Protein AF-M5C4S6-F1 (afdb_monomer_lite)

Secondary structure (DSSP, 8-state):
----TT-TTHHHHHHHH--SS---HHHHHHHHHHHHHHHHHHHHHHHHHHHHHHHHHHHHHHHHHHHHHHHHHSPPEEEEEE-TTTTT-TT-SEEEEEE---B--HHHHTTSHHHHHHHHS---HHHHHHHHHHTHHHHHHHHHHHHHHHHHHHHHHHHHHHHTTT----------S-SS-TTTTS-HHHHHHHBTT--EE---TT-SS---B-HHHHHHHTTTB----SS--SSPPPPP--TT-EE-HHHHHHHHHHHHHTT-TT-BHHHHHHT-S-EEESSSS----B-HHHHHHHHHHHHHHHHHHTSTT-HHHHTT-----TT-TTT--SS-SEEEHHHHHHHHHTTTTTHHHHHHHHTT-SS--BTTTB------------------------------GGGGSSPPPP--------------------------------------------

pLDDT: mean 72.85, std 23.97, range [23.45, 97.25]

Foldseek 3Di:
DDCDPQAPCPVVVCVLPVDPDDDDPVSCVVSVVVVVVSVVRSVVSVVVVVQVVQLQLLLLLVQVVQVVCCVPPFNWQKAKAQQLQCVFPVPDRIFIFTHGQFFDALLQCCVPPQSVCLNNPRDGNVVSVVSCVVCVVVVVVVRVVLSVVLLVVLLCLVVVVCVVVVHDDWLFADGDPDPPDSCPPPDSSVSCLFFLLFWKFFPDPPPPATFTDRSVNVCVVQVRRYDPDSRTDPHRDDRDDCPRIHTDVLLSVLSCLQCVLSVHNRHTLRSQPRVPQFKDFFQDLDLGGGGSRVLSSVLSVLVVVVVVCPDPPHPCVVVVHDDDSSQDCVVCVPTRRIHGNVVSVVVVVVCVVCPVVVLCVVVVPPDDDEPVRDDDPDDDDPDDDDDDDDDDDDDDDPDPDPPDPPPPPDDDDDDDDDDDDDDDDDDDDDDDDDDDDDDDDDDDDDDDDDDDDDDDDD

Structure (mmCIF, N/CA/C/O backbone):
data_AF-M5C4S6-F1
#
_entry.id   AF-M5C4S6-F1
#
loop_
_atom_site.group_PDB
_atom_site.id
_atom_site.type_symbol
_atom_site.label_atom_id
_atom_site.label_alt_id
_atom_site.label_comp_id
_atom_site.label_asym_id
_atom_site.label_entity_id
_atom_site.label_seq_id
_atom_site.pdbx_PDB_ins_code
_atom_site.Cartn_x
_atom_site.Cartn_y
_atom_site.Cartn_z
_atom_site.occupancy
_atom_site.B_iso_or_equiv
_atom_site.auth_seq_id
_atom_site.auth_comp_id
_atom_site.auth_asym_id
_atom_site.auth_atom_id
_atom_site.pdbx_PDB_model_num
ATOM 1 N N . MET A 1 1 ? -28.258 12.686 41.296 1.00 59.50 1 MET A N 1
ATOM 2 C CA . MET A 1 1 ? -28.684 12.376 39.918 1.00 59.50 1 MET A CA 1
ATOM 3 C C . MET A 1 1 ? -28.425 13.622 39.120 1.00 59.50 1 MET A C 1
ATOM 5 O O . MET A 1 1 ? -28.983 14.649 39.480 1.00 59.50 1 MET A O 1
ATOM 9 N N . ASP A 1 2 ? -27.500 13.551 38.171 1.00 67.06 2 ASP A N 1
ATOM 10 C CA . ASP A 1 2 ? -27.035 14.732 37.456 1.00 67.06 2 ASP A CA 1
ATOM 11 C C . ASP A 1 2 ? -27.668 14.782 36.062 1.00 67.06 2 ASP A C 1
ATOM 13 O O . ASP A 1 2 ? -27.609 13.810 35.302 1.00 67.06 2 ASP A O 1
ATOM 17 N N . PHE A 1 3 ? -28.321 15.899 35.756 1.00 80.50 3 PHE A N 1
ATOM 18 C CA . PHE A 1 3 ? -28.842 16.198 34.427 1.00 80.50 3 PHE A CA 1
ATOM 19 C C . PHE A 1 3 ? -27.769 17.022 33.720 1.00 80.50 3 PHE A C 1
ATOM 21 O O . PHE A 1 3 ? -27.817 18.249 33.734 1.00 80.50 3 PHE A O 1
ATOM 28 N N . GLY A 1 4 ? -26.762 16.327 33.184 1.00 74.88 4 GLY A N 1
ATOM 29 C CA . GLY A 1 4 ? -25.638 16.951 32.490 1.00 74.88 4 GLY A CA 1
ATOM 30 C C . GLY A 1 4 ? -26.013 17.522 31.121 1.00 74.88 4 GLY A C 1
ATOM 31 O O . GLY A 1 4 ? -27.170 17.469 30.702 1.00 74.88 4 GLY A O 1
ATOM 32 N N . TRP A 1 5 ? -25.004 18.016 30.395 1.00 75.06 5 TRP A N 1
ATOM 33 C CA . TRP A 1 5 ? -25.152 18.635 29.065 1.00 75.06 5 TRP A CA 1
ATOM 34 C C . TRP A 1 5 ? -25.839 17.735 28.022 1.00 75.06 5 TRP A C 1
ATOM 36 O O . TRP A 1 5 ? -26.349 18.227 27.024 1.00 75.06 5 TRP A O 1
ATOM 46 N N . TRP A 1 6 ? -25.867 16.425 28.265 1.00 73.81 6 TRP A N 1
ATOM 47 C CA . TRP A 1 6 ? -26.493 15.408 27.422 1.00 73.81 6 TRP A CA 1
ATOM 48 C C . TRP A 1 6 ? -27.994 15.194 27.677 1.00 73.81 6 TRP A C 1
ATOM 50 O O . TRP A 1 6 ? -28.582 14.292 27.082 1.00 73.81 6 TRP A O 1
ATOM 60 N N . SER A 1 7 ? -28.620 15.926 28.608 1.00 82.69 7 SER A N 1
ATOM 61 C CA . SER A 1 7 ? -30.021 15.696 28.973 1.00 82.69 7 SER A CA 1
ATOM 62 C C . SER A 1 7 ? -30.957 16.817 28.533 1.00 82.69 7 SER A C 1
ATOM 64 O O . SER A 1 7 ? -30.980 17.894 29.124 1.00 82.69 7 SER A O 1
ATOM 66 N N . ASP A 1 8 ? -31.852 16.504 27.594 1.00 81.50 8 ASP A N 1
ATOM 67 C CA . ASP A 1 8 ? -32.896 17.425 27.102 1.00 81.50 8 ASP A CA 1
ATOM 68 C C . ASP A 1 8 ? -33.871 17.895 28.198 1.00 81.50 8 ASP A C 1
ATOM 70 O O . ASP A 1 8 ? -34.562 18.906 28.071 1.00 81.50 8 ASP A O 1
ATOM 74 N N . ASN A 1 9 ? -33.924 17.157 29.307 1.00 85.25 9 ASN A N 1
ATOM 75 C CA . ASN A 1 9 ? -34.866 17.363 30.400 1.00 85.25 9 ASN A CA 1
ATOM 76 C C . ASN A 1 9 ? -34.305 18.195 31.559 1.00 85.25 9 ASN A C 1
ATOM 78 O O . ASN A 1 9 ? -34.994 18.359 32.566 1.00 85.25 9 ASN A O 1
ATOM 82 N N . GLN A 1 10 ? -33.089 18.739 31.441 1.00 83.88 10 GLN A N 1
ATOM 83 C CA . GLN A 1 10 ? -32.438 19.499 32.514 1.00 83.88 10 GLN A CA 1
ATOM 84 C C . GLN A 1 10 ? -33.299 20.673 33.013 1.00 83.88 10 GLN A C 1
ATOM 86 O O . GLN A 1 10 ? -33.434 20.882 34.219 1.00 83.88 10 GLN A O 1
ATOM 91 N N . ARG A 1 11 ? -33.944 21.403 32.093 1.00 84.25 11 ARG A N 1
ATOM 92 C CA . ARG A 1 11 ? -34.830 22.528 32.432 1.00 84.25 11 ARG A CA 1
ATOM 93 C C . ARG A 1 11 ? -36.106 22.063 33.136 1.00 84.25 11 ARG A C 1
ATOM 95 O O . ARG A 1 11 ? -36.427 22.565 34.206 1.00 84.25 11 ARG A O 1
ATOM 102 N N . ALA A 1 12 ? -36.785 21.060 32.577 1.00 85.19 12 ALA A N 1
ATOM 103 C CA . ALA A 1 12 ? -38.009 20.501 33.152 1.00 85.19 12 ALA A CA 1
ATOM 104 C C . ALA A 1 12 ? -37.770 19.865 34.532 1.00 85.19 12 ALA A C 1
ATOM 106 O O . ALA A 1 12 ? -38.632 19.936 35.407 1.00 85.19 12 ALA A O 1
ATOM 107 N N . TRP A 1 13 ? -36.591 19.274 34.740 1.00 85.44 13 TRP A N 1
ATOM 108 C CA . TRP A 1 13 ? -36.128 18.821 36.045 1.00 85.44 13 TRP A CA 1
ATOM 109 C C . TRP A 1 13 ? -36.003 19.992 37.022 1.00 85.44 13 TRP A C 1
ATOM 111 O O . TRP A 1 13 ? -36.669 19.978 38.057 1.00 85.44 13 TRP A O 1
ATOM 121 N N . HIS A 1 14 ? -35.220 21.023 36.683 1.00 84.81 14 HIS A N 1
ATOM 122 C CA . HIS A 1 14 ? -35.030 22.197 37.540 1.00 84.81 14 HIS A CA 1
ATOM 123 C C . HIS A 1 14 ? -36.353 22.877 37.913 1.00 84.81 14 HIS A C 1
ATOM 125 O O . HIS A 1 14 ? -36.590 23.133 39.092 1.00 84.81 14 HIS A O 1
ATOM 131 N N . ASP A 1 15 ? -37.256 23.078 36.953 1.00 85.62 15 ASP A N 1
ATOM 132 C CA . ASP A 1 15 ? -38.576 23.674 37.198 1.00 85.62 15 ASP A CA 1
ATOM 133 C C . ASP A 1 15 ? -39.425 22.84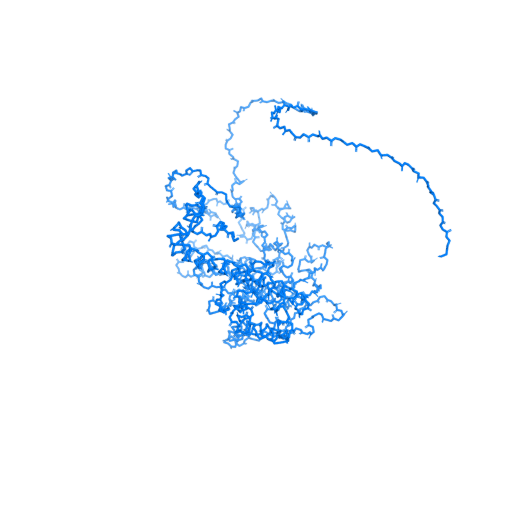7 38.182 1.00 85.62 15 ASP A C 1
ATOM 135 O O . ASP A 1 15 ? -40.242 23.379 38.944 1.00 85.62 15 ASP A O 1
ATOM 139 N N . LEU A 1 16 ? -39.242 21.524 38.174 1.00 85.06 16 LEU A N 1
ATOM 140 C CA . LEU A 1 16 ? -40.006 20.600 38.999 1.00 85.06 16 LEU A CA 1
ATOM 141 C C . LEU A 1 16 ? -39.437 20.469 40.420 1.00 85.06 16 LEU A C 1
ATOM 143 O O . LEU A 1 16 ? -40.223 20.415 41.367 1.00 85.06 16 LEU A O 1
ATOM 147 N N . VAL A 1 17 ? -38.108 20.423 40.582 1.00 82.19 17 VAL A N 1
ATOM 148 C CA . VAL A 1 17 ? -37.460 20.193 41.889 1.00 82.19 17 VAL A CA 1
ATOM 149 C C . VAL A 1 17 ? -37.002 21.461 42.611 1.00 82.19 17 VAL A C 1
ATOM 151 O O . VAL A 1 17 ? -36.898 21.441 43.835 1.00 82.19 17 VAL A O 1
ATOM 154 N N . SER A 1 18 ? -36.780 22.581 41.918 1.00 83.00 18 SER A N 1
ATOM 155 C CA . SER A 1 18 ? -36.306 23.840 42.522 1.00 83.00 18 SER A CA 1
ATOM 156 C C . SER A 1 18 ? -37.443 24.740 43.040 1.00 83.00 18 SER A C 1
ATOM 158 O O . SER A 1 18 ? -37.342 25.966 43.015 1.00 83.00 18 SER A O 1
ATOM 160 N N . GLN A 1 19 ? -38.547 24.158 43.523 1.00 79.38 19 GLN A N 1
ATOM 161 C CA . GLN A 1 19 ? -39.675 24.938 44.042 1.00 79.38 19 GLN A CA 1
ATOM 162 C C . GLN A 1 19 ? -39.378 25.532 45.425 1.00 79.38 19 GLN A C 1
ATOM 164 O O . GLN A 1 19 ? -38.944 24.842 46.338 1.00 79.38 19 GLN A O 1
ATOM 169 N N . VAL A 1 20 ? -39.717 26.812 45.611 1.00 78.81 20 VAL A N 1
ATOM 170 C CA . VAL A 1 20 ? -39.519 27.562 46.872 1.00 78.81 20 VAL A CA 1
ATOM 171 C C . VAL A 1 20 ? -40.416 27.050 48.016 1.00 78.81 20 VAL A C 1
ATOM 173 O O . VAL A 1 20 ? -40.196 27.355 49.186 1.00 78.81 20 VAL A O 1
ATOM 176 N N . LYS A 1 21 ? -41.467 26.286 47.696 1.00 79.69 21 LYS A N 1
ATOM 177 C CA . LYS A 1 21 ? -42.455 25.817 48.674 1.00 79.69 21 LYS A CA 1
ATOM 178 C C . LYS A 1 21 ? -41.981 24.532 49.363 1.00 79.69 21 LYS A C 1
ATOM 180 O O . LYS A 1 21 ? -41.480 23.643 48.679 1.00 79.69 21 LYS A O 1
ATOM 185 N N . PRO A 1 22 ? -42.208 24.384 50.681 1.00 80.94 22 PRO A N 1
ATOM 186 C CA . PRO A 1 22 ? -41.855 23.164 51.396 1.00 80.94 22 PRO A CA 1
ATOM 187 C C . PRO A 1 22 ? -42.602 21.950 50.830 1.00 80.94 22 PRO A C 1
ATOM 189 O O . PRO A 1 22 ? -43.789 22.026 50.498 1.00 80.94 22 PRO A O 1
ATOM 192 N N . LEU A 1 23 ? -41.893 20.824 50.730 1.00 82.38 23 LEU A N 1
ATOM 193 C CA . LEU A 1 23 ? -42.423 19.565 50.216 1.00 82.38 23 LEU A CA 1
ATOM 194 C C . LEU A 1 23 ? -43.472 19.013 51.200 1.00 82.38 23 LEU A C 1
ATOM 196 O O . LEU A 1 23 ? -43.152 18.682 52.337 1.00 82.38 23 LEU A O 1
ATOM 200 N N . THR A 1 24 ? -44.730 18.928 50.769 1.00 88.69 24 THR A N 1
ATOM 201 C CA . THR A 1 24 ? -45.827 18.295 51.529 1.00 88.69 24 THR A CA 1
ATOM 202 C C . THR A 1 24 ? -46.301 17.041 50.802 1.00 88.69 24 THR A C 1
ATOM 204 O O . THR A 1 24 ? -46.132 16.956 49.586 1.00 88.69 24 THR A O 1
ATOM 207 N N . ASP A 1 25 ? -46.969 16.110 51.487 1.00 87.75 25 ASP A N 1
ATOM 208 C CA . ASP A 1 25 ? -47.482 14.867 50.875 1.00 87.75 25 ASP A CA 1
ATOM 209 C C . ASP A 1 25 ? -48.353 15.129 49.637 1.00 87.75 25 ASP A C 1
ATOM 211 O O . ASP A 1 25 ? -48.274 14.429 48.624 1.00 87.75 25 ASP A O 1
ATOM 215 N N . ARG A 1 26 ? -49.143 16.208 49.672 1.00 84.94 26 ARG A N 1
ATOM 216 C CA . ARG A 1 26 ? -49.966 16.644 48.538 1.00 84.94 26 ARG A CA 1
ATOM 217 C C . ARG A 1 26 ? -49.123 17.139 47.359 1.00 84.94 26 ARG A C 1
ATOM 219 O O . ARG A 1 26 ? -49.465 16.872 46.211 1.00 84.94 26 ARG A O 1
ATOM 226 N N . ILE A 1 27 ? -48.049 17.882 47.625 1.00 84.50 27 ILE A N 1
ATOM 227 C CA . ILE A 1 27 ? -47.123 18.363 46.590 1.00 84.50 27 ILE A CA 1
ATOM 228 C C . ILE A 1 27 ? -46.348 17.181 46.001 1.00 84.50 27 ILE A C 1
ATOM 230 O O . ILE A 1 27 ? -46.253 17.069 44.782 1.00 84.50 27 ILE A O 1
ATOM 234 N N . TRP A 1 28 ? -45.886 16.259 46.846 1.00 84.50 28 TRP A N 1
ATOM 235 C CA . TRP A 1 28 ? -45.209 15.041 46.419 1.00 84.50 28 TRP A CA 1
ATOM 236 C C . TRP A 1 28 ? -46.082 14.189 45.493 1.00 84.50 28 TRP A C 1
ATOM 238 O O . TRP A 1 28 ? -45.647 13.840 44.399 1.00 84.50 28 TRP A O 1
ATOM 248 N N . THR A 1 29 ? -47.349 13.972 45.859 1.00 88.62 29 THR A N 1
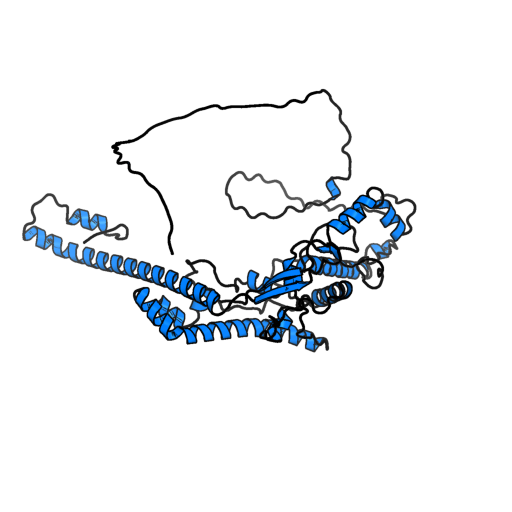ATOM 249 C CA . THR A 1 29 ? -48.327 13.229 45.040 1.00 88.62 29 THR A CA 1
ATOM 250 C C . THR A 1 29 ? -48.513 13.841 43.641 1.00 88.62 29 THR A C 1
ATOM 252 O O . THR A 1 29 ? -48.752 13.122 42.675 1.00 88.62 29 THR A O 1
ATOM 255 N N . ASN A 1 30 ? -48.358 15.163 43.502 1.00 86.38 30 ASN A N 1
ATOM 256 C CA . ASN A 1 30 ? -48.463 15.862 42.215 1.00 86.38 30 ASN A CA 1
ATOM 257 C C . ASN A 1 30 ? -47.150 15.882 41.414 1.00 86.38 30 ASN A C 1
ATOM 259 O O . ASN A 1 30 ? -47.182 15.942 40.183 1.00 86.38 30 ASN A O 1
ATOM 263 N N . ILE A 1 31 ? -46.005 15.889 42.098 1.00 87.06 31 ILE A N 1
ATOM 264 C CA . ILE A 1 31 ? -44.675 15.948 41.479 1.00 87.06 31 ILE A CA 1
ATOM 265 C C . ILE A 1 31 ? -44.231 14.563 41.008 1.00 87.06 31 ILE A C 1
ATOM 267 O O . ILE A 1 31 ? -43.727 14.435 39.895 1.00 87.06 31 ILE A O 1
ATOM 271 N N . GLN A 1 32 ? -44.462 13.525 41.811 1.00 88.06 32 GLN A N 1
ATOM 272 C CA . GLN A 1 32 ? -44.031 12.154 41.542 1.00 88.06 32 GLN A CA 1
ATOM 273 C C . GLN A 1 32 ? -44.362 11.645 40.121 1.00 88.06 32 GLN A C 1
ATOM 275 O O . GLN A 1 32 ? -43.436 11.184 39.451 1.00 88.06 32 GLN A O 1
ATOM 280 N N . PRO A 1 33 ? -45.601 11.755 39.594 1.00 92.19 33 PRO A N 1
ATOM 281 C CA . PRO A 1 33 ? -45.913 11.262 38.248 1.00 92.19 33 PRO A CA 1
ATOM 282 C C . PRO A 1 33 ? -45.214 12.045 37.126 1.00 92.19 33 PRO A C 1
ATOM 284 O O . PRO A 1 33 ? -45.076 11.525 36.025 1.00 92.19 33 PRO A O 1
ATOM 287 N N . LYS A 1 34 ? -44.761 13.279 37.387 1.00 89.50 34 LYS A N 1
ATOM 288 C CA . LYS A 1 34 ? -43.965 14.082 36.442 1.00 89.50 34 LYS A CA 1
ATOM 289 C C . LYS A 1 34 ? -42.471 13.797 36.568 1.00 89.50 34 LYS A C 1
ATOM 291 O O . LYS A 1 34 ? -41.743 13.894 35.589 1.00 89.50 34 LYS A O 1
ATOM 296 N N . LEU A 1 35 ? -42.024 13.436 37.768 1.00 88.25 35 LEU A N 1
ATOM 297 C CA . LEU A 1 35 ? -40.629 13.147 38.075 1.00 88.25 35 LEU A CA 1
ATOM 298 C C . LEU A 1 35 ? -40.172 11.826 37.450 1.00 88.25 35 LEU A C 1
ATOM 300 O O . LEU A 1 35 ? -39.074 11.758 36.906 1.00 88.25 35 LEU A O 1
ATOM 304 N N . ILE A 1 36 ? -41.016 10.789 37.512 1.00 90.06 36 ILE A N 1
ATOM 305 C CA . ILE A 1 36 ? -40.677 9.440 37.033 1.00 90.06 36 ILE A CA 1
ATOM 306 C C . ILE A 1 36 ? -40.265 9.448 35.546 1.00 90.06 36 ILE A C 1
ATOM 308 O O . ILE A 1 36 ? -39.143 9.023 35.269 1.00 90.06 36 ILE A O 1
ATOM 312 N N . PRO A 1 37 ? -41.052 10.010 34.602 1.00 91.62 37 PRO A N 1
ATOM 313 C CA . PRO A 1 37 ? -40.665 10.039 33.189 1.00 91.62 37 PRO A CA 1
ATOM 314 C C . PRO A 1 37 ? -39.371 10.819 32.918 1.00 91.62 37 PRO A C 1
ATOM 316 O O . PRO A 1 37 ? -38.579 10.430 32.057 1.00 91.62 37 PRO A O 1
ATOM 319 N N . LEU A 1 38 ? -39.125 11.909 33.660 1.00 90.50 38 LEU A N 1
ATOM 320 C CA . LEU A 1 38 ? -37.899 12.705 33.521 1.00 90.50 38 LEU A CA 1
ATOM 321 C C . LEU A 1 38 ? -36.667 11.899 33.944 1.00 90.50 38 LEU A C 1
ATOM 323 O O . LEU A 1 38 ? -35.654 11.914 33.247 1.00 90.50 38 LEU A O 1
ATOM 327 N N . LEU A 1 39 ? -36.762 11.176 35.063 1.00 89.88 39 LEU A N 1
ATOM 328 C CA . LEU A 1 39 ? -35.686 10.322 35.566 1.00 89.88 39 LEU A CA 1
ATOM 329 C C . LEU A 1 39 ? -35.437 9.112 34.660 1.00 89.88 39 LEU A C 1
ATOM 331 O O . LEU A 1 39 ? -34.284 8.756 34.425 1.00 89.88 39 LEU A O 1
ATOM 335 N N . GLU A 1 40 ? -36.491 8.492 34.127 1.00 92.31 40 GLU A N 1
ATOM 336 C CA . GLU A 1 40 ? -36.373 7.386 33.170 1.00 92.31 40 GLU A CA 1
ATOM 337 C C . GLU A 1 40 ? -35.687 7.837 31.878 1.00 92.31 40 GLU A C 1
ATOM 339 O O . GLU A 1 40 ? -34.738 7.189 31.431 1.00 92.31 40 GLU A O 1
ATOM 344 N N . THR A 1 41 ? -36.093 8.988 31.335 1.00 91.81 41 THR A N 1
ATOM 345 C CA . THR A 1 41 ? -35.478 9.562 30.129 1.00 91.81 41 THR A CA 1
ATOM 346 C C . THR A 1 41 ? -34.018 9.937 30.379 1.00 91.81 41 THR A C 1
ATOM 348 O O . THR A 1 41 ? -33.143 9.576 29.595 1.00 91.81 41 THR A O 1
ATOM 351 N N . ASN A 1 42 ? -33.718 10.600 31.501 1.00 90.81 42 ASN A N 1
ATOM 352 C CA . ASN A 1 42 ? -32.343 10.955 31.858 1.00 90.81 42 ASN A CA 1
ATOM 353 C C . ASN A 1 42 ? -31.463 9.713 32.049 1.00 90.81 42 ASN A C 1
ATOM 355 O O . ASN A 1 42 ? -30.322 9.687 31.589 1.00 90.81 42 ASN A O 1
ATOM 359 N N . ARG A 1 43 ? -31.997 8.654 32.672 1.00 90.94 43 ARG A N 1
ATOM 360 C CA . ARG A 1 43 ? -31.289 7.378 32.807 1.00 90.94 43 ARG A CA 1
ATOM 361 C C . ARG A 1 43 ? -30.957 6.783 31.440 1.00 90.94 43 ARG A C 1
ATOM 363 O O . ARG A 1 43 ? -29.836 6.314 31.277 1.00 90.94 43 ARG A O 1
ATOM 370 N N . GLN A 1 44 ? -31.891 6.797 30.488 1.00 92.50 44 GLN A N 1
ATOM 371 C CA . GLN A 1 44 ? -31.661 6.296 29.129 1.00 92.50 44 GLN A CA 1
ATOM 372 C C . GLN A 1 44 ? -30.606 7.125 28.386 1.00 92.50 44 GLN A C 1
ATOM 374 O O . GLN A 1 44 ? -29.640 6.552 27.893 1.00 92.50 44 GLN A O 1
ATOM 379 N N . GLN A 1 45 ? -30.730 8.456 28.393 1.00 91.19 45 GLN A N 1
ATOM 380 C CA . GLN A 1 45 ? -29.760 9.367 27.767 1.00 91.19 45 GLN A CA 1
ATOM 381 C C . GLN A 1 45 ? -28.352 9.181 28.341 1.00 91.19 45 GLN A C 1
ATOM 383 O O . GLN A 1 45 ? -27.383 9.045 27.601 1.00 91.19 45 GLN A O 1
ATOM 388 N N . ARG A 1 46 ? -28.234 9.103 29.673 1.00 91.94 46 ARG A N 1
ATOM 389 C CA . ARG A 1 46 ? -26.954 8.851 30.345 1.00 91.94 46 ARG A CA 1
ATOM 390 C C . ARG A 1 46 ? -26.353 7.505 29.935 1.00 91.94 46 ARG A C 1
ATOM 392 O O . ARG A 1 46 ? -25.156 7.438 29.687 1.00 91.94 46 ARG A O 1
ATOM 399 N N . LEU A 1 47 ? -27.162 6.442 29.875 1.00 91.94 47 LEU A N 1
ATOM 400 C CA . LEU A 1 47 ? -26.689 5.115 29.467 1.00 91.94 47 LEU A CA 1
ATOM 401 C C . LEU A 1 47 ? -26.212 5.092 28.010 1.00 91.94 47 LEU A C 1
ATOM 403 O O . LEU A 1 47 ? -25.235 4.402 27.725 1.00 91.94 47 LEU A O 1
ATOM 407 N N . GLU A 1 48 ? -26.861 5.844 27.119 1.00 91.94 48 GLU A N 1
ATOM 408 C CA . GLU A 1 48 ? -26.438 5.956 25.720 1.00 91.94 48 GLU A CA 1
ATOM 409 C C . GLU A 1 48 ? -25.104 6.698 25.598 1.00 91.94 48 GLU A C 1
ATOM 411 O O . GLU A 1 48 ? -24.167 6.169 25.011 1.00 91.94 48 GLU A O 1
ATOM 416 N N . VAL A 1 49 ? -24.943 7.844 26.267 1.00 91.19 49 VAL A N 1
ATOM 417 C CA . VAL A 1 49 ? -23.659 8.572 26.283 1.00 91.19 49 VAL A CA 1
ATOM 418 C C . VAL A 1 49 ? -22.538 7.732 26.894 1.00 91.19 49 VAL A C 1
ATOM 420 O O . VAL A 1 49 ? -21.412 7.713 26.395 1.00 91.19 49 VAL A O 1
ATOM 423 N N . GLU A 1 50 ? -22.822 7.006 27.977 1.00 92.62 50 GLU A N 1
ATOM 424 C CA . GLU A 1 50 ? -21.855 6.083 28.570 1.00 92.62 50 GLU A CA 1
ATOM 425 C C . GLU A 1 50 ? -21.481 4.950 27.595 1.00 92.62 50 GLU A C 1
ATOM 427 O O . GLU A 1 50 ? -20.313 4.560 27.544 1.00 92.62 50 GLU A O 1
ATOM 432 N N . ARG A 1 51 ? -22.435 4.440 26.803 1.00 92.88 51 ARG A N 1
ATOM 433 C CA . ARG A 1 51 ? -22.186 3.439 25.754 1.00 92.88 51 ARG A CA 1
ATOM 434 C C . ARG A 1 51 ? -21.334 4.006 24.620 1.00 92.88 51 ARG A C 1
ATOM 436 O O . ARG A 1 51 ? -20.347 3.372 24.256 1.00 92.88 51 ARG A O 1
ATOM 443 N N . GLU A 1 52 ? -21.666 5.181 24.092 1.00 92.19 52 GLU A N 1
ATOM 444 C CA . GLU A 1 52 ? -20.894 5.856 23.038 1.00 92.19 52 GLU A CA 1
ATOM 445 C C . GLU A 1 52 ? -19.458 6.133 23.495 1.00 92.19 52 GLU A C 1
ATOM 447 O O . GLU A 1 52 ? -18.493 5.883 22.765 1.00 92.19 52 GLU A O 1
ATOM 452 N N . LYS A 1 53 ? -19.295 6.580 24.747 1.00 93.06 53 LYS A N 1
ATOM 453 C CA . LYS A 1 53 ? -17.978 6.770 25.357 1.00 93.06 53 LYS A CA 1
ATOM 454 C C . LYS A 1 53 ? -17.195 5.457 25.399 1.00 93.06 53 LYS A C 1
ATOM 456 O O . LYS A 1 53 ? -16.059 5.428 24.922 1.00 93.06 53 LYS A O 1
ATOM 461 N N . ARG A 1 54 ? -17.801 4.369 25.894 1.00 94.81 54 ARG A N 1
ATOM 462 C CA . ARG A 1 54 ? -17.166 3.037 25.905 1.00 94.81 54 ARG A CA 1
ATOM 463 C C . ARG A 1 54 ? -16.814 2.565 24.493 1.00 94.81 54 ARG A C 1
ATOM 465 O O . ARG A 1 54 ? -15.730 2.029 24.284 1.00 94.81 54 ARG A O 1
ATOM 472 N N . GLN A 1 55 ? -17.675 2.802 23.505 1.00 94.06 55 GLN A N 1
ATOM 473 C CA . GLN A 1 55 ? -17.409 2.454 22.108 1.00 94.06 55 GLN A CA 1
ATOM 474 C C . GLN A 1 55 ? -16.223 3.242 21.528 1.00 94.06 55 GLN A C 1
ATOM 476 O O . GLN A 1 55 ? -15.375 2.672 20.840 1.00 94.06 55 GLN A O 1
ATOM 481 N N . SER A 1 56 ? -16.118 4.537 21.835 1.00 92.38 56 SER A N 1
ATOM 482 C CA . SER A 1 56 ? -14.985 5.378 21.430 1.00 92.38 56 SER A CA 1
ATOM 483 C C . SER A 1 56 ? -13.671 4.928 22.082 1.00 92.38 56 SER A C 1
ATOM 485 O O . SER A 1 56 ? -12.631 4.868 21.421 1.00 92.38 56 SER A O 1
ATOM 487 N N . GLU A 1 57 ? -13.715 4.543 23.360 1.00 94.12 57 GLU A N 1
ATOM 488 C CA . GLU A 1 57 ? -12.573 3.961 24.074 1.00 94.12 57 GLU A CA 1
ATOM 489 C C . GLU A 1 57 ? -12.139 2.626 23.450 1.00 94.12 57 GLU A C 1
ATOM 491 O O . GLU A 1 57 ? -10.953 2.461 23.155 1.00 94.12 57 GLU A O 1
ATOM 496 N N . ARG A 1 58 ? -13.084 1.722 23.146 1.00 94.38 58 ARG A N 1
ATOM 497 C CA . ARG A 1 58 ? -12.802 0.461 22.433 1.00 94.38 58 ARG A CA 1
ATOM 498 C C . ARG A 1 58 ? -12.175 0.702 21.061 1.00 94.38 58 ARG A C 1
ATOM 500 O O . ARG A 1 58 ? -11.199 0.042 20.721 1.00 94.38 58 ARG A O 1
ATOM 507 N N . ARG A 1 59 ? -12.674 1.675 20.290 1.00 92.44 59 ARG A N 1
ATOM 508 C CA . ARG A 1 59 ? -12.098 2.051 18.984 1.00 92.44 59 ARG A CA 1
ATOM 509 C C . ARG A 1 59 ? -10.633 2.465 19.099 1.00 92.44 59 ARG A C 1
ATOM 511 O O . ARG A 1 59 ? -9.805 2.030 18.299 1.00 92.44 59 ARG A O 1
ATOM 518 N N . ARG A 1 60 ? -10.317 3.308 20.088 1.00 92.06 60 ARG A N 1
ATOM 519 C CA . ARG A 1 60 ? -8.946 3.773 20.335 1.00 92.06 60 ARG A CA 1
ATOM 520 C C . ARG A 1 60 ? -8.036 2.609 20.725 1.00 92.06 60 ARG A C 1
ATOM 522 O O . ARG A 1 60 ? -6.938 2.495 20.186 1.00 92.06 60 ARG A O 1
ATOM 529 N N . ALA A 1 61 ? -8.509 1.742 21.618 1.00 93.75 61 ALA A N 1
ATOM 530 C CA . ALA A 1 61 ? -7.782 0.554 22.054 1.00 93.75 61 ALA A CA 1
ATOM 531 C C . ALA A 1 61 ? -7.515 -0.419 20.891 1.00 93.75 61 ALA A C 1
ATOM 533 O O . ALA A 1 61 ? -6.370 -0.804 20.674 1.00 93.75 61 ALA A O 1
ATOM 534 N N . LEU A 1 62 ? -8.524 -0.733 20.068 1.00 92.88 62 LEU A N 1
ATOM 535 C CA . LEU A 1 62 ? -8.352 -1.568 18.872 1.00 92.88 62 LEU A CA 1
ATOM 536 C C . LEU A 1 62 ? -7.365 -0.948 17.878 1.00 92.88 62 LEU A C 1
ATOM 538 O O . LEU A 1 62 ? -6.459 -1.631 17.414 1.00 92.88 62 LEU A O 1
ATOM 542 N N . SER A 1 63 ? -7.485 0.352 17.592 1.00 91.31 63 SER A N 1
ATOM 543 C CA . SER A 1 63 ? -6.552 1.045 16.688 1.00 91.31 63 SER A CA 1
ATOM 544 C C . SER A 1 63 ? -5.105 0.948 17.191 1.00 91.31 63 SER A C 1
ATOM 546 O O . SER A 1 63 ? -4.189 0.700 16.408 1.00 91.31 63 SER A O 1
ATOM 548 N N . LYS A 1 64 ? -4.903 1.080 18.509 1.00 91.88 64 LYS A N 1
ATOM 549 C CA . LYS A 1 64 ? -3.596 0.910 19.151 1.00 91.88 64 LYS A CA 1
ATOM 550 C C . LYS A 1 64 ? -3.072 -0.523 19.011 1.00 91.88 64 LYS A C 1
ATOM 552 O O . LYS A 1 64 ? -1.927 -0.706 18.614 1.00 91.88 64 LYS A O 1
ATOM 557 N N . LEU A 1 65 ? -3.909 -1.526 19.276 1.00 92.88 65 LEU A N 1
ATOM 558 C CA . LEU A 1 65 ? -3.544 -2.940 19.155 1.00 92.88 65 LEU A CA 1
ATOM 559 C C . LEU A 1 65 ? -3.137 -3.318 17.723 1.00 92.88 65 LEU A C 1
ATOM 561 O O . LEU A 1 65 ? -2.171 -4.054 17.537 1.00 92.88 65 LEU A O 1
ATOM 565 N N . PHE A 1 66 ? -3.829 -2.791 16.707 1.00 91.19 66 PHE A N 1
ATOM 566 C CA . PHE A 1 66 ? -3.455 -2.986 15.301 1.00 91.19 66 PHE A CA 1
ATOM 567 C C . PHE A 1 66 ? -2.106 -2.339 14.966 1.00 91.19 66 PHE A C 1
ATOM 569 O O . PHE A 1 66 ? -1.302 -2.944 14.258 1.00 91.19 66 PHE A O 1
ATOM 576 N N . LEU A 1 67 ? -1.829 -1.141 15.490 1.00 89.19 67 LEU A N 1
ATOM 577 C CA . LEU A 1 67 ? -0.534 -0.483 15.307 1.00 89.19 67 LEU A CA 1
ATOM 578 C C . LEU A 1 67 ? 0.603 -1.291 15.953 1.00 89.19 67 LEU A C 1
ATOM 580 O O . LEU A 1 67 ? 1.604 -1.571 15.298 1.00 89.19 67 LEU A O 1
ATOM 584 N N . GLU A 1 68 ? 0.417 -1.729 17.200 1.00 91.44 68 GLU A N 1
ATOM 585 C CA . GLU A 1 68 ? 1.379 -2.579 17.912 1.00 91.44 68 GLU A CA 1
ATOM 586 C C . GLU A 1 68 ? 1.602 -3.912 17.176 1.00 91.44 68 GLU A C 1
ATOM 588 O O . GLU A 1 68 ? 2.736 -4.368 17.026 1.00 91.44 68 GLU A O 1
ATOM 593 N N . MET A 1 69 ? 0.532 -4.525 16.661 1.00 91.56 69 MET A N 1
ATOM 594 C CA . MET A 1 69 ? 0.605 -5.748 15.859 1.00 91.56 69 MET A CA 1
ATOM 595 C C . MET A 1 69 ? 1.387 -5.537 14.561 1.00 91.56 69 MET A C 1
ATOM 597 O O . MET A 1 69 ? 2.226 -6.369 14.217 1.00 91.56 69 MET A O 1
ATOM 601 N N . LYS A 1 70 ? 1.148 -4.430 13.852 1.00 91.12 70 LYS A N 1
ATOM 602 C CA . LYS A 1 70 ? 1.890 -4.083 12.638 1.00 91.12 70 LYS A CA 1
ATOM 603 C C . LYS A 1 70 ? 3.388 -4.000 12.917 1.00 91.12 70 LYS A C 1
ATOM 605 O O . LYS A 1 70 ? 4.179 -4.595 12.197 1.00 91.12 70 LYS A O 1
ATOM 610 N N . GLU A 1 71 ? 3.777 -3.298 13.976 1.00 88.50 71 GLU A N 1
ATOM 611 C CA . GLU A 1 71 ? 5.186 -3.104 14.325 1.00 88.50 71 GLU A CA 1
ATOM 612 C C . GLU A 1 71 ? 5.881 -4.402 14.758 1.00 88.50 71 GLU A C 1
ATOM 614 O O . GLU A 1 71 ? 7.041 -4.619 14.407 1.00 88.50 71 GLU A O 1
ATOM 619 N N . GLN A 1 72 ? 5.181 -5.269 15.495 1.00 90.44 72 GLN A N 1
ATOM 620 C CA . GLN A 1 72 ? 5.750 -6.501 16.050 1.00 90.44 72 GLN A CA 1
ATOM 621 C C . GLN A 1 72 ? 5.762 -7.667 15.056 1.00 90.44 72 GLN A C 1
ATOM 623 O O . GLN A 1 72 ? 6.715 -8.442 15.031 1.00 90.44 72 GLN A O 1
ATOM 628 N N . SER A 1 73 ? 4.697 -7.820 14.268 1.00 89.44 73 SER A N 1
ATOM 629 C CA . SER A 1 73 ? 4.468 -9.007 13.434 1.00 89.44 73 SER A CA 1
ATOM 630 C C . SER A 1 73 ? 4.681 -8.756 11.942 1.00 89.44 73 SER A C 1
ATOM 632 O O . SER A 1 73 ? 4.918 -9.709 11.205 1.00 89.44 73 SER A O 1
ATOM 634 N N . PHE A 1 74 ? 4.651 -7.495 11.496 1.00 88.25 74 PHE A N 1
ATOM 635 C CA . PHE A 1 74 ? 4.824 -7.109 10.091 1.00 88.25 74 PHE A CA 1
ATOM 636 C C . PHE A 1 74 ? 5.876 -5.995 9.947 1.00 88.25 74 PHE A C 1
ATOM 638 O O . PHE A 1 74 ? 5.570 -4.894 9.475 1.00 88.25 74 PHE A O 1
ATOM 645 N N . PRO A 1 75 ? 7.128 -6.240 10.382 1.00 87.00 75 PRO A N 1
ATOM 646 C CA . PRO A 1 75 ? 8.170 -5.231 10.324 1.00 87.00 75 PRO A CA 1
ATOM 647 C C . PRO A 1 75 ? 8.481 -4.840 8.878 1.00 87.00 75 PRO A C 1
ATOM 649 O O . PRO A 1 75 ? 8.448 -5.657 7.959 1.00 87.00 75 PRO A O 1
ATOM 652 N N . ALA A 1 76 ? 8.857 -3.576 8.693 1.00 89.38 76 ALA A N 1
ATOM 653 C CA . ALA A 1 76 ? 9.292 -3.078 7.397 1.00 89.38 76 ALA A CA 1
ATOM 654 C C . ALA A 1 76 ? 10.485 -3.889 6.872 1.00 89.38 76 ALA A C 1
ATOM 656 O O . ALA A 1 76 ? 11.494 -4.031 7.571 1.00 89.38 76 ALA A O 1
ATOM 657 N N . LEU A 1 77 ? 10.414 -4.311 5.614 1.00 87.88 77 LEU A N 1
ATOM 658 C CA . LEU A 1 77 ? 11.555 -4.842 4.887 1.00 87.88 77 LEU A CA 1
ATOM 659 C C . LEU A 1 77 ? 12.585 -3.721 4.701 1.00 87.88 77 LEU A C 1
ATOM 661 O O . LEU A 1 77 ? 12.268 -2.642 4.195 1.00 87.88 77 LEU A O 1
ATOM 665 N N . ARG A 1 78 ? 13.821 -3.965 5.137 1.00 88.81 78 ARG A N 1
ATOM 666 C CA . ARG A 1 78 ? 14.921 -2.997 5.102 1.00 88.81 78 ARG A CA 1
ATOM 667 C C . ARG A 1 78 ? 16.159 -3.663 4.528 1.00 88.81 78 ARG A C 1
ATOM 669 O O . ARG A 1 78 ? 16.520 -4.741 4.987 1.00 88.81 78 ARG A O 1
ATOM 676 N N . PHE A 1 79 ? 16.795 -3.012 3.566 1.00 85.81 79 PHE A N 1
ATOM 677 C CA . PHE A 1 79 ? 18.029 -3.492 2.943 1.00 85.81 79 PHE A CA 1
ATOM 678 C C . PHE A 1 79 ? 18.801 -2.337 2.317 1.00 85.81 79 PHE A C 1
ATOM 680 O O . PHE A 1 79 ? 18.223 -1.273 2.075 1.00 85.81 79 PHE A O 1
ATOM 687 N N . ASN A 1 80 ? 20.087 -2.531 2.041 1.00 85.00 80 ASN A N 1
ATOM 688 C CA . ASN A 1 80 ? 20.845 -1.586 1.232 1.00 85.00 80 ASN A CA 1
ATOM 689 C C . ASN A 1 80 ? 20.859 -2.017 -0.238 1.00 85.00 80 ASN A C 1
ATOM 691 O O . ASN A 1 80 ? 21.076 -3.179 -0.583 1.00 85.00 80 ASN A O 1
ATOM 695 N N . ALA A 1 81 ? 20.653 -1.047 -1.119 1.00 83.06 81 ALA A N 1
ATOM 696 C CA . ALA A 1 81 ? 20.771 -1.220 -2.559 1.00 83.06 81 ALA A CA 1
ATOM 697 C C . ALA A 1 81 ? 21.889 -0.333 -3.104 1.00 83.06 81 ALA A C 1
ATOM 699 O O . ALA A 1 81 ? 22.259 0.678 -2.500 1.00 83.06 81 ALA A O 1
ATOM 700 N N . HIS A 1 82 ? 22.436 -0.707 -4.256 1.00 80.38 82 HIS A N 1
ATOM 701 C CA . HIS A 1 82 ? 23.372 0.148 -4.974 1.00 80.38 82 HIS A CA 1
ATOM 702 C C . HIS A 1 82 ? 22.623 1.380 -5.457 1.00 80.38 82 HIS A C 1
ATOM 704 O O . HIS A 1 82 ? 21.585 1.239 -6.107 1.00 80.38 82 HIS A O 1
ATOM 710 N N . ASN A 1 83 ? 23.164 2.564 -5.176 1.00 81.94 83 ASN A N 1
ATOM 711 C CA . ASN A 1 83 ? 22.542 3.800 -5.618 1.00 81.94 83 ASN A CA 1
ATOM 712 C C . ASN A 1 83 ? 22.449 3.798 -7.164 1.00 81.94 83 ASN A C 1
ATOM 714 O O . ASN A 1 83 ? 23.479 3.676 -7.837 1.00 81.94 83 ASN A O 1
ATOM 718 N N . PRO A 1 84 ? 21.236 3.887 -7.747 1.00 76.88 84 PRO A N 1
ATOM 719 C CA . PRO A 1 84 ? 21.038 3.790 -9.193 1.00 76.88 84 PRO A CA 1
ATOM 720 C C . PRO A 1 84 ? 21.723 4.916 -9.973 1.00 76.88 84 PRO A C 1
ATOM 722 O O . PRO A 1 84 ? 22.058 4.722 -11.138 1.00 76.88 84 PRO A O 1
ATOM 725 N N . VAL A 1 85 ? 22.014 6.045 -9.321 1.00 73.81 85 VAL A N 1
ATOM 726 C CA . VAL A 1 85 ? 22.754 7.176 -9.896 1.00 73.81 85 VAL A CA 1
ATOM 727 C C . VAL A 1 85 ? 24.201 7.267 -9.379 1.00 73.81 85 VAL A C 1
ATOM 729 O O . VAL A 1 85 ? 24.898 8.234 -9.670 1.00 73.81 85 VAL A O 1
ATOM 732 N N . ALA A 1 86 ? 24.711 6.252 -8.660 1.00 62.84 86 ALA A N 1
ATOM 733 C CA . ALA A 1 86 ? 26.076 6.237 -8.097 1.00 62.84 86 ALA A CA 1
ATOM 734 C C . ALA A 1 86 ? 27.186 6.378 -9.143 1.00 62.84 86 ALA A C 1
ATOM 736 O O . ALA A 1 86 ? 28.261 6.891 -8.842 1.00 62.84 86 ALA A O 1
ATOM 737 N N . ARG A 1 87 ? 26.941 5.923 -10.381 1.00 55.66 87 ARG A N 1
ATOM 738 C CA . ARG A 1 87 ? 27.875 6.123 -11.501 1.00 55.66 87 ARG A CA 1
ATOM 739 C C . ARG A 1 87 ? 28.109 7.605 -11.817 1.00 55.66 87 ARG A C 1
ATOM 741 O O . ARG A 1 87 ? 29.074 7.916 -12.504 1.00 55.66 87 ARG A O 1
ATOM 748 N N . LEU A 1 88 ? 27.243 8.482 -11.313 1.00 52.53 88 LEU A N 1
ATOM 749 C CA . LEU A 1 88 ? 27.172 9.898 -11.641 1.00 52.53 88 LEU A CA 1
ATOM 750 C C . LEU A 1 88 ? 27.416 10.807 -10.415 1.00 52.53 88 LEU A C 1
ATOM 752 O O . LEU A 1 88 ? 27.784 11.964 -10.572 1.00 52.53 88 LEU A O 1
ATOM 756 N N . SER A 1 89 ? 27.293 10.280 -9.186 1.00 50.19 89 SER A N 1
ATOM 757 C CA . SER A 1 89 ? 27.613 10.994 -7.939 1.00 50.19 89 SER A CA 1
ATOM 758 C C . SER A 1 89 ? 28.314 10.075 -6.930 1.00 50.19 89 SER A C 1
ATOM 760 O O . SER A 1 89 ? 27.732 9.123 -6.409 1.00 50.19 89 SER A O 1
ATOM 762 N N . SER A 1 90 ? 29.589 10.357 -6.649 1.00 54.16 90 SER A N 1
ATOM 763 C CA . SER A 1 90 ? 30.492 9.525 -5.836 1.00 54.16 90 SER A CA 1
ATOM 764 C C . SER A 1 90 ? 30.262 9.606 -4.321 1.00 54.16 90 SER A C 1
ATOM 766 O O . SER A 1 90 ? 30.920 8.894 -3.564 1.00 54.16 90 SER A O 1
ATOM 768 N N . SER A 1 91 ? 29.343 10.457 -3.857 1.00 59.28 91 SER A N 1
ATOM 769 C CA . SER A 1 91 ? 29.157 10.745 -2.429 1.00 59.28 91 SER A CA 1
ATOM 770 C C . SER A 1 91 ? 28.329 9.694 -1.679 1.00 59.28 91 SER A C 1
ATOM 772 O O . SER A 1 91 ? 28.470 9.582 -0.463 1.00 59.28 91 SER A O 1
ATOM 774 N N . MET A 1 92 ? 27.504 8.893 -2.372 1.00 68.12 92 MET A N 1
ATOM 775 C CA . MET A 1 92 ? 26.694 7.829 -1.755 1.00 68.12 92 MET A CA 1
ATOM 776 C C . MET A 1 92 ? 26.594 6.582 -2.653 1.00 68.12 92 MET A C 1
ATOM 778 O O . MET A 1 92 ? 25.706 6.513 -3.503 1.00 68.12 92 MET A O 1
ATOM 782 N N . PRO A 1 93 ? 27.461 5.566 -2.475 1.00 76.38 93 PRO A N 1
ATOM 783 C CA . PRO A 1 93 ? 27.461 4.366 -3.321 1.00 76.38 93 PRO A CA 1
ATOM 784 C C . PRO A 1 93 ? 26.276 3.430 -3.043 1.00 76.38 93 PRO A C 1
ATOM 786 O O . PRO A 1 93 ? 25.884 2.637 -3.901 1.00 76.38 93 PRO A O 1
ATOM 789 N N . THR A 1 94 ? 25.690 3.518 -1.849 1.00 80.56 94 THR A N 1
ATOM 790 C CA . THR A 1 94 ? 24.557 2.698 -1.421 1.00 80.56 94 THR A CA 1
ATOM 791 C C . THR A 1 94 ? 23.450 3.569 -0.848 1.00 80.56 94 THR A C 1
ATOM 793 O O . THR A 1 94 ? 23.697 4.663 -0.345 1.00 80.56 94 THR A O 1
ATOM 796 N N . ILE A 1 95 ? 22.223 3.075 -0.951 1.00 85.81 95 ILE A N 1
ATOM 797 C CA . ILE A 1 95 ? 21.017 3.697 -0.413 1.00 85.81 95 ILE A CA 1
ATOM 798 C C . ILE A 1 95 ? 20.292 2.713 0.484 1.00 85.81 95 ILE A C 1
ATOM 800 O O . ILE A 1 95 ? 20.220 1.517 0.197 1.00 85.81 95 ILE A O 1
ATOM 804 N N . ARG A 1 96 ? 19.699 3.244 1.550 1.00 87.38 96 ARG A N 1
ATOM 805 C CA . ARG A 1 96 ? 18.840 2.465 2.430 1.00 87.38 96 ARG A CA 1
ATOM 806 C C . ARG A 1 96 ? 17.435 2.397 1.847 1.00 87.38 96 ARG A C 1
ATOM 808 O O . ARG A 1 96 ? 16.778 3.417 1.638 1.00 87.38 96 ARG A O 1
ATOM 815 N N . VAL A 1 97 ? 16.968 1.181 1.621 1.00 88.81 97 VAL A N 1
ATOM 816 C CA . VAL A 1 97 ? 15.629 0.888 1.128 1.00 88.81 97 VAL A CA 1
ATOM 817 C C . VAL A 1 97 ? 14.737 0.475 2.291 1.00 88.81 97 VAL A C 1
ATOM 819 O O . VAL A 1 97 ? 15.152 -0.266 3.183 1.00 88.81 97 VAL A O 1
ATOM 822 N N . ILE A 1 98 ? 13.503 0.982 2.288 1.00 88.88 98 ILE A N 1
ATOM 823 C CA . ILE A 1 98 ? 12.464 0.614 3.248 1.00 88.88 98 ILE A CA 1
ATOM 824 C C . ILE A 1 98 ? 11.189 0.304 2.469 1.00 88.88 98 ILE A C 1
ATOM 826 O O . ILE A 1 98 ? 10.659 1.164 1.767 1.00 88.88 98 ILE A O 1
ATOM 830 N N . HIS A 1 99 ? 10.674 -0.908 2.635 1.00 89.31 99 HIS A N 1
ATOM 831 C CA . HIS A 1 99 ? 9.373 -1.315 2.132 1.00 89.31 99 HIS A CA 1
ATOM 832 C C . HIS A 1 99 ? 8.473 -1.710 3.293 1.00 89.31 99 HIS A C 1
ATOM 834 O O . HIS A 1 99 ? 8.847 -2.481 4.171 1.00 89.31 99 HIS A O 1
ATOM 840 N N . GLN A 1 100 ? 7.281 -1.138 3.295 1.00 89.25 100 GLN A N 1
ATOM 841 C CA . GLN A 1 100 ? 6.217 -1.493 4.213 1.00 89.25 100 GLN A CA 1
ATOM 842 C C . GLN A 1 100 ? 5.214 -2.310 3.409 1.00 89.25 100 GLN A C 1
ATOM 844 O O . GLN A 1 100 ? 4.734 -1.851 2.371 1.00 89.25 100 GLN A O 1
ATOM 849 N N . GLU A 1 101 ? 4.961 -3.526 3.866 1.00 89.56 101 GLU A N 1
ATOM 850 C CA . GLU A 1 101 ? 3.956 -4.394 3.268 1.00 89.56 101 GLU A CA 1
ATOM 851 C C . GLU A 1 101 ? 2.551 -3.833 3.535 1.00 89.56 101 GLU A C 1
ATOM 853 O O . GLU A 1 101 ? 2.373 -3.050 4.479 1.00 89.56 101 GLU A O 1
ATOM 858 N N . PRO A 1 102 ? 1.547 -4.194 2.715 1.00 92.25 102 PRO A N 1
ATOM 859 C CA . PRO A 1 102 ? 0.202 -3.710 2.948 1.00 92.25 102 PRO A CA 1
ATOM 860 C C . PRO A 1 102 ? -0.305 -4.217 4.295 1.00 92.25 102 PRO A C 1
ATOM 862 O O . PRO A 1 102 ? -0.095 -5.372 4.670 1.00 92.25 102 PRO A O 1
ATOM 865 N N . PHE A 1 103 ? -0.989 -3.333 5.010 1.00 93.25 103 PHE A N 1
ATOM 866 C CA . PHE A 1 103 ? -1.560 -3.609 6.315 1.00 93.25 103 PHE A CA 1
ATOM 867 C C . PHE A 1 103 ? -2.948 -2.961 6.406 1.00 93.25 103 PHE A C 1
ATOM 869 O O . PHE A 1 103 ? -3.088 -1.795 6.024 1.00 93.25 103 PHE A O 1
ATOM 876 N N . PRO A 1 104 ? -3.973 -3.675 6.897 1.00 91.88 104 PRO A N 1
ATOM 877 C CA . PRO A 1 104 ? -5.317 -3.130 6.972 1.00 91.88 104 PRO A CA 1
ATOM 878 C C . PRO A 1 104 ? -5.378 -2.060 8.058 1.00 91.88 104 PRO A C 1
ATOM 880 O O . PRO A 1 104 ? -4.841 -2.223 9.155 1.00 91.88 104 PRO A O 1
ATOM 883 N N . ASP A 1 105 ? -6.043 -0.947 7.767 1.00 87.12 105 ASP A N 1
ATOM 884 C CA . ASP A 1 105 ? -6.439 -0.030 8.827 1.00 87.12 105 ASP A CA 1
ATOM 885 C C . ASP A 1 105 ? -7.638 -0.601 9.612 1.00 87.12 105 ASP A C 1
ATOM 887 O O . ASP A 1 105 ? -8.228 -1.628 9.259 1.00 87.12 105 ASP A O 1
ATOM 891 N N . PHE A 1 106 ? -8.014 0.084 10.692 1.00 86.94 106 PHE A N 1
ATOM 892 C CA . PHE A 1 106 ? -9.166 -0.313 11.500 1.00 86.94 106 PHE A CA 1
ATOM 893 C C . PHE A 1 106 ? -10.460 -0.388 10.669 1.00 86.94 106 PHE A C 1
ATOM 895 O O . PHE A 1 106 ? -11.248 -1.318 10.827 1.00 86.94 106 PHE A O 1
ATOM 902 N N . SER A 1 107 ? -10.650 0.547 9.738 1.00 87.50 107 SER A N 1
ATOM 903 C CA . SER A 1 107 ? -11.828 0.632 8.874 1.00 87.50 107 SER A CA 1
ATOM 904 C C . SER A 1 107 ? -11.981 -0.591 7.959 1.00 87.50 107 SER A C 1
ATOM 906 O O . SER A 1 107 ? -13.094 -1.071 7.751 1.00 87.50 107 SER A O 1
ATOM 908 N N . HIS A 1 108 ? -10.880 -1.116 7.420 1.00 90.00 108 HIS A N 1
ATOM 909 C CA . HIS A 1 108 ? -10.866 -2.355 6.642 1.00 90.00 108 HIS A CA 1
ATOM 910 C C . HIS A 1 108 ? -11.126 -3.570 7.535 1.00 90.00 108 HIS A C 1
ATOM 912 O O . HIS A 1 108 ? -11.903 -4.454 7.163 1.00 90.00 108 HIS A O 1
ATOM 918 N N . ALA A 1 109 ? -10.517 -3.597 8.723 1.00 91.81 109 ALA A N 1
ATOM 919 C CA . ALA A 1 109 ? -10.670 -4.689 9.676 1.00 91.81 109 ALA A CA 1
ATOM 920 C C . ALA A 1 109 ? -12.103 -4.810 10.225 1.00 91.81 109 ALA A C 1
ATOM 922 O O . ALA A 1 109 ? -12.529 -5.911 10.559 1.00 91.81 109 ALA A O 1
ATOM 923 N N . LEU A 1 110 ? -12.889 -3.725 10.251 1.00 92.06 110 LEU A N 1
ATOM 924 C CA . LEU A 1 110 ? -14.310 -3.749 10.634 1.00 92.06 110 LEU A CA 1
ATOM 925 C C . LEU A 1 110 ? -15.193 -4.640 9.741 1.00 92.06 110 LEU A C 1
ATOM 927 O O . LEU A 1 110 ? -16.305 -4.986 10.141 1.00 92.06 110 LEU A O 1
ATOM 931 N N . ASN A 1 111 ? -14.723 -5.043 8.557 1.00 92.00 111 ASN A N 1
ATOM 932 C CA . ASN A 1 111 ? -15.427 -6.037 7.740 1.00 92.00 111 ASN A CA 1
ATOM 933 C C . ASN A 1 111 ? -15.287 -7.462 8.278 1.00 92.00 111 ASN A C 1
ATOM 935 O O . ASN A 1 111 ? -16.034 -8.350 7.867 1.00 92.00 111 ASN A O 1
ATOM 939 N N . TRP A 1 112 ? -14.331 -7.706 9.172 1.00 94.88 112 TRP A N 1
ATOM 940 C CA . TRP A 1 112 ? -14.128 -9.017 9.765 1.00 94.88 112 TRP A CA 1
ATOM 941 C C . TRP A 1 112 ? -15.089 -9.199 10.941 1.00 94.88 112 TRP A C 1
ATOM 943 O O . TRP A 1 112 ? -15.050 -8.391 11.875 1.00 94.88 112 TRP A O 1
ATOM 953 N N . PRO A 1 113 ? -15.919 -10.262 10.951 1.00 95.25 113 PRO A N 1
ATOM 954 C CA . PRO A 1 113 ? -16.906 -10.481 12.008 1.00 95.25 113 PRO A CA 1
ATOM 955 C C . PRO A 1 113 ? -16.314 -10.434 13.419 1.00 95.25 113 PRO A C 1
ATOM 957 O O . PRO A 1 113 ? -16.916 -9.847 14.311 1.00 95.25 113 PRO A O 1
ATOM 960 N N . LEU A 1 114 ? -15.107 -10.978 13.597 1.00 95.56 114 LEU A N 1
ATOM 961 C CA . LEU A 1 114 ? -14.379 -10.962 14.864 1.00 95.56 114 LEU A CA 1
ATOM 962 C C . LEU A 1 114 ? -14.088 -9.534 15.359 1.00 95.56 114 LEU A C 1
ATOM 964 O O . LEU A 1 114 ? -14.377 -9.198 16.502 1.00 95.56 114 LEU A O 1
ATOM 968 N N . ILE A 1 115 ? -13.529 -8.674 14.504 1.00 95.19 115 ILE A N 1
ATOM 969 C CA . ILE A 1 115 ? -13.174 -7.297 14.885 1.00 95.19 115 ILE A CA 1
ATOM 970 C C . ILE A 1 115 ? -14.424 -6.444 15.067 1.00 95.19 115 ILE A C 1
ATOM 972 O O . ILE A 1 115 ? -14.488 -5.620 15.981 1.00 95.19 115 ILE A O 1
ATOM 976 N N . LYS A 1 116 ? -15.435 -6.673 14.227 1.00 95.06 116 LYS A N 1
ATOM 977 C CA . LYS A 1 116 ? -16.737 -6.030 14.356 1.00 95.06 116 LYS A CA 1
ATOM 978 C C . LYS A 1 116 ? -17.385 -6.348 15.705 1.00 95.06 116 LYS A C 1
ATOM 980 O O . LYS A 1 116 ? -17.816 -5.424 16.387 1.00 95.06 116 LYS A O 1
ATOM 985 N N . ASP A 1 117 ? -17.378 -7.613 16.128 1.00 95.94 117 ASP A N 1
ATOM 986 C CA . ASP A 1 117 ? -17.899 -8.032 17.436 1.00 95.94 117 ASP A CA 1
ATOM 987 C C . ASP A 1 117 ? -17.155 -7.359 18.599 1.00 95.94 117 ASP A C 1
ATOM 989 O O . ASP A 1 117 ? -17.789 -6.814 19.506 1.00 95.94 117 ASP A O 1
ATOM 993 N N . LEU A 1 118 ? -15.817 -7.311 18.541 1.00 95.38 118 LEU A N 1
ATOM 994 C CA . LEU A 1 118 ? -14.991 -6.630 19.547 1.00 95.38 118 LEU A CA 1
ATOM 995 C C . LEU A 1 118 ? -15.306 -5.130 19.650 1.00 95.38 118 LEU A C 1
ATOM 997 O O . LEU A 1 118 ? -15.238 -4.550 20.735 1.00 95.38 118 LEU A O 1
ATOM 1001 N N . TYR A 1 119 ? -15.652 -4.495 18.531 1.00 94.44 119 TYR A N 1
ATOM 1002 C CA . TYR A 1 119 ? -16.001 -3.080 18.484 1.00 94.44 119 TYR A CA 1
ATOM 1003 C C . TYR A 1 119 ? -17.435 -2.802 18.975 1.00 94.44 119 TYR A C 1
ATOM 1005 O O . TYR A 1 119 ? -17.650 -1.908 19.808 1.00 94.44 119 TYR A O 1
ATOM 1013 N N . GLU A 1 120 ? -18.413 -3.564 18.480 1.00 93.62 120 GLU A N 1
ATOM 1014 C CA . GLU A 1 120 ? -19.847 -3.333 18.701 1.00 93.62 120 GLU A CA 1
ATOM 1015 C C . GLU A 1 120 ? -20.343 -3.848 20.057 1.00 93.62 120 GLU A C 1
ATOM 1017 O O . GLU A 1 120 ? -21.259 -3.256 20.633 1.00 93.62 120 GLU A O 1
ATOM 1022 N N . THR A 1 121 ? -19.725 -4.893 20.615 1.00 94.75 121 THR A N 1
ATOM 1023 C CA . THR A 1 121 ? -20.122 -5.439 21.919 1.00 94.75 121 THR A CA 1
ATOM 1024 C C . THR A 1 121 ? -19.905 -4.411 23.030 1.00 94.75 121 THR A C 1
ATOM 1026 O O . THR A 1 121 ? -18.787 -3.941 23.250 1.00 94.75 121 THR A O 1
ATOM 1029 N N . ASP A 1 122 ? -20.967 -4.071 23.772 1.00 93.69 122 ASP A N 1
ATOM 1030 C CA . ASP A 1 122 ? -20.910 -3.089 24.863 1.00 93.69 122 ASP A CA 1
ATOM 1031 C C . ASP A 1 122 ? -20.244 -3.660 26.128 1.00 93.69 122 ASP A C 1
ATOM 1033 O O . ASP A 1 122 ? -20.898 -3.994 27.113 1.00 93.69 122 ASP A O 1
ATOM 1037 N N . VAL A 1 123 ? -18.920 -3.778 26.071 1.00 94.56 123 VAL A N 1
ATOM 1038 C CA . VAL A 1 123 ? -18.024 -4.124 27.184 1.00 94.56 123 VAL A CA 1
ATOM 1039 C C . VAL A 1 123 ? -17.021 -2.999 27.428 1.00 94.56 123 VAL A C 1
ATOM 1041 O O . VAL A 1 123 ? -16.890 -2.066 26.626 1.00 94.56 123 VAL A O 1
ATOM 1044 N N . SER A 1 124 ? -16.298 -3.059 28.542 1.00 95.44 124 SER A N 1
ATOM 1045 C CA . SER A 1 124 ? -15.185 -2.136 28.778 1.00 95.44 124 SER A CA 1
ATOM 1046 C C . SER A 1 124 ? -14.048 -2.344 27.764 1.00 95.44 124 SER A C 1
ATOM 1048 O O . SER A 1 124 ? -13.906 -3.415 27.168 1.00 95.44 124 SER A O 1
ATOM 1050 N N . ALA A 1 125 ? -13.213 -1.320 27.564 1.00 95.38 125 ALA A N 1
ATOM 1051 C CA . ALA A 1 125 ? -12.049 -1.429 26.682 1.00 95.38 125 ALA A CA 1
ATOM 1052 C C . ALA A 1 125 ? -11.065 -2.515 27.149 1.00 95.38 125 ALA A C 1
ATOM 1054 O O . ALA A 1 125 ? -10.559 -3.268 26.328 1.00 95.38 125 ALA A O 1
ATOM 1055 N N . THR A 1 126 ? -10.874 -2.664 28.460 1.00 96.44 126 THR A N 1
ATOM 1056 C CA . THR A 1 126 ? -9.991 -3.680 29.050 1.00 96.44 126 THR A CA 1
ATOM 1057 C C . THR A 1 126 ? -10.492 -5.106 28.812 1.00 96.44 126 THR A C 1
ATOM 1059 O O . THR A 1 126 ? -9.707 -5.994 28.484 1.00 96.44 126 THR A O 1
ATOM 1062 N N . GLU A 1 127 ? -11.801 -5.347 28.928 1.00 96.62 127 GLU A N 1
ATOM 1063 C CA . GLU A 1 127 ? -12.398 -6.648 28.593 1.00 96.62 127 GLU A CA 1
ATOM 1064 C C . GLU A 1 127 ? -12.275 -6.960 27.097 1.00 96.62 127 GLU A C 1
ATOM 1066 O O . GLU A 1 127 ? -11.999 -8.100 26.721 1.00 96.62 127 GLU A O 1
ATOM 1071 N N . MET A 1 128 ? -12.452 -5.952 26.238 1.00 97.25 128 MET A N 1
ATOM 1072 C CA . MET A 1 128 ? -12.251 -6.085 24.795 1.00 97.25 128 MET A CA 1
ATOM 1073 C C . MET A 1 128 ? -10.787 -6.418 24.462 1.00 97.25 128 MET A C 1
ATOM 1075 O O . MET A 1 128 ? -10.547 -7.350 23.698 1.00 97.25 128 MET A O 1
ATOM 1079 N N . GLU A 1 129 ? -9.810 -5.739 25.071 1.00 97.25 129 GLU A N 1
ATOM 1080 C CA . GLU A 1 129 ? -8.375 -6.012 24.879 1.00 97.25 129 GLU A CA 1
ATOM 1081 C C . GLU A 1 129 ? -7.999 -7.443 25.295 1.00 97.25 129 GLU A C 1
ATOM 1083 O O . GLU A 1 129 ? -7.228 -8.123 24.607 1.00 97.25 129 GLU A O 1
ATOM 1088 N N . ALA A 1 130 ? -8.582 -7.937 26.392 1.00 97.00 130 ALA A N 1
ATOM 1089 C CA . ALA A 1 130 ? -8.396 -9.316 26.831 1.00 97.00 130 ALA A CA 1
ATOM 1090 C C . ALA A 1 130 ? -8.940 -10.318 25.799 1.00 97.00 130 ALA A C 1
ATOM 1092 O O . ALA A 1 130 ? -8.265 -11.301 25.488 1.00 97.00 130 ALA A O 1
ATOM 1093 N N . LYS A 1 131 ? -10.120 -10.056 25.220 1.00 96.50 131 LYS A N 1
ATOM 1094 C CA . LYS A 1 131 ? -10.673 -10.877 24.130 1.00 96.50 131 LYS A CA 1
ATOM 1095 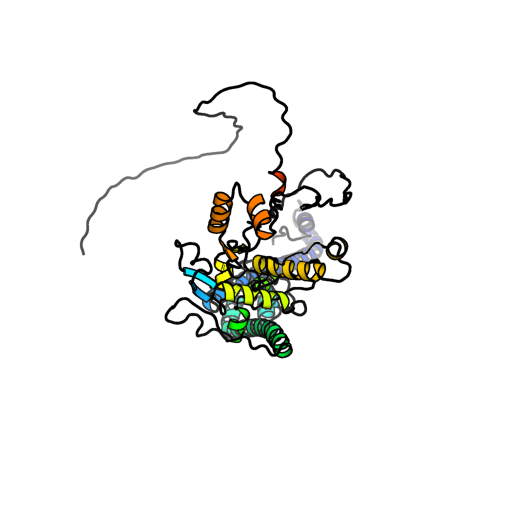C C . LYS A 1 131 ? -9.824 -10.795 22.861 1.00 96.50 131 LYS A C 1
ATOM 1097 O O . LYS A 1 131 ? -9.520 -11.828 22.277 1.00 96.50 131 LYS A O 1
ATOM 1102 N N . PHE A 1 132 ? -9.382 -9.604 22.460 1.00 96.31 132 PHE A N 1
ATOM 1103 C CA . PHE A 1 132 ? -8.481 -9.446 21.316 1.00 96.31 132 PHE A CA 1
ATOM 1104 C C . PHE A 1 132 ? -7.211 -10.283 21.496 1.00 96.31 132 PHE A C 1
ATOM 1106 O O . PHE A 1 132 ? -6.783 -10.971 20.575 1.00 96.31 132 PHE A O 1
ATOM 1113 N N . SER A 1 133 ? -6.642 -10.279 22.703 1.00 95.56 133 SER A N 1
ATOM 1114 C CA . SER A 1 133 ? -5.451 -11.067 23.026 1.00 95.56 133 SER A CA 1
ATOM 1115 C C . SER A 1 133 ? -5.693 -12.576 22.904 1.00 95.56 133 SER A C 1
ATOM 1117 O O . SER A 1 133 ? -4.812 -13.288 22.432 1.00 95.56 133 SER A O 1
ATOM 1119 N N . GLN A 1 134 ? -6.886 -13.063 23.267 1.00 96.81 134 GLN A N 1
ATOM 1120 C CA . GLN A 1 134 ? -7.274 -14.472 23.085 1.00 96.81 134 GLN A CA 1
ATOM 1121 C C . GLN A 1 134 ? -7.394 -14.862 21.606 1.00 96.81 134 GLN A C 1
ATOM 1123 O O . GLN A 1 134 ? -7.075 -15.991 21.248 1.00 96.81 134 GLN A O 1
ATOM 1128 N N . HIS A 1 135 ? -7.811 -13.926 20.752 1.00 96.31 135 HIS A N 1
ATOM 1129 C CA . HIS A 1 135 ? -7.971 -14.135 19.311 1.00 96.31 135 HIS A CA 1
ATOM 1130 C C . HIS A 1 135 ? -6.799 -13.592 18.479 1.00 96.31 135 HIS A C 1
ATOM 1132 O O . HIS A 1 135 ? -6.913 -13.459 17.261 1.00 96.31 135 HIS A O 1
ATOM 1138 N N . ARG A 1 136 ? -5.656 -13.269 19.099 1.00 94.94 136 ARG A N 1
ATOM 1139 C CA . ARG A 1 136 ? -4.549 -12.581 18.416 1.00 94.94 136 ARG A CA 1
ATOM 1140 C C . ARG A 1 136 ? -4.049 -13.346 17.189 1.00 94.94 136 ARG A C 1
ATOM 1142 O O . ARG A 1 136 ? -3.839 -12.731 16.148 1.00 94.94 136 ARG A O 1
ATOM 1149 N N . ASP A 1 137 ? -3.897 -14.663 17.298 1.00 96.00 137 ASP A N 1
ATOM 1150 C CA . ASP A 1 137 ? -3.426 -15.509 16.193 1.00 96.00 137 ASP A CA 1
ATOM 1151 C C . ASP A 1 137 ? -4.436 -15.573 15.039 1.00 96.00 137 ASP A C 1
ATOM 1153 O O . ASP A 1 137 ? -4.053 -15.588 13.871 1.00 96.00 137 ASP A O 1
ATOM 1157 N N . GLU A 1 138 ? -5.732 -15.539 15.353 1.00 97.06 138 GLU A N 1
ATOM 1158 C CA . GLU A 1 138 ? -6.806 -15.480 14.359 1.00 97.06 138 GLU A CA 1
ATOM 1159 C C . GLU A 1 138 ? -6.790 -14.138 13.613 1.00 97.06 138 GLU A C 1
ATOM 1161 O O . GLU A 1 138 ? -6.868 -14.106 12.386 1.00 97.06 138 GLU A O 1
ATOM 1166 N N . VAL A 1 139 ? -6.587 -13.026 14.330 1.00 95.75 139 VAL A N 1
ATOM 1167 C CA . VAL A 1 139 ? -6.424 -11.699 13.713 1.00 95.75 139 VAL A CA 1
ATOM 1168 C C . VAL A 1 139 ? -5.170 -11.648 12.837 1.00 95.75 139 VAL A C 1
ATOM 1170 O O . VAL A 1 139 ? -5.224 -11.110 11.732 1.00 95.75 139 VAL A O 1
ATOM 1173 N N . LEU A 1 140 ? -4.055 -12.237 13.280 1.00 95.38 140 LEU A N 1
ATOM 1174 C CA . LEU A 1 140 ? -2.838 -12.335 12.469 1.00 95.38 140 LEU A CA 1
ATOM 1175 C C . LEU A 1 140 ? -3.089 -13.106 11.169 1.00 95.38 140 LEU A C 1
ATOM 1177 O O . LEU A 1 140 ? -2.678 -12.643 10.105 1.00 95.38 140 LEU A O 1
ATOM 1181 N N . ALA A 1 141 ? -3.803 -14.232 11.238 1.00 96.06 141 ALA A N 1
ATOM 1182 C CA . ALA A 1 141 ? -4.169 -15.011 10.060 1.00 96.06 141 ALA A CA 1
ATOM 1183 C C . ALA A 1 141 ? -5.041 -14.202 9.085 1.00 96.06 141 ALA A C 1
ATOM 1185 O O . ALA A 1 141 ? -4.759 -14.200 7.887 1.00 96.06 141 ALA A O 1
ATOM 1186 N N . LEU A 1 142 ? -6.027 -13.450 9.590 1.00 95.81 142 LEU A N 1
ATOM 1187 C CA . LEU A 1 142 ? -6.866 -12.561 8.775 1.00 95.81 142 LEU A CA 1
ATOM 1188 C C . LEU A 1 142 ? -6.045 -11.470 8.074 1.00 95.81 142 LEU A C 1
ATOM 1190 O O . LEU A 1 142 ? -6.246 -11.212 6.887 1.00 95.81 142 LEU A O 1
ATOM 1194 N N . VAL A 1 143 ? -5.083 -10.855 8.772 1.00 95.06 143 VAL A N 1
ATOM 1195 C CA . VAL A 1 143 ? -4.169 -9.866 8.175 1.00 95.06 143 VAL A CA 1
ATOM 1196 C C . VAL A 1 143 ? -3.308 -10.508 7.083 1.00 95.06 143 VAL A C 1
ATOM 1198 O O . VAL A 1 143 ? -3.161 -9.937 6.001 1.00 95.06 143 VAL A O 1
ATOM 1201 N N . THR A 1 144 ? -2.748 -11.695 7.338 1.00 94.00 144 THR A N 1
ATOM 1202 C CA . THR A 1 144 ? -1.934 -12.425 6.355 1.00 94.00 144 THR A CA 1
ATOM 1203 C C . THR A 1 144 ? -2.743 -12.809 5.117 1.00 94.00 144 THR A C 1
ATOM 1205 O O . THR A 1 144 ? -2.259 -12.624 4.000 1.00 94.00 144 THR A O 1
ATOM 1208 N N . GLU A 1 145 ? -3.971 -13.296 5.290 1.00 94.56 145 GLU A N 1
ATOM 1209 C CA . GLU A 1 145 ? -4.865 -13.628 4.180 1.00 94.56 145 GLU A CA 1
ATOM 1210 C C . GLU A 1 145 ? -5.212 -12.382 3.360 1.00 94.56 145 GLU A C 1
ATOM 1212 O O . GLU A 1 145 ? -5.043 -12.377 2.141 1.00 94.56 145 GLU A O 1
ATOM 1217 N N . TRP A 1 146 ? -5.620 -11.299 4.025 1.00 94.19 146 TRP A N 1
ATOM 1218 C CA . TRP A 1 146 ? -5.955 -10.028 3.382 1.00 94.19 146 TRP A CA 1
ATOM 1219 C C . TRP A 1 146 ? -4.784 -9.468 2.560 1.00 94.19 146 TRP A C 1
ATOM 1221 O O . TRP A 1 146 ? -4.955 -9.081 1.401 1.00 94.19 146 TRP A O 1
ATOM 1231 N N . LYS A 1 147 ? -3.565 -9.506 3.113 1.00 92.75 147 LYS A N 1
ATOM 1232 C CA . LYS A 1 147 ? -2.332 -9.156 2.392 1.00 92.75 147 LYS A CA 1
ATOM 1233 C C . LYS A 1 147 ? -2.138 -10.049 1.162 1.00 92.75 147 LYS A C 1
ATOM 1235 O O . LYS A 1 147 ? -1.849 -9.547 0.074 1.00 92.75 147 LYS A O 1
ATOM 1240 N N . GLY A 1 148 ? -2.279 -11.363 1.336 1.00 92.31 148 GLY A N 1
ATOM 1241 C CA . GLY A 1 148 ? -2.110 -12.344 0.267 1.00 92.31 148 GLY A CA 1
ATOM 1242 C C . GLY A 1 148 ? -3.091 -12.128 -0.884 1.00 92.31 148 GLY A C 1
ATOM 1243 O O . GLY A 1 148 ? -2.695 -12.229 -2.045 1.00 92.31 148 GLY A O 1
ATOM 1244 N N . GLN A 1 149 ? -4.339 -11.758 -0.585 1.00 92.56 149 GLN A N 1
ATOM 1245 C CA . GLN A 1 149 ? -5.356 -11.434 -1.589 1.00 92.56 149 GLN A CA 1
ATOM 1246 C C . GLN A 1 149 ? -4.954 -10.215 -2.435 1.00 92.56 149 GLN A C 1
ATOM 1248 O O . GLN A 1 149 ? -4.991 -10.297 -3.662 1.00 92.56 149 GLN A O 1
ATOM 1253 N N . ILE A 1 150 ? -4.490 -9.127 -1.806 1.00 93.00 150 ILE A N 1
ATOM 1254 C CA . ILE A 1 150 ? -4.007 -7.923 -2.512 1.00 93.00 150 ILE A CA 1
ATOM 1255 C C . ILE A 1 150 ? -2.850 -8.265 -3.454 1.00 93.00 150 ILE A C 1
ATOM 1257 O O . ILE A 1 150 ? -2.863 -7.902 -4.632 1.00 93.00 150 ILE A O 1
ATOM 1261 N N . GLN A 1 151 ? -1.845 -8.976 -2.937 1.00 93.75 151 GLN A N 1
ATOM 1262 C CA . GLN A 1 151 ? -0.670 -9.349 -3.723 1.00 93.75 151 GLN A CA 1
ATOM 1263 C C . GLN A 1 151 ? -1.053 -10.260 -4.893 1.00 93.75 151 GLN A C 1
ATOM 1265 O O . GLN A 1 151 ? -0.629 -10.019 -6.021 1.00 93.75 151 GLN A O 1
ATOM 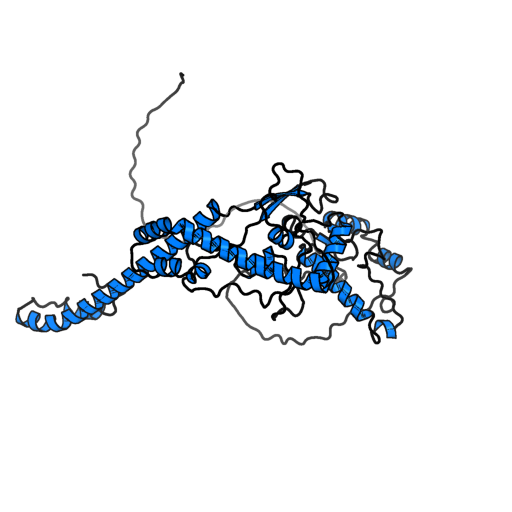1270 N N . SER A 1 152 ? -1.906 -11.256 -4.646 1.00 92.81 152 SER A N 1
ATOM 1271 C CA . SER A 1 152 ? -2.346 -12.210 -5.669 1.00 92.81 152 SER A CA 1
ATOM 1272 C C . SER A 1 152 ? -3.117 -11.534 -6.800 1.00 92.81 152 SER A C 1
ATOM 1274 O O . SER A 1 152 ? -2.902 -11.872 -7.961 1.00 92.81 152 SER A O 1
ATOM 1276 N N . GLN A 1 153 ? -3.981 -10.561 -6.489 1.00 93.06 153 GLN A N 1
ATOM 1277 C CA . GLN A 1 153 ? -4.737 -9.817 -7.501 1.00 93.06 153 GLN A CA 1
ATOM 1278 C C . GLN A 1 153 ? -3.830 -8.961 -8.391 1.00 93.06 153 GLN A C 1
ATOM 1280 O O . GLN A 1 153 ? -3.994 -8.940 -9.606 1.00 93.06 153 GLN A O 1
ATOM 1285 N N . LEU A 1 154 ? -2.834 -8.277 -7.826 1.00 93.38 154 LEU A N 1
ATOM 1286 C CA . LEU A 1 154 ? -1.914 -7.474 -8.638 1.00 93.38 154 LEU A CA 1
ATOM 1287 C C . LEU A 1 154 ? -0.946 -8.341 -9.453 1.00 93.38 154 LEU A C 1
ATOM 1289 O O . LEU A 1 154 ? -0.610 -7.999 -10.586 1.00 93.38 154 LEU A O 1
ATOM 1293 N N . VAL A 1 155 ? -0.515 -9.481 -8.908 1.00 93.69 155 VAL A N 1
ATOM 1294 C CA . VAL A 1 155 ? 0.331 -10.433 -9.640 1.00 93.69 155 VAL A CA 1
ATOM 1295 C C . VAL A 1 155 ? -0.443 -11.129 -10.752 1.00 93.69 155 VAL A C 1
ATOM 1297 O O . VAL A 1 155 ? 0.128 -11.357 -11.816 1.00 93.69 155 VAL A O 1
ATOM 1300 N N . SER A 1 156 ? -1.726 -11.447 -10.560 1.00 92.44 156 SER A N 1
ATOM 1301 C CA . SER A 1 156 ? -2.535 -12.043 -11.626 1.00 92.44 156 SER A CA 1
ATOM 1302 C C . SER A 1 156 ? -2.698 -11.089 -12.811 1.00 92.44 156 SER A C 1
ATOM 1304 O O . SER A 1 156 ? -2.604 -11.545 -13.950 1.00 92.44 156 SER A O 1
ATOM 1306 N N . LEU A 1 157 ? -2.835 -9.778 -12.568 1.00 91.25 157 LEU A N 1
ATOM 1307 C CA . LEU A 1 157 ? -2.829 -8.762 -13.628 1.00 91.25 157 LEU A CA 1
ATOM 1308 C C . LEU A 1 157 ? -1.514 -8.766 -14.421 1.00 91.25 157 LEU A C 1
ATOM 1310 O O . LEU A 1 157 ? -1.548 -8.697 -15.647 1.00 91.25 157 LEU A O 1
ATOM 1314 N N . LEU A 1 158 ? -0.367 -8.883 -13.739 1.00 89.56 158 LEU A N 1
ATOM 1315 C CA . LEU A 1 158 ? 0.939 -8.985 -14.402 1.00 89.56 158 LEU A CA 1
ATOM 1316 C C . LEU A 1 158 ? 1.060 -10.277 -15.213 1.00 89.56 158 LEU A C 1
ATOM 1318 O O . LEU A 1 158 ? 1.383 -10.224 -16.392 1.00 89.56 158 LEU A O 1
ATOM 1322 N N . ARG A 1 159 ? 0.789 -11.434 -14.597 1.00 89.31 159 ARG A N 1
ATOM 1323 C CA . ARG A 1 159 ? 0.941 -12.748 -15.241 1.00 89.31 159 ARG A CA 1
ATOM 1324 C C . ARG A 1 159 ? 0.046 -12.894 -16.464 1.00 89.31 159 ARG A C 1
ATOM 1326 O O . ARG A 1 159 ? 0.546 -13.252 -17.518 1.00 89.31 159 ARG A O 1
ATOM 1333 N N . THR A 1 160 ? -1.231 -12.533 -16.343 1.00 86.69 160 THR A N 1
ATOM 1334 C CA . THR A 1 160 ? -2.185 -12.612 -17.463 1.00 86.69 160 THR A CA 1
ATOM 1335 C C . THR A 1 160 ? -1.688 -11.799 -18.657 1.00 86.69 160 THR A C 1
ATOM 1337 O O . THR A 1 160 ? -1.683 -12.284 -19.781 1.00 86.69 160 THR A O 1
ATOM 1340 N N . ALA A 1 161 ? -1.204 -10.580 -18.411 1.00 82.75 161 ALA A N 1
ATOM 1341 C CA . ALA A 1 161 ? -0.759 -9.707 -19.488 1.00 82.75 161 ALA A CA 1
ATOM 1342 C C . ALA A 1 161 ? 0.596 -10.111 -20.101 1.00 82.75 161 ALA A C 1
ATOM 1344 O O . ALA A 1 161 ? 0.874 -9.790 -21.255 1.00 82.75 161 ALA A O 1
ATOM 1345 N N . LEU A 1 162 ? 1.440 -10.800 -19.332 1.00 80.25 162 LEU A N 1
ATOM 1346 C CA . LEU A 1 162 ? 2.719 -11.346 -19.783 1.00 80.25 162 LEU A CA 1
ATOM 1347 C C . LEU A 1 162 ? 2.550 -12.633 -20.591 1.00 80.25 162 LEU A C 1
ATOM 1349 O O . LEU A 1 162 ? 3.216 -12.796 -21.613 1.00 80.25 162 LEU A O 1
ATOM 1353 N N . ASP A 1 163 ? 1.629 -13.502 -20.171 1.00 81.38 163 ASP A N 1
ATOM 1354 C CA . ASP A 1 163 ? 1.261 -14.713 -20.906 1.00 81.38 163 ASP A CA 1
ATOM 1355 C C . ASP A 1 163 ? 0.726 -14.348 -22.303 1.00 81.38 163 ASP A C 1
ATOM 1357 O O . ASP A 1 163 ? 1.126 -14.954 -23.296 1.00 81.38 163 ASP A O 1
ATOM 1361 N N . ASP A 1 164 ? -0.082 -13.284 -22.407 1.00 76.62 164 ASP A N 1
ATOM 1362 C CA . ASP A 1 164 ? -0.566 -12.745 -23.688 1.00 76.62 164 ASP A CA 1
ATOM 1363 C C . ASP A 1 164 ? 0.566 -12.242 -24.610 1.00 76.62 164 ASP A C 1
ATOM 1365 O O . ASP A 1 164 ? 0.392 -12.173 -25.831 1.00 76.62 164 ASP A O 1
ATOM 1369 N N . LYS A 1 165 ? 1.726 -11.882 -24.045 1.00 72.56 165 LYS A N 1
ATOM 1370 C CA . LYS A 1 165 ? 2.903 -11.381 -24.775 1.00 72.56 165 LYS A CA 1
ATOM 1371 C C . LYS A 1 165 ? 4.008 -12.425 -24.991 1.00 72.56 165 LYS A C 1
ATOM 1373 O O . LYS A 1 165 ? 5.022 -12.077 -25.593 1.00 72.56 165 LYS A O 1
ATOM 1378 N N . ASP A 1 166 ? 3.830 -13.667 -24.530 1.00 75.00 166 ASP A N 1
ATOM 1379 C CA . ASP A 1 166 ? 4.877 -14.710 -24.507 1.00 75.00 166 ASP A CA 1
ATOM 1380 C C . ASP A 1 166 ? 6.179 -14.217 -23.833 1.00 75.00 166 ASP A C 1
ATOM 1382 O O . ASP A 1 166 ? 7.301 -14.495 -24.264 1.00 75.00 166 ASP A O 1
ATOM 1386 N N . GLU A 1 167 ? 6.031 -13.411 -22.775 1.00 73.81 167 GLU A N 1
ATOM 1387 C CA . GLU A 1 167 ? 7.138 -12.764 -22.076 1.00 73.81 167 GLU A CA 1
ATOM 1388 C C . GLU A 1 167 ? 7.246 -13.266 -20.633 1.00 73.81 167 GLU A C 1
ATOM 1390 O O . GLU A 1 167 ? 6.338 -13.113 -19.827 1.00 73.81 167 GLU A O 1
ATOM 1395 N N . THR A 1 168 ? 8.394 -13.824 -20.248 1.00 69.56 168 THR A N 1
ATOM 1396 C CA . THR A 1 168 ? 8.632 -14.239 -18.855 1.00 69.56 168 THR A CA 1
ATOM 1397 C C . THR A 1 168 ? 9.389 -13.177 -18.063 1.00 69.56 168 THR A C 1
ATOM 1399 O O . THR A 1 168 ? 10.601 -13.019 -18.246 1.00 69.56 168 THR A O 1
ATOM 1402 N N . LEU A 1 169 ? 8.720 -12.523 -17.105 1.00 67.38 169 LEU A N 1
ATOM 1403 C CA . LEU A 1 169 ? 9.408 -11.757 -16.059 1.00 67.38 169 LEU A CA 1
ATOM 1404 C C . LEU A 1 169 ? 9.993 -12.685 -15.000 1.00 67.38 169 LEU A C 1
ATOM 1406 O O . LEU A 1 169 ? 9.323 -13.569 -14.465 1.00 67.38 169 LEU A O 1
ATOM 1410 N N . ARG A 1 170 ? 11.263 -12.453 -14.662 1.00 77.00 170 ARG A N 1
ATOM 1411 C CA . ARG A 1 170 ? 11.944 -13.190 -13.597 1.00 77.00 170 ARG A CA 1
ATOM 1412 C C . ARG A 1 170 ? 11.683 -12.514 -12.249 1.00 77.00 170 ARG A C 1
ATOM 1414 O O . ARG A 1 170 ? 11.853 -11.296 -12.162 1.00 77.00 170 ARG A O 1
ATOM 1421 N N . PRO A 1 171 ? 11.347 -13.261 -11.183 1.00 80.62 171 PRO A N 1
ATOM 1422 C CA . PRO A 1 171 ? 11.190 -12.734 -9.826 1.00 80.62 171 PRO A CA 1
ATOM 1423 C C . PRO A 1 171 ? 12.562 -12.447 -9.188 1.00 80.62 171 PRO A C 1
ATOM 1425 O O . PRO A 1 171 ? 12.914 -12.975 -8.135 1.00 80.62 171 PRO A O 1
ATOM 1428 N N . THR A 1 172 ? 13.388 -11.650 -9.858 1.00 80.06 172 THR A N 1
ATOM 1429 C CA . THR A 1 172 ? 14.763 -11.355 -9.459 1.00 80.06 172 THR A CA 1
ATOM 1430 C C . THR A 1 172 ? 14.888 -9.874 -9.149 1.00 80.06 172 THR A C 1
ATOM 1432 O O . THR A 1 172 ? 14.427 -9.035 -9.917 1.00 80.06 172 THR A O 1
ATOM 1435 N N . ILE A 1 173 ? 15.502 -9.575 -8.004 1.00 79.56 173 ILE A N 1
ATOM 1436 C CA . ILE A 1 173 ? 15.844 -8.222 -7.575 1.00 79.56 173 ILE A CA 1
ATOM 1437 C C . ILE A 1 173 ? 17.322 -8.216 -7.214 1.00 79.56 173 ILE A C 1
ATOM 1439 O O . ILE A 1 173 ? 17.771 -9.033 -6.409 1.00 79.56 173 ILE A O 1
ATOM 1443 N N . SER A 1 174 ? 18.066 -7.289 -7.805 1.00 76.25 174 SER A N 1
ATOM 1444 C CA . SER A 1 174 ? 19.463 -7.049 -7.458 1.00 76.25 174 SER A CA 1
ATOM 1445 C C . SER A 1 174 ? 19.550 -6.265 -6.148 1.00 76.25 174 SER A C 1
ATOM 1447 O O . SER A 1 174 ? 18.971 -5.191 -6.027 1.00 76.25 174 SER A O 1
ATOM 1449 N N . ILE A 1 175 ? 20.304 -6.773 -5.176 1.00 75.19 175 ILE A N 1
ATOM 1450 C CA . ILE A 1 175 ? 20.606 -6.077 -3.915 1.00 75.19 175 ILE A CA 1
ATOM 1451 C C . ILE A 1 175 ? 22.112 -5.865 -3.777 1.00 75.19 175 ILE A C 1
ATOM 1453 O O . ILE A 1 175 ? 22.904 -6.515 -4.462 1.00 75.19 175 ILE A O 1
ATOM 1457 N N . SER A 1 176 ? 22.529 -4.938 -2.910 1.00 70.19 176 SER A N 1
ATOM 1458 C CA . SER A 1 176 ? 23.929 -4.908 -2.473 1.00 70.19 176 SER A CA 1
ATOM 1459 C C . SER A 1 176 ? 24.238 -6.207 -1.732 1.00 70.19 176 SER A C 1
ATOM 1461 O O . SER A 1 176 ? 23.336 -6.745 -1.101 1.00 70.19 176 SER A O 1
ATOM 1463 N N . ASN A 1 177 ? 25.467 -6.725 -1.839 1.00 64.88 177 ASN A N 1
ATOM 1464 C CA . ASN A 1 177 ? 25.897 -8.005 -1.253 1.00 64.88 177 ASN A CA 1
ATOM 1465 C C . ASN A 1 177 ? 25.785 -8.008 0.290 1.00 64.88 177 ASN A C 1
ATOM 1467 O O . ASN A 1 177 ? 26.789 -7.905 0.993 1.00 64.88 177 ASN A O 1
ATOM 1471 N N . GLU A 1 178 ? 24.564 -8.088 0.809 1.00 63.84 178 GLU A N 1
ATOM 1472 C CA . GLU A 1 178 ? 24.229 -8.164 2.223 1.00 63.84 178 GLU A CA 1
ATOM 1473 C C . GLU A 1 178 ? 23.969 -9.623 2.593 1.00 63.84 178 GLU A C 1
ATOM 1475 O O . GLU A 1 178 ? 23.097 -10.277 2.019 1.00 63.84 178 GLU A O 1
ATOM 1480 N N . GLU A 1 179 ? 24.736 -10.124 3.561 1.00 67.69 179 GLU A N 1
ATOM 1481 C CA . GLU A 1 179 ? 24.546 -11.442 4.164 1.00 67.69 179 GLU A CA 1
ATOM 1482 C C . GLU A 1 179 ? 24.042 -11.269 5.608 1.00 67.69 179 GLU A C 1
ATOM 1484 O O . GLU A 1 179 ? 24.712 -10.593 6.398 1.00 67.69 179 GLU A O 1
ATOM 1489 N N . PRO A 1 180 ? 22.897 -11.869 5.991 1.00 70.81 180 PRO A N 1
ATOM 1490 C CA . PRO A 1 180 ? 22.013 -12.703 5.167 1.00 70.81 180 PRO A CA 1
ATOM 1491 C C . PRO A 1 180 ? 21.153 -11.885 4.186 1.00 70.81 180 PRO A C 1
ATOM 1493 O O . PRO A 1 180 ? 20.749 -10.766 4.497 1.00 70.81 180 PRO A O 1
ATOM 1496 N N . ASN A 1 181 ? 20.812 -12.481 3.034 1.00 77.62 181 ASN A N 1
ATOM 1497 C CA . ASN A 1 181 ? 19.975 -11.840 2.013 1.00 77.62 181 ASN A CA 1
ATOM 1498 C C . ASN A 1 181 ? 18.592 -11.434 2.588 1.00 77.62 181 ASN A C 1
ATOM 1500 O O . ASN A 1 181 ? 17.776 -12.312 2.895 1.00 77.62 181 ASN A O 1
ATOM 1504 N N . PRO A 1 182 ? 18.270 -10.129 2.661 1.00 79.00 182 PRO A N 1
ATOM 1505 C CA . PRO A 1 182 ? 17.016 -9.631 3.231 1.00 79.00 182 PRO A CA 1
ATOM 1506 C C . PRO A 1 182 ? 15.774 -10.031 2.420 1.00 79.00 182 PRO A C 1
ATOM 1508 O O . PRO A 1 182 ? 14.660 -10.007 2.939 1.00 79.00 182 PRO A O 1
ATOM 1511 N N . LEU A 1 183 ? 15.948 -10.433 1.158 1.00 80.81 183 LEU A N 1
ATOM 1512 C CA . LEU A 1 183 ? 14.883 -10.887 0.264 1.00 80.81 183 LEU A CA 1
ATOM 1513 C C . LEU A 1 183 ? 14.705 -12.413 0.248 1.00 80.81 183 LEU A C 1
ATOM 1515 O O . LEU A 1 183 ? 13.854 -12.908 -0.491 1.00 80.81 183 LEU A O 1
ATOM 1519 N N . ALA A 1 184 ? 15.476 -13.171 1.038 1.00 80.81 184 ALA A N 1
ATOM 1520 C CA . ALA A 1 184 ? 15.415 -14.636 1.038 1.00 80.81 184 ALA A CA 1
ATOM 1521 C C . ALA A 1 184 ? 14.021 -15.176 1.408 1.00 80.81 184 ALA A C 1
ATOM 1523 O O . ALA A 1 184 ? 13.563 -16.150 0.819 1.00 80.81 184 ALA A O 1
ATOM 1524 N N . ASN A 1 185 ? 13.331 -14.501 2.332 1.00 81.62 185 ASN A N 1
ATOM 1525 C CA . ASN A 1 185 ? 11.996 -14.885 2.805 1.00 81.62 185 ASN A CA 1
ATOM 1526 C C . ASN A 1 185 ? 10.854 -14.185 2.048 1.00 81.62 185 ASN A C 1
ATOM 1528 O O . ASN A 1 185 ? 9.685 -14.373 2.379 1.00 81.62 185 ASN A O 1
ATOM 1532 N N . VAL A 1 186 ? 11.175 -13.356 1.052 1.00 85.69 186 VAL A N 1
ATOM 1533 C CA . VAL A 1 186 ? 10.178 -12.653 0.239 1.00 85.69 186 VAL A CA 1
ATOM 1534 C C . VAL A 1 186 ? 9.705 -13.590 -0.870 1.00 85.69 186 VAL A C 1
ATOM 1536 O O . VAL A 1 186 ? 10.521 -14.190 -1.573 1.00 85.69 186 VAL A O 1
ATOM 1539 N N . SER A 1 187 ? 8.386 -13.721 -1.039 1.00 89.38 187 SER A N 1
ATOM 1540 C CA . SER A 1 187 ? 7.810 -14.566 -2.090 1.00 89.38 187 SER A CA 1
ATOM 1541 C C . SER A 1 187 ? 8.161 -14.049 -3.483 1.00 89.38 187 SER A C 1
ATOM 1543 O O . SER A 1 187 ? 8.323 -12.846 -3.691 1.00 89.38 187 SER A O 1
ATOM 1545 N N . ASP A 1 188 ? 8.230 -14.948 -4.461 1.00 89.19 188 ASP A N 1
ATOM 1546 C CA . ASP A 1 188 ? 8.508 -14.570 -5.850 1.00 89.19 188 ASP A CA 1
ATOM 1547 C C . ASP A 1 188 ? 7.432 -13.639 -6.424 1.00 89.19 188 ASP A C 1
ATOM 1549 O O . ASP A 1 188 ? 7.752 -12.690 -7.135 1.00 89.19 188 ASP A O 1
ATOM 1553 N N . ASP A 1 189 ? 6.178 -13.825 -6.018 1.00 90.62 189 ASP A N 1
ATOM 1554 C CA . ASP A 1 189 ? 5.051 -12.936 -6.317 1.00 90.62 189 ASP A CA 1
ATOM 1555 C C . ASP A 1 189 ? 5.307 -11.509 -5.810 1.00 90.62 189 ASP A C 1
ATOM 1557 O O . ASP A 1 189 ? 5.136 -10.535 -6.543 1.00 90.62 189 ASP A O 1
ATOM 1561 N N . THR A 1 190 ? 5.813 -11.372 -4.582 1.00 91.06 190 THR A N 1
ATOM 1562 C CA . THR A 1 190 ? 6.197 -10.061 -4.046 1.00 91.06 190 THR A CA 1
ATOM 1563 C C . THR A 1 190 ? 7.400 -9.498 -4.801 1.00 91.06 190 THR A C 1
ATOM 1565 O O . THR A 1 190 ? 7.402 -8.319 -5.140 1.00 91.06 190 THR A O 1
ATOM 1568 N N . LYS A 1 191 ? 8.405 -10.320 -5.133 1.00 91.44 191 LYS A N 1
ATOM 1569 C CA . LYS A 1 191 ? 9.562 -9.866 -5.922 1.00 91.44 191 LYS A CA 1
ATOM 1570 C C . LYS A 1 191 ? 9.143 -9.342 -7.295 1.00 91.44 191 LYS A C 1
ATOM 1572 O O . LYS A 1 191 ? 9.670 -8.319 -7.719 1.00 91.44 191 LYS A O 1
ATOM 1577 N N . LEU A 1 192 ? 8.174 -9.982 -7.958 1.00 92.06 192 LEU A N 1
ATOM 1578 C CA . LEU A 1 192 ? 7.610 -9.497 -9.222 1.00 92.06 192 LEU A CA 1
ATOM 1579 C C . LEU A 1 192 ? 6.991 -8.109 -9.059 1.00 92.06 192 LEU A C 1
ATOM 1581 O O . LEU A 1 192 ? 7.328 -7.208 -9.822 1.00 92.06 192 LEU A O 1
ATOM 1585 N N . LEU A 1 193 ? 6.151 -7.903 -8.040 1.00 94.00 193 LEU A N 1
ATOM 1586 C CA . LEU A 1 193 ? 5.551 -6.592 -7.756 1.00 94.00 193 LEU A CA 1
ATOM 1587 C C . LEU A 1 193 ? 6.590 -5.518 -7.406 1.00 94.00 193 LEU A C 1
ATOM 1589 O O . LEU A 1 193 ? 6.359 -4.331 -7.633 1.00 94.00 193 LEU A O 1
ATOM 1593 N N . LEU A 1 194 ? 7.725 -5.927 -6.840 1.00 93.81 194 LEU A N 1
ATOM 1594 C CA . LEU A 1 194 ? 8.805 -5.039 -6.429 1.00 93.81 194 LEU A CA 1
ATOM 1595 C C . LEU A 1 194 ? 9.771 -4.649 -7.559 1.00 93.81 194 LEU A C 1
ATOM 1597 O O . LEU A 1 194 ? 10.597 -3.761 -7.326 1.00 93.81 194 LEU A O 1
ATOM 1601 N N . ARG A 1 195 ? 9.691 -5.242 -8.760 1.00 93.56 195 ARG A N 1
ATOM 1602 C CA . ARG A 1 195 ? 10.549 -4.855 -9.896 1.00 93.56 195 ARG A CA 1
ATOM 1603 C C . ARG A 1 195 ? 10.276 -3.419 -10.358 1.00 93.56 195 ARG A C 1
ATOM 1605 O O . ARG A 1 195 ? 9.147 -2.938 -10.303 1.00 93.56 195 ARG A O 1
ATOM 1612 N N . ALA A 1 196 ? 11.317 -2.735 -10.832 1.00 94.38 196 ALA A N 1
ATOM 1613 C CA . ALA A 1 196 ? 11.232 -1.363 -11.343 1.00 94.38 196 ALA A CA 1
ATOM 1614 C C . ALA A 1 196 ? 10.441 -1.237 -12.657 1.00 94.38 196 ALA A C 1
ATOM 1616 O O . ALA A 1 196 ? 9.919 -0.161 -12.950 1.00 94.38 196 ALA A O 1
ATOM 1617 N N . ASP A 1 197 ? 10.315 -2.327 -13.412 1.00 94.44 197 ASP A N 1
ATOM 1618 C CA . ASP A 1 197 ? 9.543 -2.418 -14.652 1.00 94.44 197 ASP A CA 1
ATOM 1619 C C . ASP A 1 197 ? 8.117 -2.971 -14.457 1.00 94.44 197 ASP A C 1
ATOM 1621 O O . ASP A 1 197 ? 7.325 -2.958 -15.398 1.00 94.44 197 ASP A O 1
ATOM 1625 N N . SER A 1 198 ? 7.732 -3.392 -13.250 1.00 94.75 198 SER A N 1
ATOM 1626 C CA . SER A 1 198 ? 6.352 -3.790 -12.935 1.00 94.75 198 SER A CA 1
ATOM 1627 C C . SER A 1 198 ? 5.473 -2.559 -12.706 1.00 94.75 198 SER A C 1
ATOM 1629 O O . SER A 1 198 ? 5.305 -2.088 -11.578 1.00 94.75 198 SER A O 1
ATOM 1631 N N . LEU A 1 199 ? 4.926 -2.019 -13.798 1.00 95.19 199 LEU A N 1
ATOM 1632 C CA . LEU A 1 199 ? 4.156 -0.776 -13.803 1.00 95.19 199 LEU A CA 1
ATOM 1633 C C . LEU A 1 199 ? 2.691 -0.995 -14.176 1.00 95.19 199 LEU A C 1
ATOM 1635 O O . LEU A 1 199 ? 2.347 -1.768 -15.071 1.00 95.19 199 LEU A O 1
ATOM 1639 N N . PHE A 1 200 ? 1.830 -0.245 -13.502 1.00 94.75 200 PHE A N 1
ATOM 1640 C CA . PHE A 1 200 ? 0.386 -0.252 -13.683 1.00 94.75 200 PHE A CA 1
ATOM 1641 C C . PHE A 1 200 ? -0.118 1.146 -14.035 1.00 94.75 200 PHE A C 1
ATOM 1643 O O . PHE A 1 200 ? 0.618 2.124 -13.933 1.00 94.75 200 PHE A O 1
ATOM 1650 N N . HIS A 1 201 ? -1.381 1.262 -14.419 1.00 92.31 201 HIS A N 1
ATOM 1651 C CA . HIS A 1 201 ? -2.077 2.539 -14.486 1.00 92.31 201 HIS A CA 1
ATOM 1652 C C . HIS A 1 201 ? -3.530 2.381 -14.041 1.00 92.31 201 HIS A C 1
ATOM 1654 O O . HIS A 1 201 ? -4.103 1.291 -14.079 1.00 92.31 201 HIS A O 1
ATOM 1660 N N . ASN A 1 202 ? -4.135 3.496 -13.643 1.00 87.88 202 ASN A N 1
ATOM 1661 C CA . ASN A 1 202 ? -5.568 3.588 -13.403 1.00 87.88 202 ASN A CA 1
ATOM 1662 C C . ASN A 1 202 ? -6.225 4.275 -14.618 1.00 87.88 202 ASN A C 1
ATOM 1664 O O . ASN A 1 202 ? -5.829 5.394 -14.942 1.00 87.88 202 ASN A O 1
ATOM 1668 N N . PRO A 1 203 ? -7.184 3.644 -15.323 1.00 73.50 203 PRO A N 1
ATOM 1669 C CA . PRO A 1 203 ? -7.891 4.259 -16.440 1.00 73.50 203 PRO A CA 1
ATOM 1670 C C . PRO A 1 203 ? -9.063 5.153 -15.992 1.00 73.50 203 PRO A C 1
ATOM 1672 O O . PRO A 1 203 ? -9.722 5.752 -16.837 1.00 73.50 203 PRO A O 1
ATOM 1675 N N . THR A 1 204 ? -9.366 5.228 -14.690 1.00 67.44 204 THR A N 1
ATOM 1676 C CA . THR A 1 204 ? -10.515 5.991 -14.181 1.00 67.44 204 THR A CA 1
ATOM 1677 C C . THR A 1 204 ? -10.257 7.504 -14.300 1.00 67.44 204 THR A C 1
ATOM 1679 O O . THR A 1 204 ? -9.189 7.967 -13.889 1.00 67.44 204 THR A O 1
ATOM 1682 N N . PRO A 1 205 ? -11.221 8.300 -14.806 1.00 56.19 205 PRO A N 1
ATOM 1683 C CA . PRO A 1 205 ? -11.145 9.764 -14.803 1.00 56.19 205 PRO A CA 1
ATOM 1684 C C . PRO A 1 205 ? -10.888 10.316 -13.389 1.00 56.19 205 PRO A C 1
ATOM 1686 O O . PRO A 1 205 ? -11.345 9.706 -12.419 1.00 56.19 205 PRO A O 1
ATOM 1689 N N . PRO A 1 206 ? -10.186 11.457 -13.237 1.00 54.44 206 PRO A N 1
ATOM 1690 C CA . PRO A 1 206 ? -10.023 12.532 -14.224 1.00 54.44 206 PRO A CA 1
ATOM 1691 C C . PRO A 1 206 ? -8.710 12.503 -15.030 1.00 54.44 206 PRO A C 1
ATOM 1693 O O . PRO A 1 206 ? -8.390 13.480 -15.705 1.00 54.44 206 PRO A O 1
ATOM 1696 N N . MET A 1 207 ? -7.918 11.426 -14.973 1.00 54.56 207 MET A N 1
ATOM 1697 C CA . MET A 1 207 ? -6.595 11.419 -15.608 1.00 54.56 207 MET A CA 1
ATOM 1698 C C . MET A 1 207 ? -6.708 11.269 -17.134 1.00 54.56 207 MET A C 1
ATOM 1700 O O . MET A 1 207 ? -6.810 10.164 -17.655 1.00 54.56 207 MET A O 1
ATOM 1704 N N . VAL A 1 208 ? -6.664 12.393 -17.860 1.00 58.69 208 VAL A N 1
ATOM 1705 C CA . VAL A 1 208 ? -6.592 12.436 -19.340 1.00 58.69 208 VAL A CA 1
ATOM 1706 C C . VAL A 1 208 ? -5.332 11.722 -19.861 1.00 58.69 208 VAL A C 1
ATOM 1708 O O . VAL A 1 208 ? -5.287 11.265 -21.000 1.00 58.69 208 VAL A O 1
ATOM 1711 N N . VAL A 1 209 ? -4.314 11.578 -19.007 1.00 69.25 209 VAL A N 1
ATOM 1712 C CA . VAL A 1 209 ? -3.026 10.962 -19.326 1.00 69.25 209 VAL A CA 1
ATOM 1713 C C . VAL A 1 209 ? -2.803 9.745 -18.429 1.00 69.25 209 VAL A C 1
ATOM 1715 O O . VAL A 1 209 ? -2.834 9.861 -17.204 1.00 69.25 209 VAL A O 1
ATOM 1718 N N . LYS A 1 210 ? -2.546 8.574 -19.033 1.00 84.56 210 LYS A N 1
ATOM 1719 C CA . LYS A 1 210 ? -2.131 7.369 -18.295 1.00 84.56 210 LYS A CA 1
ATOM 1720 C C . LYS A 1 210 ? -0.837 7.665 -17.537 1.00 84.56 210 LYS A C 1
ATOM 1722 O O . LYS A 1 210 ? 0.153 8.000 -18.184 1.00 84.56 210 LYS A O 1
ATOM 1727 N N . GLN A 1 211 ? -0.834 7.480 -16.219 1.00 88.25 211 GLN A N 1
ATOM 1728 C CA . GLN A 1 211 ? 0.363 7.610 -15.387 1.00 88.25 211 GLN A CA 1
ATOM 1729 C C . GLN A 1 211 ? 0.835 6.245 -14.870 1.00 88.25 211 GLN A C 1
ATOM 1731 O O . GLN A 1 211 ? -0.001 5.444 -14.442 1.00 88.25 211 GLN A O 1
ATOM 1736 N N . PRO A 1 212 ? 2.151 5.969 -14.895 1.00 94.50 212 PRO A N 1
ATOM 1737 C CA . PRO A 1 212 ? 2.719 4.753 -14.349 1.00 94.50 212 PRO A CA 1
ATOM 1738 C C . PRO A 1 212 ? 2.655 4.766 -12.827 1.00 94.50 212 PRO A C 1
ATOM 1740 O O . PRO A 1 212 ? 2.996 5.745 -12.168 1.00 94.50 212 PRO A O 1
ATOM 1743 N N . LEU A 1 213 ? 2.234 3.636 -12.276 1.00 94.56 213 LEU A N 1
ATOM 1744 C CA . LEU A 1 213 ? 2.110 3.383 -10.854 1.00 94.56 213 LEU A CA 1
ATOM 1745 C C . LEU A 1 213 ? 2.924 2.142 -10.504 1.00 94.56 213 LEU A C 1
ATOM 1747 O O . LEU A 1 213 ? 2.717 1.069 -11.070 1.00 94.56 213 LEU A O 1
ATOM 1751 N N . THR A 1 214 ? 3.834 2.289 -9.547 1.00 95.50 214 THR A N 1
ATOM 1752 C CA . THR A 1 214 ? 4.510 1.159 -8.900 1.00 95.50 214 THR A CA 1
ATOM 1753 C C . THR A 1 214 ? 3.586 0.508 -7.871 1.00 95.50 214 THR A C 1
ATOM 1755 O O . THR A 1 214 ? 2.639 1.137 -7.389 1.00 95.50 214 THR A O 1
ATOM 1758 N N . TYR A 1 215 ? 3.886 -0.729 -7.461 1.00 95.06 215 TYR A N 1
ATOM 1759 C CA . TYR A 1 215 ? 3.131 -1.424 -6.411 1.00 95.06 215 TYR A CA 1
ATOM 1760 C C . TYR A 1 215 ? 2.969 -0.569 -5.142 1.00 95.06 215 TYR A C 1
ATOM 1762 O O . TYR A 1 215 ? 1.860 -0.375 -4.654 1.00 95.06 215 TYR A O 1
ATOM 1770 N N . GLY A 1 216 ? 4.052 0.040 -4.654 1.00 93.62 216 GLY A N 1
ATOM 1771 C CA . GLY A 1 216 ? 4.003 0.902 -3.470 1.00 93.62 216 GLY A CA 1
ATOM 1772 C C . GLY A 1 216 ? 3.174 2.174 -3.665 1.00 93.62 216 GLY A C 1
ATOM 1773 O O . GLY A 1 216 ? 2.576 2.661 -2.708 1.00 93.62 216 GLY A O 1
ATOM 1774 N N . SER A 1 217 ? 3.120 2.712 -4.884 1.00 92.88 217 SER A N 1
ATOM 1775 C CA . SER A 1 217 ? 2.275 3.866 -5.205 1.00 92.88 217 SER A CA 1
ATOM 1776 C C . SER A 1 217 ? 0.789 3.479 -5.234 1.00 92.88 217 SER A C 1
ATOM 1778 O O . SER A 1 217 ? -0.032 4.240 -4.729 1.00 92.88 217 SER A O 1
ATOM 1780 N N . ILE A 1 218 ? 0.441 2.262 -5.679 1.00 93.56 218 ILE A N 1
ATOM 1781 C CA . ILE A 1 218 ? -0.925 1.716 -5.555 1.00 93.56 218 ILE A CA 1
ATOM 1782 C C . ILE A 1 218 ? -1.318 1.557 -4.084 1.00 93.56 218 ILE A C 1
ATOM 1784 O O . ILE A 1 218 ? -2.402 1.993 -3.697 1.00 93.56 218 ILE A O 1
ATOM 1788 N N . LEU A 1 219 ? -0.446 0.961 -3.259 1.00 93.00 219 LEU A N 1
ATOM 1789 C CA . LEU A 1 219 ? -0.731 0.774 -1.832 1.00 93.00 219 LEU A CA 1
ATOM 1790 C C . LEU A 1 219 ? -0.961 2.107 -1.116 1.00 93.00 219 LEU A C 1
ATOM 1792 O O . LEU A 1 219 ? -1.873 2.217 -0.303 1.00 93.00 219 LEU A O 1
ATOM 1796 N N . SER A 1 220 ? -0.146 3.118 -1.430 1.00 89.38 220 SER A N 1
ATOM 1797 C CA . SER A 1 220 ? -0.295 4.460 -0.866 1.00 89.38 220 SER A CA 1
ATOM 1798 C C . SER A 1 220 ? -1.572 5.147 -1.338 1.00 89.38 220 SER A C 1
ATOM 1800 O O . SER A 1 220 ? -2.209 5.823 -0.547 1.00 89.38 220 SER A O 1
ATOM 1802 N N . TRP A 1 221 ? -1.930 5.007 -2.615 1.00 87.12 221 TRP A N 1
ATOM 1803 C CA . TRP A 1 221 ? -3.108 5.658 -3.185 1.00 87.12 221 TRP A CA 1
ATOM 1804 C C . TRP A 1 221 ? -4.426 5.052 -2.686 1.00 87.12 221 TRP A C 1
ATOM 1806 O O . TRP A 1 221 ? -5.411 5.767 -2.543 1.00 87.12 221 TRP A O 1
ATOM 1816 N N . LYS A 1 222 ? -4.448 3.743 -2.409 1.00 87.75 222 LYS A N 1
ATOM 1817 C CA . LYS A 1 222 ? -5.619 3.035 -1.866 1.00 87.75 222 LYS A CA 1
ATOM 1818 C C . LYS A 1 222 ? -5.632 2.949 -0.330 1.00 87.75 222 LYS A C 1
ATOM 1820 O O . LYS A 1 222 ? -6.388 2.149 0.208 1.00 87.75 222 LYS A O 1
ATOM 1825 N N . ASP A 1 223 ? -4.780 3.705 0.368 1.00 87.00 223 ASP A N 1
ATOM 1826 C CA . ASP A 1 223 ? -4.672 3.710 1.839 1.00 87.00 223 ASP A CA 1
ATOM 1827 C C . ASP A 1 223 ? -4.440 2.320 2.476 1.00 87.00 223 ASP A C 1
ATOM 1829 O O . ASP A 1 223 ? -4.822 2.042 3.613 1.00 87.00 223 ASP A O 1
ATOM 1833 N N . LEU A 1 224 ? -3.731 1.435 1.770 1.00 91.06 224 LEU A N 1
ATOM 1834 C CA . LEU A 1 224 ? -3.498 0.036 2.169 1.00 91.06 224 LEU A CA 1
ATOM 1835 C C . LEU A 1 224 ? -2.257 -0.149 3.044 1.00 91.06 224 LEU A C 1
ATOM 1837 O O . LEU A 1 224 ? -1.756 -1.257 3.207 1.00 91.06 224 LEU A O 1
ATOM 1841 N N . MET A 1 225 ? -1.723 0.944 3.579 1.00 87.81 225 MET A N 1
ATOM 1842 C CA . MET A 1 225 ? -0.499 0.956 4.381 1.00 87.81 225 MET A CA 1
ATOM 1843 C C . MET A 1 225 ? -0.794 1.002 5.881 1.00 87.81 225 MET A C 1
ATOM 1845 O O . MET A 1 225 ? 0.137 1.122 6.678 1.00 87.81 225 MET A O 1
ATOM 1849 N N . GLY A 1 226 ? -2.064 0.914 6.274 1.00 83.31 226 GLY A N 1
ATOM 1850 C CA . GLY A 1 226 ? -2.530 1.029 7.649 1.00 83.31 226 GLY A CA 1
ATOM 1851 C C . GLY A 1 226 ? -2.459 2.463 8.177 1.00 83.31 226 GLY A C 1
ATOM 1852 O O . GLY A 1 226 ? -1.550 3.234 7.858 1.00 83.31 226 GLY A O 1
ATOM 1853 N N . SER A 1 227 ? -3.413 2.823 9.032 1.00 78.12 227 SER A N 1
ATOM 1854 C CA . SER A 1 227 ? -3.430 4.140 9.668 1.00 78.12 227 SER A CA 1
ATOM 1855 C C . SER A 1 227 ? -2.358 4.251 10.754 1.00 78.12 227 SER A C 1
ATOM 1857 O O . SER A 1 227 ? -2.102 3.305 11.496 1.00 78.12 227 SER A O 1
ATOM 1859 N N . ARG A 1 228 ? -1.754 5.437 10.879 1.00 74.81 228 ARG A N 1
ATOM 1860 C CA . ARG A 1 228 ? -0.939 5.817 12.049 1.00 74.81 228 ARG A CA 1
ATOM 1861 C C . ARG A 1 228 ? -1.770 6.494 13.143 1.00 74.81 228 ARG A C 1
ATOM 1863 O O . ARG A 1 228 ? -1.232 6.872 14.178 1.00 74.81 228 ARG A O 1
ATOM 1870 N N . SER A 1 229 ? -3.064 6.697 12.899 1.00 76.88 229 SER A N 1
ATOM 1871 C CA . SER A 1 229 ? -3.964 7.379 13.821 1.00 76.88 229 SER A CA 1
ATOM 1872 C C . SER A 1 229 ? -4.547 6.406 14.840 1.00 76.88 229 SER A C 1
ATOM 1874 O O . SER A 1 229 ? -5.042 5.337 14.489 1.00 76.88 229 SER A O 1
ATOM 1876 N N . LEU A 1 230 ? -4.585 6.837 16.102 1.00 75.75 230 LEU A N 1
ATOM 1877 C CA . LEU A 1 230 ? -5.348 6.170 17.163 1.00 75.75 230 LEU A CA 1
ATOM 1878 C C . LEU A 1 230 ? -6.864 6.415 17.041 1.00 75.75 230 LEU A C 1
ATOM 1880 O O . LEU A 1 230 ? -7.652 5.833 17.784 1.00 75.75 230 LEU A O 1
ATOM 1884 N N . TYR A 1 231 ? -7.270 7.284 16.115 1.00 71.44 231 TYR A N 1
ATOM 1885 C CA . TYR A 1 231 ? -8.653 7.615 15.797 1.00 71.44 231 TYR A CA 1
ATOM 1886 C C . TYR A 1 231 ? -9.005 7.078 14.408 1.00 71.44 231 TYR A C 1
ATOM 1888 O O . TYR A 1 231 ? -9.277 7.849 13.489 1.00 71.44 231 TYR A O 1
ATOM 1896 N N . GLY A 1 232 ? -8.952 5.753 14.236 1.00 68.94 232 GLY A N 1
ATOM 1897 C CA . GLY A 1 232 ? -9.431 5.109 13.012 1.00 68.94 232 GLY A CA 1
ATOM 1898 C C . GLY A 1 232 ? -10.899 5.453 12.725 1.00 68.94 232 GLY A C 1
ATOM 1899 O O . GLY A 1 232 ? -11.673 5.735 13.648 1.00 68.94 232 GLY A O 1
ATOM 1900 N N . SER A 1 233 ? -11.292 5.436 11.449 1.00 78.75 233 SER A N 1
ATOM 1901 C CA . SER A 1 233 ? -12.693 5.641 11.071 1.00 78.75 233 SER A CA 1
ATOM 1902 C C . SER A 1 233 ? -13.563 4.537 11.671 1.00 78.75 233 SER A C 1
ATOM 1904 O O . SER A 1 233 ? -13.210 3.364 11.629 1.00 78.75 233 SER A O 1
ATOM 1906 N N . SER A 1 234 ? -14.717 4.899 12.232 1.00 78.75 234 SER A N 1
ATOM 1907 C CA . SER A 1 234 ? -15.724 3.929 12.693 1.00 78.75 234 SER A CA 1
ATOM 1908 C C . SER A 1 234 ? -16.601 3.396 11.558 1.00 78.75 234 SER A C 1
ATOM 1910 O O . SER A 1 234 ? -17.510 2.608 11.804 1.00 78.75 234 SER A O 1
ATOM 1912 N N . ILE A 1 235 ? -16.366 3.848 10.326 1.00 84.62 235 ILE A N 1
ATOM 1913 C CA . ILE A 1 235 ? -17.108 3.424 9.144 1.00 84.62 235 ILE A CA 1
ATOM 1914 C C . ILE A 1 235 ? -16.301 2.327 8.459 1.00 84.62 235 ILE A C 1
ATOM 1916 O O . ILE A 1 235 ? -15.150 2.551 8.084 1.00 84.62 235 ILE A O 1
ATOM 1920 N N . ALA A 1 236 ? -16.916 1.156 8.291 1.00 86.38 236 ALA A N 1
ATOM 1921 C CA . ALA A 1 236 ? -16.311 0.059 7.550 1.00 86.38 236 ALA A CA 1
ATOM 1922 C C . ALA A 1 236 ? -16.035 0.493 6.103 1.00 86.38 236 ALA A C 1
ATOM 1924 O O . ALA A 1 236 ? -16.928 0.992 5.414 1.00 86.38 236 ALA A O 1
ATOM 1925 N N . GLN A 1 237 ? -14.796 0.311 5.652 1.00 84.50 237 GLN A N 1
ATOM 1926 C CA . GLN A 1 237 ? -14.428 0.558 4.259 1.00 84.50 237 GLN A CA 1
ATOM 1927 C C . GLN A 1 237 ? -14.766 -0.656 3.407 1.00 84.50 237 GLN A C 1
ATOM 1929 O O . GLN A 1 237 ? -14.697 -1.784 3.878 1.00 84.50 237 GLN A O 1
ATOM 1934 N N . THR A 1 238 ? -15.107 -0.457 2.138 1.00 84.50 238 THR A N 1
ATOM 1935 C CA . THR A 1 238 ? -15.254 -1.590 1.221 1.00 84.50 238 THR A CA 1
ATOM 1936 C C . THR A 1 238 ? -13.923 -2.332 1.075 1.00 84.50 238 THR A C 1
ATOM 1938 O O . THR A 1 238 ? -12.876 -1.681 1.101 1.00 84.50 238 THR A O 1
ATOM 1941 N N . PRO A 1 239 ? -13.931 -3.662 0.873 1.00 84.12 239 PRO A N 1
ATOM 1942 C CA . PRO A 1 239 ? -12.713 -4.406 0.580 1.00 84.12 239 PRO A CA 1
ATOM 1943 C C . PRO A 1 239 ? -11.919 -3.770 -0.575 1.00 84.12 239 PRO A C 1
ATOM 1945 O O . PRO A 1 239 ? -12.539 -3.246 -1.509 1.00 84.12 239 PRO A O 1
ATOM 1948 N N . PRO A 1 240 ? -10.572 -3.814 -0.543 1.00 85.19 240 PRO A N 1
ATOM 1949 C CA . PRO A 1 240 ? -9.751 -3.231 -1.595 1.00 85.19 240 PRO A CA 1
ATOM 1950 C C . PRO A 1 240 ? -10.119 -3.814 -2.962 1.00 85.19 240 PRO A C 1
ATOM 1952 O O . PRO A 1 240 ? -10.029 -5.021 -3.171 1.00 85.19 240 PRO A O 1
ATOM 1955 N N . ASN A 1 241 ? -10.540 -2.949 -3.885 1.00 85.38 241 ASN A N 1
ATOM 1956 C CA . ASN A 1 241 ? -10.852 -3.326 -5.260 1.00 85.38 241 ASN A CA 1
ATOM 1957 C C . ASN A 1 241 ? -9.750 -2.823 -6.208 1.00 85.38 241 ASN A C 1
ATOM 1959 O O . ASN A 1 241 ? -9.371 -1.651 -6.138 1.00 85.38 241 ASN A O 1
ATOM 1963 N N . PHE A 1 242 ? -9.270 -3.689 -7.103 1.00 88.38 242 PHE A N 1
ATOM 1964 C CA . PHE A 1 242 ? -8.261 -3.404 -8.125 1.00 88.38 242 PHE A CA 1
ATOM 1965 C C . PHE A 1 242 ? -8.775 -3.579 -9.563 1.00 88.38 242 PHE A C 1
ATOM 1967 O O . PHE A 1 242 ? -7.975 -3.524 -10.488 1.00 88.38 242 PHE A O 1
ATOM 1974 N N . ASP A 1 243 ? -10.088 -3.706 -9.782 1.00 85.94 243 ASP A N 1
ATOM 1975 C CA . ASP A 1 243 ? -10.712 -3.791 -11.116 1.00 85.94 243 ASP A CA 1
ATOM 1976 C C . ASP A 1 243 ? -10.371 -2.582 -12.002 1.00 85.94 243 ASP A C 1
ATOM 1978 O O . ASP A 1 243 ? -10.342 -2.663 -13.229 1.00 85.94 243 ASP A O 1
ATOM 1982 N N . ASN A 1 244 ? -10.103 -1.436 -11.370 1.00 86.19 244 ASN A N 1
ATOM 1983 C CA . ASN A 1 244 ? -9.674 -0.216 -12.036 1.00 86.19 244 ASN A CA 1
ATOM 1984 C C . ASN A 1 244 ? -8.152 -0.079 -12.157 1.00 86.19 244 ASN A C 1
ATOM 1986 O O . ASN A 1 244 ? -7.660 0.996 -12.474 1.00 86.19 244 ASN A O 1
ATOM 1990 N N . ILE A 1 245 ? -7.387 -1.125 -11.873 1.00 91.31 245 ILE A N 1
ATOM 1991 C CA . ILE A 1 245 ? -5.947 -1.153 -12.090 1.00 91.31 245 ILE A CA 1
ATOM 1992 C C . ILE A 1 245 ? -5.666 -2.067 -13.272 1.00 91.31 245 ILE A C 1
ATOM 1994 O O . ILE A 1 245 ? -6.163 -3.185 -13.355 1.00 91.31 245 ILE A O 1
ATOM 1998 N N . GLN A 1 246 ? -4.848 -1.578 -14.195 1.00 91.25 246 GLN A N 1
ATOM 1999 C CA . GLN A 1 246 ? -4.426 -2.326 -15.370 1.00 91.25 246 GLN A CA 1
ATOM 2000 C C . GLN A 1 246 ? -2.908 -2.321 -15.463 1.00 91.25 246 GLN A C 1
ATOM 2002 O O . GLN A 1 246 ? -2.249 -1.374 -15.029 1.00 91.25 246 GLN A O 1
ATOM 2007 N N . TRP A 1 247 ? -2.345 -3.379 -16.039 1.00 92.38 247 TRP A N 1
ATOM 2008 C CA . TRP A 1 247 ? -0.927 -3.405 -16.366 1.00 92.38 247 TRP A CA 1
ATOM 2009 C C . TRP A 1 247 ? -0.606 -2.388 -17.466 1.00 92.38 247 TRP A C 1
ATOM 2011 O O . TRP A 1 247 ? -1.328 -2.269 -18.456 1.00 92.38 247 TRP A O 1
ATOM 2021 N N . TYR A 1 248 ? 0.493 -1.650 -17.302 1.00 93.38 248 TYR A N 1
ATOM 2022 C CA . TYR A 1 248 ? 0.894 -0.601 -18.230 1.00 93.38 248 TYR A CA 1
ATOM 2023 C C . TYR A 1 248 ? 2.012 -1.081 -19.160 1.00 93.38 248 TYR A C 1
ATOM 2025 O O . TYR A 1 248 ? 3.182 -0.753 -18.974 1.00 93.38 248 TYR A O 1
ATOM 2033 N N . ALA A 1 249 ? 1.625 -1.817 -20.203 1.00 91.38 249 ALA A N 1
ATOM 2034 C CA . ALA A 1 249 ? 2.524 -2.420 -21.191 1.00 91.38 249 ALA A CA 1
ATOM 2035 C C . ALA A 1 249 ? 3.574 -1.453 -21.775 1.00 91.38 249 ALA A C 1
ATOM 2037 O O . ALA A 1 249 ? 4.752 -1.783 -21.873 1.00 91.38 249 ALA A O 1
ATOM 2038 N N . GLU A 1 250 ? 3.148 -0.249 -22.159 1.00 92.25 250 GLU A N 1
ATOM 2039 C CA . GLU A 1 250 ? 4.018 0.742 -22.806 1.00 92.25 250 GLU A CA 1
ATOM 2040 C C . GLU A 1 250 ? 5.067 1.286 -21.822 1.00 92.25 250 GLU A C 1
ATOM 2042 O O . GLU A 1 250 ? 6.231 1.461 -22.178 1.00 92.25 250 GLU A O 1
ATOM 2047 N N . ALA A 1 251 ? 4.662 1.512 -20.568 1.00 94.88 251 ALA A N 1
ATOM 2048 C CA . ALA A 1 251 ? 5.563 1.936 -19.503 1.00 94.88 251 ALA A CA 1
ATOM 2049 C C . ALA A 1 251 ? 6.513 0.812 -19.077 1.00 94.88 251 ALA A C 1
ATOM 2051 O O . ALA A 1 251 ? 7.671 1.087 -18.783 1.00 94.88 251 ALA A O 1
ATOM 2052 N N . HIS A 1 252 ? 6.049 -0.441 -19.085 1.00 93.69 252 HIS A N 1
ATOM 2053 C CA . HIS A 1 252 ? 6.878 -1.616 -18.831 1.00 93.69 252 HIS A CA 1
ATOM 2054 C C . HIS A 1 252 ? 8.052 -1.712 -19.820 1.00 93.69 252 HIS A C 1
ATOM 2056 O O . HIS A 1 252 ? 9.203 -1.816 -19.402 1.00 93.69 252 HIS A O 1
ATOM 2062 N N . GLU A 1 253 ? 7.781 -1.607 -21.125 1.00 92.69 253 GLU A N 1
ATOM 2063 C CA . GLU A 1 253 ? 8.818 -1.654 -22.167 1.00 92.69 253 GLU A CA 1
ATOM 2064 C C . GLU A 1 253 ? 9.840 -0.522 -22.008 1.00 92.69 253 GLU A C 1
ATOM 2066 O O . GLU A 1 253 ? 11.046 -0.761 -21.992 1.00 92.69 253 GLU A O 1
ATOM 2071 N N . VAL A 1 254 ? 9.356 0.708 -21.813 1.00 94.88 254 VAL A N 1
ATOM 2072 C CA . VAL A 1 254 ? 10.213 1.880 -21.591 1.00 94.88 254 VAL A CA 1
ATOM 2073 C C . VAL A 1 254 ? 11.069 1.719 -20.333 1.00 94.88 254 VAL A C 1
ATOM 2075 O O . VAL A 1 254 ? 12.264 2.011 -20.351 1.00 94.88 254 VAL A O 1
ATOM 2078 N N . ALA A 1 255 ? 10.483 1.236 -19.237 1.00 95.62 255 ALA A N 1
ATOM 2079 C CA . ALA A 1 255 ? 11.217 0.976 -18.008 1.00 95.62 255 ALA A CA 1
ATOM 2080 C C . ALA A 1 255 ? 12.336 -0.047 -18.241 1.00 95.62 255 ALA A C 1
ATOM 2082 O O . ALA A 1 255 ? 13.458 0.180 -17.796 1.00 95.62 255 ALA A O 1
ATOM 2083 N N . ARG A 1 256 ? 12.076 -1.128 -18.989 1.00 93.25 256 ARG A N 1
ATOM 2084 C CA . ARG A 1 256 ? 13.102 -2.123 -19.339 1.00 93.25 256 ARG A CA 1
ATOM 2085 C C . ARG A 1 256 ? 14.250 -1.526 -20.151 1.00 93.25 256 ARG A C 1
ATOM 2087 O O . ARG A 1 256 ? 15.402 -1.845 -19.862 1.00 93.25 256 ARG A O 1
ATOM 2094 N N . GLU A 1 257 ? 13.959 -0.664 -21.123 1.00 93.25 257 GLU A N 1
ATOM 2095 C CA . GLU A 1 257 ? 14.983 0.034 -21.915 1.00 93.25 257 GLU A CA 1
ATOM 2096 C C . GLU A 1 257 ? 15.870 0.919 -21.025 1.00 93.25 257 GLU A C 1
ATOM 2098 O O . GLU A 1 257 ? 17.096 0.798 -21.058 1.00 93.25 257 GLU A O 1
ATOM 2103 N N . ILE A 1 258 ? 15.261 1.731 -20.154 1.00 93.38 258 ILE A N 1
ATOM 2104 C CA . ILE A 1 258 ? 15.989 2.607 -19.222 1.00 93.38 258 ILE A CA 1
ATOM 2105 C C . ILE A 1 258 ? 16.842 1.786 -18.243 1.00 93.38 258 ILE A C 1
ATOM 2107 O O . ILE A 1 258 ? 18.005 2.105 -17.994 1.00 93.38 258 ILE A O 1
ATOM 2111 N N . LEU A 1 259 ? 16.288 0.710 -17.681 1.00 92.38 259 LEU A N 1
ATOM 2112 C CA . LEU A 1 259 ? 17.002 -0.167 -16.751 1.00 92.38 259 LEU A CA 1
ATOM 2113 C C . LEU A 1 259 ? 18.166 -0.903 -17.424 1.00 92.38 259 LEU A C 1
ATOM 2115 O O . LEU A 1 259 ? 19.203 -1.114 -16.792 1.00 92.38 259 LEU A O 1
ATOM 2119 N N . ALA A 1 260 ? 18.020 -1.282 -18.695 1.00 91.06 260 ALA A N 1
ATOM 2120 C CA . ALA A 1 260 ? 19.093 -1.885 -19.475 1.00 91.06 260 ALA A CA 1
ATOM 2121 C C . ALA A 1 260 ? 20.234 -0.888 -19.736 1.00 91.06 260 ALA A C 1
ATOM 2123 O O . ALA A 1 260 ? 21.395 -1.251 -19.543 1.00 91.06 260 ALA A O 1
ATOM 2124 N N . ASP A 1 261 ? 19.917 0.363 -20.086 1.00 89.50 261 ASP A N 1
ATOM 2125 C CA . ASP A 1 261 ? 20.894 1.449 -20.270 1.00 89.50 261 ASP A CA 1
ATOM 2126 C C . ASP A 1 261 ? 21.677 1.748 -18.977 1.00 89.50 261 ASP A C 1
ATOM 2128 O O . ASP A 1 261 ? 22.901 1.896 -18.989 1.00 89.50 261 ASP A O 1
ATOM 2132 N N . LEU A 1 262 ? 21.001 1.697 -17.823 1.00 86.94 262 LEU A N 1
ATOM 2133 C CA . LEU A 1 262 ? 21.639 1.778 -16.504 1.00 86.94 262 LEU A CA 1
ATOM 2134 C C . LEU A 1 262 ? 22.516 0.564 -16.146 1.00 86.94 262 LEU A C 1
ATOM 2136 O O . LEU A 1 262 ? 23.262 0.611 -15.162 1.00 86.94 262 LEU A O 1
ATOM 2140 N N . GLY A 1 263 ? 22.413 -0.543 -16.887 1.00 87.06 263 GLY A N 1
ATOM 2141 C CA . GLY A 1 263 ? 23.035 -1.822 -16.539 1.00 87.06 263 GLY A CA 1
ATOM 2142 C C . GLY A 1 263 ? 22.400 -2.499 -15.317 1.00 87.06 263 GLY A C 1
ATOM 2143 O O . GLY A 1 263 ? 23.074 -3.254 -14.616 1.00 87.06 263 GLY A O 1
ATOM 2144 N N . LYS A 1 264 ? 21.122 -2.213 -15.037 1.00 87.81 264 LYS A N 1
ATOM 2145 C CA . LYS A 1 264 ? 20.360 -2.690 -13.870 1.00 87.81 264 LYS A CA 1
ATOM 2146 C C . LYS A 1 264 ? 18.999 -3.300 -14.270 1.00 87.81 264 LYS A C 1
ATOM 2148 O O . LYS A 1 264 ? 17.965 -2.851 -13.780 1.00 87.81 264 LYS A O 1
ATOM 2153 N N . PRO A 1 265 ? 18.965 -4.343 -15.124 1.00 89.00 265 PRO A N 1
ATOM 2154 C CA . PRO A 1 265 ? 17.717 -4.912 -15.655 1.00 89.00 265 PRO A CA 1
ATOM 2155 C C . PRO A 1 265 ? 16.797 -5.545 -14.595 1.00 89.00 265 PRO A C 1
ATOM 2157 O O . PRO A 1 265 ? 15.603 -5.697 -14.837 1.00 89.00 265 PRO A O 1
ATOM 2160 N N . ASP A 1 266 ? 17.339 -5.902 -13.428 1.00 88.19 266 ASP A N 1
ATOM 2161 C CA . ASP A 1 266 ? 16.609 -6.514 -12.311 1.00 88.19 266 ASP A CA 1
ATOM 2162 C C . ASP A 1 266 ? 16.569 -5.587 -11.081 1.00 88.19 266 ASP A C 1
ATOM 2164 O O . ASP A 1 266 ? 16.632 -6.038 -9.937 1.00 88.19 266 ASP A O 1
ATOM 2168 N N . ALA A 1 267 ? 16.541 -4.270 -11.293 1.00 89.62 267 ALA A N 1
ATOM 2169 C CA . ALA A 1 267 ? 16.374 -3.307 -10.208 1.00 89.62 267 ALA A CA 1
ATOM 2170 C C . ALA A 1 267 ? 14.982 -3.396 -9.568 1.00 89.62 267 ALA A C 1
ATOM 2172 O O . ALA A 1 267 ? 13.978 -3.640 -10.244 1.00 89.62 267 ALA A O 1
ATOM 2173 N N . SER A 1 268 ? 14.900 -3.100 -8.270 1.00 92.00 268 SER A N 1
ATOM 2174 C CA . SER A 1 268 ? 13.607 -2.876 -7.617 1.00 92.00 268 SER A CA 1
ATOM 2175 C C . SER A 1 268 ? 13.128 -1.438 -7.811 1.00 92.00 268 SER A C 1
ATOM 2177 O O . SER A 1 268 ? 13.924 -0.507 -7.723 1.00 92.00 268 SER A O 1
ATOM 2179 N N . TYR A 1 269 ? 11.817 -1.202 -7.955 1.00 93.25 269 TYR A N 1
ATOM 2180 C CA . TYR A 1 269 ? 11.301 0.175 -7.932 1.00 93.25 269 TYR A CA 1
ATOM 2181 C C . TYR A 1 269 ? 11.613 0.868 -6.598 1.00 93.25 269 TYR A C 1
ATOM 2183 O O . TYR A 1 269 ? 11.667 2.093 -6.539 1.00 93.25 269 TYR A O 1
ATOM 2191 N N . LEU A 1 270 ? 11.818 0.104 -5.519 1.00 92.06 270 LEU A N 1
ATOM 2192 C CA . LEU A 1 270 ? 12.163 0.645 -4.212 1.00 92.06 270 LEU A CA 1
ATOM 2193 C C . LEU A 1 270 ? 13.526 1.343 -4.235 1.00 92.06 270 LEU A C 1
ATOM 2195 O O . LEU A 1 270 ? 13.662 2.415 -3.654 1.00 92.06 270 LEU A O 1
ATOM 2199 N N . GLU A 1 271 ? 14.512 0.779 -4.942 1.00 89.81 271 GLU A N 1
ATOM 2200 C CA . GLU A 1 271 ? 15.830 1.408 -5.088 1.00 89.81 271 GLU A CA 1
ATOM 2201 C C . GLU A 1 271 ? 15.731 2.695 -5.919 1.00 89.81 271 GLU A C 1
ATOM 2203 O O . GLU A 1 271 ? 16.351 3.704 -5.586 1.00 89.81 271 GLU A O 1
ATOM 2208 N N . MET A 1 272 ? 14.866 2.694 -6.939 1.00 91.25 272 MET A N 1
ATOM 2209 C CA . MET A 1 272 ? 14.604 3.864 -7.779 1.00 91.25 272 MET A CA 1
ATOM 2210 C C . MET A 1 272 ? 13.834 4.953 -7.024 1.00 91.25 272 MET A C 1
ATOM 2212 O O . MET A 1 272 ? 14.093 6.139 -7.195 1.00 91.25 272 MET A O 1
ATOM 2216 N N . LYS A 1 273 ? 12.905 4.572 -6.144 1.00 90.25 273 LYS A N 1
ATOM 2217 C CA . LYS A 1 273 ? 12.107 5.507 -5.343 1.00 90.25 273 LYS A CA 1
ATOM 2218 C C . LYS A 1 273 ? 12.905 6.112 -4.187 1.00 90.25 273 LYS A C 1
ATOM 2220 O O . LYS A 1 273 ? 12.699 7.278 -3.862 1.00 90.25 273 LYS A O 1
ATOM 2225 N N . SER A 1 274 ? 13.825 5.354 -3.590 1.00 87.69 274 SER A N 1
ATOM 2226 C CA . SER A 1 274 ? 14.653 5.804 -2.461 1.00 87.69 274 SER A CA 1
ATOM 2227 C C . SER A 1 274 ? 15.558 6.994 -2.789 1.00 87.69 274 SER A C 1
ATOM 2229 O O . SER A 1 274 ? 15.873 7.764 -1.885 1.00 87.69 274 SER A O 1
ATOM 2231 N N . VAL A 1 275 ? 15.965 7.171 -4.051 1.00 84.88 275 VAL A N 1
ATOM 2232 C CA . VAL A 1 275 ? 16.745 8.349 -4.474 1.00 84.88 275 VAL A CA 1
ATOM 2233 C C . VAL A 1 275 ? 15.884 9.583 -4.759 1.00 84.88 275 VAL A C 1
ATOM 2235 O O . VAL A 1 275 ? 16.421 10.672 -4.923 1.00 84.88 275 VAL A O 1
ATOM 2238 N N . GLY A 1 276 ? 14.556 9.449 -4.777 1.00 86.38 276 GLY A N 1
ATOM 2239 C CA . GLY A 1 276 ? 13.632 10.563 -4.973 1.00 86.38 276 GLY A CA 1
ATOM 2240 C C . GLY A 1 276 ? 13.681 11.171 -6.378 1.00 86.38 276 GLY A C 1
ATOM 2241 O O . GLY A 1 276 ? 13.885 10.479 -7.376 1.00 86.38 276 GLY A O 1
ATOM 2242 N N . SER A 1 277 ? 13.443 12.482 -6.458 1.00 87.88 277 SER A N 1
ATOM 2243 C CA . SER A 1 277 ? 13.386 13.234 -7.717 1.00 87.88 277 SER A CA 1
ATOM 2244 C C . SER A 1 277 ? 14.777 13.673 -8.175 1.00 87.88 277 SER A C 1
ATOM 2246 O O . SER A 1 277 ? 15.104 14.858 -8.119 1.00 87.88 277 SER A O 1
ATOM 2248 N N . VAL A 1 278 ? 15.607 12.716 -8.593 1.00 86.06 278 VAL A N 1
ATOM 2249 C CA . VAL A 1 278 ? 16.993 12.968 -9.044 1.00 86.06 278 VAL A CA 1
ATOM 2250 C C . VAL A 1 278 ? 17.233 12.625 -10.510 1.00 86.06 278 VAL A C 1
ATOM 2252 O O . VAL A 1 278 ? 18.265 13.004 -11.060 1.00 86.06 278 VAL A O 1
ATOM 2255 N N . PHE A 1 279 ? 16.299 11.922 -11.151 1.00 89.19 279 PHE A N 1
ATOM 2256 C CA . PHE A 1 279 ? 16.462 11.484 -12.531 1.00 89.19 279 PHE A CA 1
ATOM 2257 C C . PHE A 1 279 ? 16.204 12.642 -13.491 1.00 89.19 279 PHE A C 1
ATOM 2259 O O . PHE A 1 279 ? 15.176 13.309 -13.405 1.00 89.19 279 PHE A O 1
ATOM 2266 N N . VAL A 1 280 ? 17.107 12.841 -14.443 1.00 89.81 280 VAL A N 1
ATOM 2267 C CA . VAL A 1 280 ? 16.985 13.808 -15.537 1.00 89.81 280 VAL A CA 1
ATOM 2268 C C . VAL A 1 280 ? 17.177 13.078 -16.862 1.00 89.81 280 VAL A C 1
ATOM 2270 O O . VAL A 1 280 ? 17.914 12.098 -16.943 1.00 89.81 280 VAL A O 1
ATOM 2273 N N . CYS A 1 281 ? 16.496 13.522 -17.916 1.00 90.94 281 CYS A N 1
ATOM 2274 C CA . CYS A 1 281 ? 16.654 12.916 -19.231 1.00 90.94 281 CYS A CA 1
ATOM 2275 C C . CYS A 1 281 ? 18.049 13.245 -19.792 1.00 90.94 281 CYS A C 1
ATOM 2277 O O . CYS A 1 281 ? 18.417 14.409 -19.971 1.00 90.94 281 CYS A O 1
ATOM 2279 N N . GLY A 1 282 ? 18.838 12.220 -20.109 1.00 87.50 282 GLY A N 1
ATOM 2280 C CA . GLY A 1 282 ? 20.145 12.375 -20.754 1.00 87.50 282 GLY A CA 1
ATOM 2281 C C . GLY A 1 282 ? 20.037 12.746 -22.237 1.00 87.50 282 GLY A C 1
ATOM 2282 O O . GLY A 1 282 ? 20.971 13.297 -22.818 1.00 87.50 282 GLY A O 1
ATOM 2283 N N . ARG A 1 283 ? 18.868 12.522 -22.849 1.00 85.94 283 ARG A N 1
ATOM 2284 C CA . ARG A 1 283 ? 18.660 12.665 -24.297 1.00 85.94 283 ARG A CA 1
ATOM 2285 C C . ARG A 1 283 ? 18.141 14.024 -24.736 1.00 85.94 283 ARG A C 1
ATOM 2287 O O . ARG A 1 283 ? 18.622 14.559 -25.732 1.00 85.94 283 ARG A O 1
ATOM 2294 N N . CYS A 1 284 ? 17.174 14.583 -24.014 1.00 84.50 284 CYS A N 1
ATOM 2295 C CA . CYS A 1 284 ? 16.561 15.860 -24.368 1.00 84.50 284 CYS A CA 1
ATOM 2296 C C . CYS A 1 284 ? 17.195 17.035 -23.609 1.00 84.50 284 CYS A C 1
ATOM 2298 O O . CYS A 1 284 ? 18.069 16.861 -22.760 1.00 84.50 284 CYS A O 1
ATOM 2300 N N . HIS A 1 285 ? 16.768 18.254 -23.939 1.00 80.88 285 HIS A N 1
ATOM 2301 C CA . HIS A 1 285 ? 17.235 19.484 -23.290 1.00 80.88 285 HIS A CA 1
ATOM 2302 C C . HIS A 1 285 ? 16.532 19.779 -21.960 1.00 80.88 285 HIS A C 1
ATOM 2304 O O . HIS A 1 285 ? 16.863 20.759 -21.297 1.00 80.88 285 HIS A O 1
ATOM 2310 N N . GLU A 1 286 ? 15.554 18.963 -21.570 1.00 80.50 286 GLU A N 1
ATOM 2311 C CA . GLU A 1 286 ? 14.821 19.172 -20.333 1.00 80.50 286 GLU A CA 1
ATOM 2312 C C . GLU A 1 286 ? 15.706 18.874 -19.118 1.00 80.50 286 GLU A C 1
ATOM 2314 O O . GLU A 1 286 ? 16.367 17.838 -19.043 1.00 80.50 286 GLU A O 1
ATOM 2319 N N . ILE A 1 287 ? 15.713 19.808 -18.167 1.00 79.75 287 ILE A N 1
ATOM 2320 C CA . ILE A 1 287 ? 16.522 19.748 -16.941 1.00 79.75 287 ILE A CA 1
ATOM 2321 C C . ILE A 1 287 ? 15.697 19.411 -15.698 1.00 79.75 287 ILE A C 1
ATOM 2323 O O . ILE A 1 287 ? 16.235 19.376 -14.595 1.00 79.75 287 ILE A O 1
ATOM 2327 N N . SER A 1 288 ? 14.387 19.198 -15.847 1.00 84.44 288 SER A N 1
ATOM 2328 C CA . SER A 1 288 ? 13.510 18.896 -14.719 1.00 84.44 288 SER A CA 1
ATOM 2329 C C . SER A 1 288 ? 13.932 17.582 -14.072 1.00 84.44 288 SER A C 1
ATOM 2331 O O . SER A 1 288 ? 13.972 16.549 -14.750 1.00 84.44 288 SER A O 1
ATOM 2333 N N . SER A 1 289 ? 14.197 17.607 -12.769 1.00 87.25 289 SER A N 1
ATOM 2334 C CA . SER A 1 289 ? 14.373 16.375 -12.018 1.00 87.25 289 SER A CA 1
ATOM 2335 C C . SER A 1 289 ? 13.025 15.677 -11.827 1.00 87.25 289 SER A C 1
ATOM 2337 O O . SER A 1 289 ? 11.983 16.307 -11.629 1.00 87.25 289 SER A O 1
ATOM 2339 N N . ARG A 1 290 ? 13.029 14.352 -11.951 1.00 90.94 290 ARG A N 1
ATOM 2340 C CA . ARG A 1 290 ? 11.831 13.511 -11.970 1.00 90.94 290 ARG A CA 1
ATOM 2341 C C . ARG A 1 290 ? 11.996 12.340 -11.011 1.00 90.94 290 ARG A C 1
ATOM 2343 O O . ARG A 1 290 ? 13.110 11.867 -10.780 1.00 90.94 290 ARG A O 1
ATOM 2350 N N . THR A 1 291 ? 10.878 11.863 -10.469 1.00 93.25 291 THR A N 1
ATOM 2351 C CA . THR A 1 291 ? 10.808 10.544 -9.824 1.00 93.25 291 THR A CA 1
ATOM 2352 C C . THR A 1 291 ? 10.954 9.439 -10.871 1.00 93.25 291 THR A C 1
ATOM 2354 O O . THR A 1 291 ? 10.875 9.702 -12.073 1.00 93.25 291 THR A O 1
ATOM 2357 N N . TRP A 1 292 ? 11.116 8.190 -10.428 1.00 95.19 292 TRP A N 1
ATOM 2358 C CA . TRP A 1 292 ? 11.123 7.034 -11.327 1.00 95.19 292 TRP A CA 1
ATOM 2359 C C . TRP A 1 292 ? 9.867 6.965 -12.204 1.00 95.19 292 TRP A C 1
ATOM 2361 O O . TRP A 1 292 ? 9.977 6.917 -13.427 1.00 95.19 292 TRP A O 1
ATOM 2371 N N . GLU A 1 293 ? 8.673 7.038 -11.601 1.00 95.44 293 GLU A N 1
ATOM 2372 C CA . GLU A 1 293 ? 7.415 7.003 -12.353 1.00 95.44 293 GLU A CA 1
ATOM 2373 C C . GLU A 1 293 ? 7.319 8.158 -13.366 1.00 95.44 293 GLU A C 1
ATOM 2375 O O . GLU A 1 293 ? 6.961 7.942 -14.523 1.00 95.44 293 GLU A O 1
ATOM 2380 N N . ALA A 1 294 ? 7.710 9.374 -12.974 1.00 94.12 294 ALA A N 1
ATOM 2381 C CA . ALA A 1 294 ? 7.686 10.529 -13.868 1.00 94.12 294 ALA A CA 1
ATOM 2382 C C . ALA A 1 294 ? 8.722 10.426 -15.003 1.00 94.12 294 ALA A C 1
ATOM 2384 O O . ALA A 1 294 ? 8.462 10.894 -16.109 1.00 94.12 294 ALA A O 1
ATOM 2385 N N . MET A 1 295 ? 9.880 9.805 -14.759 1.00 94.88 295 MET A N 1
ATOM 2386 C CA . MET A 1 295 ? 10.889 9.569 -15.793 1.00 94.88 295 MET A CA 1
ATOM 2387 C C . MET A 1 295 ? 10.427 8.524 -16.812 1.00 94.88 295 MET A C 1
ATOM 2389 O O . MET A 1 295 ? 10.586 8.722 -18.013 1.00 94.88 295 MET A O 1
ATOM 2393 N N . VAL A 1 296 ? 9.804 7.433 -16.362 1.00 96.00 296 VAL A N 1
ATOM 2394 C CA . VAL A 1 296 ? 9.211 6.457 -17.288 1.00 96.00 296 VAL A CA 1
ATOM 2395 C C . VAL A 1 296 ? 8.098 7.116 -18.104 1.00 96.00 296 VAL A C 1
ATOM 2397 O O . VAL A 1 296 ? 8.056 6.963 -19.324 1.00 96.00 296 VAL A O 1
ATOM 2400 N N . GLN A 1 297 ? 7.237 7.907 -17.457 1.00 94.50 297 GLN A N 1
ATOM 2401 C CA . GLN A 1 297 ? 6.167 8.627 -18.142 1.00 94.50 297 GLN A CA 1
ATOM 2402 C C . GLN A 1 297 ? 6.698 9.571 -19.227 1.00 94.50 297 GLN A C 1
ATOM 2404 O O . GLN A 1 297 ? 6.166 9.566 -20.334 1.00 94.50 297 GLN A O 1
ATOM 2409 N N . HIS A 1 298 ? 7.767 10.318 -18.938 1.00 93.50 298 HIS A N 1
ATOM 2410 C CA . HIS A 1 298 ? 8.441 11.199 -19.898 1.00 93.50 298 HIS A CA 1
ATOM 2411 C C . HIS A 1 298 ? 8.768 10.468 -21.208 1.00 93.50 298 HIS A C 1
ATOM 2413 O O . HIS A 1 298 ? 8.403 10.909 -22.298 1.00 93.50 298 HIS A O 1
ATOM 2419 N N . TYR A 1 299 ? 9.401 9.300 -21.114 1.00 93.62 299 TYR A N 1
ATOM 2420 C CA . TYR A 1 299 ? 9.753 8.501 -22.288 1.00 93.62 299 TYR A CA 1
ATOM 2421 C C . TYR A 1 299 ? 8.533 7.905 -23.002 1.00 93.62 299 TYR A C 1
ATOM 2423 O O . TYR A 1 299 ? 8.500 7.882 -24.235 1.00 93.62 299 TYR A O 1
ATOM 2431 N N . VAL A 1 300 ? 7.510 7.468 -22.259 1.00 93.12 300 VAL A N 1
ATOM 2432 C CA . VAL A 1 300 ? 6.253 6.978 -22.849 1.00 93.12 300 VAL A CA 1
ATOM 2433 C C . VAL A 1 300 ? 5.559 8.078 -23.656 1.00 93.12 300 VAL A C 1
ATOM 2435 O O . VAL A 1 300 ? 5.122 7.832 -24.782 1.00 93.12 300 VAL A O 1
ATOM 2438 N N . GLU A 1 301 ? 5.480 9.295 -23.119 1.00 90.38 301 GLU A N 1
ATOM 2439 C CA . GLU A 1 301 ? 4.882 10.448 -23.800 1.00 90.38 301 GLU A CA 1
ATOM 2440 C C . GLU A 1 301 ? 5.637 10.793 -25.079 1.00 90.38 301 GLU A C 1
ATOM 2442 O O . GLU A 1 301 ? 5.023 10.932 -26.136 1.00 90.38 301 GLU A O 1
ATOM 2447 N N . HIS A 1 302 ? 6.969 10.839 -25.031 1.00 87.88 302 HIS A N 1
ATOM 2448 C CA . HIS A 1 302 ? 7.769 11.100 -26.224 1.00 87.88 302 HIS A CA 1
ATOM 2449 C C . HIS A 1 302 ? 7.641 10.003 -27.289 1.00 87.88 302 HIS A C 1
ATOM 2451 O O . HIS A 1 302 ? 7.558 10.329 -28.476 1.00 87.88 302 HIS A O 1
ATOM 2457 N N . LYS A 1 303 ? 7.552 8.724 -26.896 1.00 88.19 303 LYS A N 1
ATOM 2458 C CA . LYS A 1 303 ? 7.294 7.608 -27.825 1.00 88.19 303 LYS A CA 1
ATOM 2459 C C . LYS A 1 303 ? 5.919 7.748 -28.492 1.00 88.19 303 LYS A C 1
ATOM 2461 O O . LYS A 1 303 ? 5.803 7.529 -29.697 1.00 88.19 303 LYS A O 1
ATOM 2466 N N . ARG A 1 304 ? 4.893 8.176 -27.745 1.00 87.12 304 ARG A N 1
ATOM 2467 C CA . ARG A 1 304 ? 3.547 8.448 -28.284 1.00 87.12 304 ARG A CA 1
ATOM 2468 C C . ARG A 1 304 ? 3.522 9.641 -29.232 1.00 87.12 304 ARG A C 1
ATOM 2470 O O . ARG A 1 304 ? 3.017 9.499 -30.339 1.00 87.12 304 ARG A O 1
ATOM 2477 N N . ILE A 1 305 ? 4.110 10.771 -28.835 1.00 84.62 305 ILE A N 1
ATOM 2478 C CA . ILE A 1 305 ? 4.216 11.970 -29.681 1.00 84.62 305 ILE A CA 1
ATOM 2479 C C . ILE A 1 305 ? 4.921 11.614 -30.989 1.00 84.62 305 ILE A C 1
ATOM 2481 O O . ILE A 1 305 ? 4.440 11.959 -32.064 1.00 84.62 305 ILE A O 1
ATOM 2485 N N . TYR A 1 306 ? 6.033 10.877 -30.919 1.00 84.31 306 TYR A N 1
ATOM 2486 C CA . TYR A 1 306 ? 6.733 10.433 -32.118 1.00 84.31 306 TYR A CA 1
ATOM 2487 C C . TYR A 1 306 ? 5.834 9.583 -33.023 1.00 84.31 306 TYR A C 1
ATOM 2489 O O . TYR A 1 306 ? 5.723 9.871 -34.211 1.00 84.31 306 TYR A O 1
ATOM 2497 N N . ALA A 1 307 ? 5.141 8.585 -32.466 1.00 84.44 307 ALA A N 1
ATOM 2498 C CA . ALA A 1 307 ? 4.224 7.743 -33.229 1.00 84.44 307 ALA A CA 1
ATOM 2499 C C . ALA A 1 307 ? 3.068 8.538 -33.863 1.00 84.44 307 ALA A C 1
ATOM 2501 O O . ALA A 1 307 ? 2.641 8.209 -34.965 1.00 84.44 307 ALA A O 1
ATOM 2502 N N . GLU A 1 308 ? 2.563 9.584 -33.203 1.00 82.75 308 GLU A N 1
ATOM 2503 C CA . GLU A 1 308 ? 1.543 10.480 -33.763 1.00 82.75 308 GLU A CA 1
ATOM 2504 C C . GLU A 1 308 ? 2.077 11.324 -34.920 1.00 82.75 308 GLU A C 1
ATOM 2506 O O . GLU A 1 308 ? 1.398 11.463 -35.935 1.00 82.75 308 GLU A O 1
ATOM 2511 N N . LEU A 1 309 ? 3.304 11.833 -34.803 1.00 80.31 309 LEU A N 1
ATOM 2512 C CA . LEU A 1 309 ? 3.958 12.622 -35.848 1.00 80.31 309 LEU A CA 1
ATOM 2513 C C . LEU A 1 309 ? 4.310 11.800 -37.099 1.00 80.31 309 LEU A C 1
ATOM 2515 O O . LEU A 1 309 ? 4.423 12.375 -38.180 1.00 80.31 309 LEU A O 1
ATOM 2519 N N . GLN A 1 310 ? 4.464 10.479 -36.967 1.00 75.38 310 GLN A N 1
ATOM 2520 C CA . GLN A 1 310 ? 4.711 9.563 -38.088 1.00 75.38 310 GLN A CA 1
ATOM 2521 C C . GLN A 1 310 ? 3.434 9.108 -38.817 1.00 75.38 310 GLN A C 1
ATOM 2523 O O . GLN A 1 310 ? 3.533 8.411 -39.824 1.00 75.38 310 GLN A O 1
ATOM 2528 N N . LYS A 1 311 ? 2.233 9.451 -38.330 1.00 79.06 311 LYS A N 1
ATOM 2529 C CA . LYS A 1 311 ? 0.983 9.098 -39.023 1.00 79.06 311 LYS A CA 1
ATOM 2530 C C . LYS A 1 311 ? 0.808 9.945 -40.287 1.00 79.06 311 LYS A C 1
ATOM 2532 O O . LYS A 1 311 ? 1.063 11.149 -40.266 1.00 79.06 311 LYS A O 1
ATOM 2537 N N . ASP A 1 312 ? 0.315 9.320 -41.356 1.00 59.25 312 ASP A N 1
ATOM 2538 C CA . ASP A 1 312 ? -0.008 9.997 -42.616 1.00 59.25 312 ASP A CA 1
ATOM 2539 C C . ASP A 1 312 ? -0.971 11.174 -42.378 1.00 59.25 312 ASP A C 1
ATOM 2541 O O . ASP A 1 312 ? -2.000 11.025 -41.714 1.00 59.25 312 ASP A O 1
ATOM 2545 N N . GLY A 1 313 ? -0.632 12.347 -42.923 1.00 58.50 313 GLY A N 1
ATOM 2546 C CA . GLY A 1 313 ? -1.379 13.594 -42.708 1.00 58.50 313 GLY A CA 1
ATOM 2547 C C . GLY A 1 313 ? -0.930 14.406 -41.490 1.00 58.50 313 GLY A C 1
ATOM 2548 O O . GLY A 1 313 ? -1.641 15.322 -41.075 1.00 58.50 313 GLY A O 1
ATOM 2549 N N . SER A 1 314 ? 0.229 14.098 -40.895 1.00 61.38 314 SER A N 1
ATOM 2550 C CA . SER A 1 314 ? 0.822 14.985 -39.896 1.00 61.38 314 SER A CA 1
ATOM 2551 C C . SER A 1 314 ? 1.298 16.295 -40.552 1.00 61.38 314 SER A C 1
ATOM 2553 O O . SER A 1 314 ? 1.743 16.287 -41.705 1.00 61.38 314 SER A O 1
ATOM 2555 N N . PRO A 1 315 ? 1.280 17.431 -39.826 1.00 60.97 315 PRO A N 1
ATOM 2556 C CA . PRO A 1 315 ? 1.736 18.717 -40.362 1.00 60.97 315 PRO A CA 1
ATOM 2557 C C . PRO A 1 315 ? 3.181 18.672 -40.876 1.00 60.97 315 PRO A C 1
ATOM 2559 O O . PRO A 1 315 ? 3.568 19.462 -41.730 1.00 60.97 315 PRO A O 1
ATOM 2562 N N . LEU A 1 316 ? 3.992 17.745 -40.356 1.00 60.91 316 LEU A N 1
ATOM 2563 C CA . LEU A 1 316 ? 5.391 17.581 -40.736 1.00 60.91 316 LEU A CA 1
ATOM 2564 C C . LEU A 1 316 ? 5.545 16.938 -42.117 1.00 60.91 316 LEU A C 1
ATOM 2566 O O . LEU A 1 316 ? 6.442 17.329 -42.861 1.00 60.91 316 LEU A O 1
ATOM 2570 N N . SER A 1 317 ? 4.657 16.007 -42.478 1.00 59.03 317 SER A N 1
ATOM 2571 C CA . SER A 1 317 ? 4.632 15.386 -43.807 1.00 59.03 317 SER A CA 1
ATOM 2572 C C . SER A 1 317 ? 4.252 16.386 -44.900 1.00 59.03 317 SER A C 1
ATOM 2574 O O . SER A 1 317 ? 4.759 16.287 -46.012 1.00 59.03 317 SER A O 1
ATOM 2576 N N . GLU A 1 318 ? 3.409 17.374 -44.584 1.00 60.78 318 GLU A N 1
ATOM 2577 C CA . GLU A 1 318 ? 3.038 18.453 -45.514 1.00 60.78 318 GLU A CA 1
ATOM 2578 C C . GLU A 1 318 ? 4.184 19.447 -45.771 1.00 60.78 318 GLU A C 1
ATOM 2580 O O . GLU A 1 318 ? 4.219 20.079 -46.824 1.00 60.78 318 GLU A O 1
ATOM 2585 N N . HIS A 1 319 ? 5.128 19.568 -44.831 1.00 64.19 319 HIS A N 1
ATOM 2586 C CA . HIS A 1 319 ? 6.231 20.537 -44.877 1.00 64.19 319 HIS A CA 1
ATOM 2587 C C . HIS A 1 319 ? 7.614 19.887 -45.091 1.00 64.19 319 HIS A C 1
ATOM 2589 O O . HIS A 1 319 ? 8.627 20.557 -44.911 1.00 64.19 319 HIS A O 1
ATOM 2595 N N . GLU A 1 320 ? 7.678 18.593 -45.435 1.00 65.75 320 GLU A N 1
ATOM 2596 C CA . GLU A 1 320 ? 8.928 17.818 -45.592 1.00 65.75 320 GLU A CA 1
ATOM 2597 C C . GLU A 1 320 ? 9.866 17.859 -44.359 1.00 65.75 320 GLU A C 1
ATOM 2599 O O . GLU A 1 320 ? 11.077 17.644 -44.457 1.00 65.75 320 GLU A O 1
ATOM 2604 N N . ILE A 1 321 ? 9.328 18.102 -43.158 1.00 67.81 321 ILE A N 1
ATOM 2605 C CA . ILE A 1 321 ? 10.130 18.181 -41.932 1.00 67.81 321 ILE A CA 1
ATOM 2606 C C . ILE A 1 321 ? 10.339 16.775 -41.367 1.00 67.81 321 ILE A C 1
ATOM 2608 O O . ILE A 1 321 ? 9.407 16.110 -40.919 1.00 67.81 321 ILE A O 1
ATOM 2612 N N . THR A 1 322 ? 11.597 16.335 -41.303 1.00 68.06 322 THR A N 1
ATOM 2613 C CA . THR A 1 322 ? 11.953 15.062 -40.660 1.00 68.06 322 THR A CA 1
ATOM 2614 C C . THR A 1 322 ? 12.187 15.261 -39.162 1.00 68.06 322 THR A C 1
ATOM 2616 O O . THR A 1 322 ? 13.238 15.747 -38.740 1.00 68.06 322 THR A O 1
ATOM 2619 N N . TYR A 1 323 ? 11.227 14.847 -38.333 1.00 70.00 323 TYR A N 1
ATOM 2620 C CA . TYR A 1 323 ? 11.410 14.798 -36.881 1.00 70.00 323 TYR A CA 1
ATOM 2621 C C . TYR A 1 323 ? 12.175 13.529 -36.478 1.00 70.00 323 TYR A C 1
ATOM 2623 O O . TYR A 1 323 ? 11.710 12.414 -36.717 1.00 70.00 323 TYR A O 1
ATOM 2631 N N . ARG A 1 324 ? 13.347 13.684 -35.848 1.00 74.88 324 ARG A N 1
ATOM 2632 C CA . ARG A 1 324 ? 14.130 12.560 -35.304 1.00 74.88 324 ARG A CA 1
ATOM 2633 C C . ARG A 1 324 ? 13.742 12.297 -33.853 1.00 74.88 324 ARG A C 1
ATOM 2635 O O . ARG A 1 324 ? 13.726 13.220 -33.041 1.00 74.88 324 ARG A O 1
ATOM 2642 N N . ASN A 1 325 ? 13.489 11.035 -33.513 1.00 80.06 325 ASN A N 1
ATOM 2643 C CA . ASN A 1 325 ? 13.205 10.644 -32.138 1.00 80.06 325 ASN A CA 1
ATOM 2644 C C . ASN A 1 325 ? 14.485 10.665 -31.290 1.00 80.06 325 ASN A C 1
ATOM 2646 O O . ASN A 1 325 ? 15.226 9.688 -31.252 1.00 80.06 325 ASN A O 1
ATOM 2650 N N . VAL A 1 326 ? 14.730 11.768 -30.578 1.00 81.69 326 VAL A N 1
ATOM 2651 C CA . VAL A 1 326 ? 15.887 11.898 -29.669 1.00 81.69 326 VAL A CA 1
ATOM 2652 C C . VAL A 1 326 ? 15.872 10.898 -28.510 1.00 81.69 326 VAL A C 1
ATOM 2654 O O . VAL A 1 326 ? 16.905 10.664 -27.892 1.00 81.69 326 VAL A O 1
ATOM 2657 N N . HIS A 1 327 ? 14.717 10.297 -28.222 1.00 85.88 327 HIS A N 1
ATOM 2658 C CA . HIS A 1 327 ? 14.533 9.321 -27.153 1.00 85.88 327 HIS A CA 1
ATOM 2659 C C . HIS A 1 327 ? 14.655 7.870 -27.636 1.00 85.88 327 HIS A C 1
ATOM 2661 O O . HIS A 1 327 ? 14.490 6.968 -26.822 1.00 85.88 327 HIS A O 1
ATOM 2667 N N . ASP A 1 328 ? 14.934 7.636 -28.924 1.00 81.88 328 ASP A N 1
ATOM 2668 C CA . ASP A 1 328 ? 15.153 6.290 -29.452 1.00 81.88 328 ASP A CA 1
ATOM 2669 C C . ASP A 1 328 ? 16.523 5.750 -28.995 1.00 81.88 328 ASP A C 1
ATOM 2671 O O . ASP A 1 328 ? 17.560 6.317 -29.374 1.00 81.88 328 ASP A O 1
ATOM 2675 N N . PRO A 1 329 ? 16.557 4.660 -28.206 1.00 76.50 329 PRO A N 1
ATOM 2676 C CA . PRO A 1 329 ? 17.805 4.079 -27.722 1.00 76.50 329 PRO A CA 1
ATOM 2677 C C . PRO A 1 329 ? 18.690 3.514 -28.844 1.00 76.50 329 PRO A C 1
ATOM 2679 O O . PRO A 1 329 ? 19.891 3.356 -28.637 1.00 76.50 329 PRO A O 1
ATOM 2682 N N . GLN A 1 330 ? 18.144 3.229 -30.033 1.00 78.56 330 GLN A N 1
ATOM 2683 C CA . GLN A 1 330 ? 18.916 2.722 -31.172 1.00 78.56 330 GLN A CA 1
ATOM 2684 C C . GLN A 1 330 ? 19.598 3.834 -31.977 1.00 78.56 330 GLN A C 1
ATOM 2686 O O . GLN A 1 330 ? 20.644 3.598 -32.580 1.00 78.56 330 GLN A O 1
ATOM 2691 N N . LEU A 1 331 ? 19.019 5.039 -32.006 1.00 72.88 331 LEU A N 1
ATOM 2692 C CA . LEU A 1 331 ? 19.540 6.158 -32.804 1.00 72.88 331 LEU A CA 1
ATOM 2693 C C . LEU A 1 331 ? 20.632 6.938 -32.083 1.00 72.88 331 LEU A C 1
ATOM 2695 O O . LEU A 1 331 ? 21.539 7.475 -32.717 1.00 72.88 331 LEU A O 1
ATOM 2699 N N . PHE A 1 332 ? 20.547 6.999 -30.760 1.00 72.25 332 PHE A N 1
ATOM 2700 C CA . PHE A 1 332 ? 21.520 7.683 -29.935 1.00 72.25 332 PHE A CA 1
ATOM 2701 C C . PHE A 1 332 ? 22.115 6.638 -28.998 1.00 72.25 332 PHE A C 1
ATOM 2703 O O . PHE A 1 332 ? 21.541 6.329 -27.969 1.00 72.25 332 PHE A O 1
ATOM 2710 N N . THR A 1 333 ? 23.261 6.051 -29.312 1.00 74.25 333 THR A N 1
ATOM 2711 C CA . THR A 1 333 ? 23.916 5.072 -28.413 1.00 74.25 333 THR A CA 1
ATOM 2712 C C . THR A 1 333 ? 25.039 5.696 -27.582 1.00 74.25 333 THR A C 1
ATOM 2714 O O . THR A 1 333 ? 25.640 5.035 -26.746 1.00 74.25 333 THR A O 1
ATOM 2717 N N . ASP A 1 334 ? 25.357 6.963 -27.845 1.00 76.69 334 ASP A N 1
ATOM 2718 C CA . ASP A 1 334 ? 26.487 7.719 -27.300 1.00 76.69 334 ASP A CA 1
ATOM 2719 C C . ASP A 1 334 ? 26.159 8.499 -26.019 1.00 76.69 334 ASP A C 1
ATOM 2721 O O . ASP A 1 334 ? 27.065 8.881 -25.281 1.00 76.69 334 ASP A O 1
ATOM 2725 N N . ARG A 1 335 ? 24.874 8.735 -25.744 1.00 79.88 335 ARG A N 1
ATOM 2726 C CA . ARG A 1 335 ? 24.398 9.391 -24.517 1.00 79.88 335 ARG A CA 1
ATOM 2727 C C . ARG A 1 335 ? 23.664 8.380 -23.637 1.00 79.88 335 ARG A C 1
ATOM 2729 O O . ARG A 1 335 ? 23.139 7.412 -24.167 1.00 79.88 335 ARG A O 1
ATOM 2736 N N . PRO A 1 336 ? 23.584 8.578 -22.319 1.00 87.38 336 PRO A N 1
ATOM 2737 C CA . PRO A 1 336 ? 22.704 7.769 -21.488 1.00 87.38 336 PRO A CA 1
ATOM 2738 C C . PRO A 1 336 ? 21.240 8.194 -21.677 1.00 87.38 336 PRO A C 1
ATOM 2740 O O . PRO A 1 336 ? 20.943 9.343 -22.025 1.00 87.38 336 PRO A O 1
ATOM 2743 N N . MET A 1 337 ? 20.298 7.281 -21.441 1.00 90.44 337 MET A N 1
ATOM 2744 C CA . MET A 1 337 ? 18.872 7.613 -21.366 1.00 90.44 337 MET A CA 1
ATOM 2745 C C . MET A 1 337 ? 18.595 8.518 -20.164 1.00 90.44 337 MET A C 1
ATOM 2747 O O . MET A 1 337 ? 17.943 9.552 -20.296 1.00 90.44 337 MET A O 1
ATOM 2751 N N . ILE A 1 338 ? 19.161 8.202 -19.003 1.00 88.88 338 ILE A N 1
ATOM 2752 C CA . ILE A 1 338 ? 18.986 9.018 -17.800 1.00 88.88 338 ILE A CA 1
ATOM 2753 C C . ILE A 1 338 ? 20.328 9.472 -17.230 1.00 88.88 338 ILE A C 1
ATOM 2755 O O . ILE A 1 338 ? 21.324 8.759 -17.286 1.00 88.88 338 ILE A O 1
ATOM 2759 N N . THR A 1 339 ? 20.338 10.674 -16.668 1.00 84.31 339 THR A N 1
ATOM 2760 C CA . THR A 1 339 ? 21.473 11.280 -15.966 1.00 84.31 339 THR A CA 1
ATOM 2761 C C . THR A 1 339 ? 20.987 11.918 -14.663 1.00 84.31 339 THR A C 1
ATOM 2763 O O . THR A 1 339 ? 19.781 11.992 -14.422 1.00 84.31 339 THR A O 1
ATOM 2766 N N . ASP A 1 340 ? 21.892 12.378 -13.802 1.00 77.56 340 ASP A N 1
ATOM 2767 C CA . ASP A 1 340 ? 21.540 13.191 -12.641 1.00 77.56 340 ASP A CA 1
ATOM 2768 C C . ASP A 1 340 ? 21.546 14.689 -12.984 1.00 77.56 340 ASP A C 1
ATOM 2770 O O . ASP A 1 340 ? 22.119 15.136 -13.985 1.00 77.56 340 ASP A O 1
ATOM 2774 N N . PHE A 1 341 ? 20.900 15.464 -12.116 1.00 71.00 341 PHE A N 1
ATOM 2775 C CA . PHE A 1 341 ? 20.781 16.907 -12.268 1.00 71.00 341 PHE A CA 1
ATOM 2776 C C . PHE A 1 341 ? 22.135 17.623 -12.304 1.00 71.00 341 PHE A C 1
ATOM 2778 O O . PHE A 1 341 ? 22.314 18.481 -13.162 1.00 71.00 341 PHE A O 1
ATOM 2785 N N . ALA A 1 342 ? 23.093 17.252 -11.448 1.00 68.94 342 ALA A N 1
ATOM 2786 C CA . ALA A 1 342 ? 24.385 17.930 -11.373 1.00 68.94 342 ALA A CA 1
ATOM 2787 C C . ALA A 1 342 ? 25.213 17.707 -12.648 1.00 68.94 342 ALA A C 1
ATOM 2789 O O . ALA A 1 342 ? 25.773 18.659 -13.195 1.00 68.94 342 ALA A O 1
ATOM 2790 N N . THR A 1 343 ? 25.230 16.480 -13.179 1.00 72.94 343 THR A N 1
ATOM 2791 C CA . THR A 1 343 ? 25.882 16.196 -14.468 1.00 72.94 343 THR A CA 1
ATOM 2792 C C . THR A 1 343 ? 25.207 16.958 -15.606 1.00 72.94 343 THR A C 1
ATOM 2794 O O . THR A 1 343 ? 25.893 17.586 -16.412 1.00 72.94 343 THR A O 1
ATOM 2797 N N . LYS A 1 344 ? 23.866 16.996 -15.642 1.00 74.31 344 LYS A N 1
ATOM 2798 C CA . LYS A 1 344 ? 23.133 17.736 -16.679 1.00 74.31 344 LYS A CA 1
ATOM 2799 C C . LYS A 1 344 ? 23.410 19.238 -16.622 1.00 74.31 344 LYS A C 1
ATOM 2801 O O . LYS A 1 344 ? 23.569 19.868 -17.665 1.00 74.31 344 LYS A O 1
ATOM 2806 N N . THR A 1 345 ? 23.472 19.823 -15.426 1.00 65.88 345 THR A N 1
ATOM 2807 C CA . THR A 1 345 ? 23.802 21.242 -15.263 1.00 65.88 345 THR A CA 1
ATOM 2808 C C . THR A 1 345 ? 25.237 21.534 -15.658 1.00 65.88 345 THR A C 1
ATOM 2810 O O . THR A 1 345 ? 25.453 22.530 -16.327 1.00 65.88 345 THR A O 1
ATOM 2813 N N . LEU A 1 346 ? 26.201 20.662 -15.353 1.00 66.00 346 LEU A N 1
ATOM 2814 C CA . LEU A 1 346 ? 27.590 20.849 -15.783 1.00 66.00 346 LEU A CA 1
ATOM 2815 C C . LEU A 1 346 ? 27.731 20.759 -17.305 1.00 66.00 346 LEU A C 1
ATOM 2817 O O . LEU A 1 346 ? 28.412 21.590 -17.906 1.00 66.00 346 LEU A O 1
ATOM 2821 N N . GLU A 1 347 ? 27.055 19.805 -17.949 1.00 63.69 347 GLU A N 1
ATOM 2822 C CA . GLU A 1 347 ? 26.980 19.741 -19.410 1.00 63.69 347 GLU A CA 1
ATOM 2823 C C . GLU A 1 347 ? 26.375 21.028 -19.980 1.00 63.69 347 GLU A C 1
ATOM 2825 O O . GLU A 1 347 ? 26.946 21.587 -20.918 1.00 63.69 347 GLU A O 1
ATOM 2830 N N . ASN A 1 348 ? 25.286 21.528 -19.380 1.00 57.09 348 ASN A N 1
ATOM 2831 C CA . ASN A 1 348 ? 24.579 22.750 -19.781 1.00 57.09 348 ASN A CA 1
ATOM 2832 C C . ASN A 1 348 ? 25.352 24.053 -19.504 1.00 57.09 348 ASN A C 1
ATOM 2834 O O . ASN A 1 348 ? 25.308 24.964 -20.324 1.00 57.09 348 ASN A O 1
ATOM 2838 N N . GLU A 1 349 ? 26.100 24.153 -18.407 1.00 50.66 349 GLU A N 1
ATOM 2839 C CA . GLU A 1 349 ? 26.949 25.304 -18.068 1.00 50.66 349 GLU A CA 1
ATOM 2840 C C . GLU A 1 349 ? 28.182 25.362 -18.970 1.00 50.66 349 GLU A C 1
ATOM 2842 O O . GLU A 1 349 ? 28.517 26.420 -19.505 1.00 50.66 349 GLU A O 1
ATOM 2847 N N . SER A 1 350 ? 28.771 24.199 -19.273 1.00 47.00 350 SER A N 1
ATOM 2848 C CA . SER A 1 350 ? 29.768 24.049 -20.346 1.00 47.00 350 SER A CA 1
ATOM 2849 C C . SER A 1 350 ? 29.205 24.442 -21.720 1.00 47.00 350 SER A C 1
ATOM 2851 O O . SER A 1 350 ? 29.958 24.707 -22.660 1.00 47.00 350 SER A O 1
ATOM 2853 N N . SER A 1 351 ? 27.875 24.471 -21.849 1.00 42.06 351 SER A N 1
ATOM 2854 C CA . SER A 1 351 ? 27.125 24.805 -23.056 1.00 42.06 351 SER A CA 1
ATOM 2855 C C . SER A 1 351 ? 26.257 26.066 -22.933 1.00 42.06 351 SER A C 1
ATOM 2857 O O . SER A 1 351 ? 25.375 26.273 -23.769 1.00 42.06 351 SER A O 1
ATOM 2859 N N . LEU A 1 352 ? 26.570 26.996 -22.017 1.00 37.50 352 LEU A N 1
ATOM 2860 C CA . LEU A 1 352 ? 25.903 28.311 -21.914 1.00 37.50 352 LEU A CA 1
ATOM 2861 C C . LEU A 1 352 ? 26.090 29.213 -23.158 1.00 37.50 352 LEU A C 1
ATOM 2863 O O . LEU A 1 352 ? 25.476 30.270 -23.260 1.00 37.50 352 LEU A O 1
ATOM 2867 N N . GLY A 1 353 ? 26.866 28.771 -24.155 1.00 37.38 353 GLY A N 1
ATOM 2868 C CA . GLY A 1 353 ? 26.894 29.330 -25.518 1.00 37.38 353 GLY A CA 1
ATOM 2869 C C . GLY A 1 353 ? 26.438 28.365 -26.627 1.00 37.38 353 GLY A C 1
ATOM 2870 O O . GLY A 1 353 ? 26.585 28.667 -27.809 1.00 37.38 353 GLY A O 1
ATOM 2871 N N . VAL A 1 354 ? 25.933 27.177 -26.284 1.00 40.94 354 VAL A N 1
ATOM 2872 C CA . VAL A 1 354 ? 25.868 26.010 -27.180 1.00 40.94 354 VAL A CA 1
ATOM 2873 C C . VAL A 1 354 ? 24.465 25.397 -27.272 1.00 40.94 354 VAL A C 1
ATOM 2875 O O . VAL A 1 354 ? 24.252 24.640 -28.202 1.00 40.94 354 VAL A O 1
ATOM 2878 N N . GLY A 1 355 ? 23.456 25.768 -26.472 1.00 43.38 355 GLY A N 1
ATOM 2879 C CA . GLY A 1 355 ? 22.079 25.255 -26.666 1.00 43.38 355 GLY A CA 1
ATOM 2880 C C . GLY A 1 355 ? 21.552 25.428 -28.107 1.00 43.38 355 GLY A C 1
ATOM 2881 O O . GLY A 1 355 ? 21.046 24.488 -28.720 1.00 43.38 355 GLY A O 1
ATOM 2882 N N . ARG A 1 356 ? 21.814 26.596 -28.715 1.00 42.88 356 ARG A N 1
ATOM 2883 C CA . ARG A 1 356 ? 21.579 26.859 -30.149 1.00 42.88 356 ARG A CA 1
ATOM 2884 C C . ARG A 1 356 ? 22.523 26.043 -31.043 1.00 42.88 356 ARG A C 1
ATOM 2886 O O . ARG A 1 356 ? 22.098 25.472 -32.036 1.00 42.88 356 ARG A O 1
ATOM 2893 N N . SER A 1 357 ? 23.795 25.943 -30.665 1.00 44.41 357 SER A N 1
ATOM 2894 C CA . SER A 1 357 ? 24.865 25.305 -31.442 1.00 44.41 357 SER A CA 1
ATOM 2895 C C . SER A 1 357 ? 24.812 23.759 -31.441 1.00 44.41 357 SER A C 1
ATOM 2897 O O . SER A 1 357 ? 25.263 23.130 -32.391 1.00 44.41 357 SER A O 1
ATOM 2899 N N . GLN A 1 358 ? 24.227 23.124 -30.423 1.00 45.31 358 GLN A N 1
ATOM 2900 C CA . GLN A 1 358 ? 24.021 21.675 -30.318 1.00 45.31 358 GLN A CA 1
ATOM 2901 C C . GLN A 1 358 ? 22.797 21.221 -31.108 1.00 45.31 358 GLN A C 1
ATOM 2903 O O . GLN A 1 358 ? 22.900 20.217 -31.801 1.00 45.31 358 GLN A O 1
ATOM 2908 N N . LEU A 1 359 ? 21.688 21.973 -31.079 1.00 47.31 359 LEU A N 1
ATOM 2909 C CA . LEU A 1 359 ? 20.564 21.759 -32.001 1.00 47.31 359 LEU A CA 1
ATOM 2910 C C . LEU A 1 359 ? 21.024 21.947 -33.452 1.00 47.31 359 LEU A C 1
ATOM 2912 O O . LEU A 1 359 ? 20.770 21.101 -34.302 1.00 47.31 359 LEU A O 1
ATOM 2916 N N . CYS A 1 360 ? 21.808 22.993 -33.707 1.00 48.47 360 CYS A N 1
ATOM 2917 C CA . CYS A 1 360 ? 22.462 23.227 -34.989 1.00 48.47 360 CYS A CA 1
ATOM 2918 C C . CYS A 1 360 ? 23.383 22.078 -35.423 1.00 48.47 360 CYS A C 1
ATOM 2920 O O . CYS A 1 360 ? 23.303 21.632 -36.558 1.00 48.47 360 CYS A O 1
ATOM 2922 N N . LYS A 1 361 ? 24.215 21.529 -34.531 1.00 47.59 361 LYS A N 1
ATOM 2923 C CA . LYS A 1 361 ? 25.073 20.374 -34.850 1.00 47.59 361 LYS A CA 1
ATOM 2924 C C . LYS A 1 361 ? 24.294 19.071 -35.038 1.00 47.59 361 LYS A C 1
ATOM 2926 O O . LYS A 1 361 ? 24.646 18.293 -35.913 1.00 47.59 361 LYS A O 1
ATOM 2931 N N . LEU A 1 362 ? 23.255 18.831 -34.239 1.00 47.34 362 LEU A N 1
ATOM 2932 C CA . LEU A 1 362 ? 22.426 17.622 -34.305 1.00 47.34 362 LEU A CA 1
ATOM 2933 C C . LEU A 1 362 ? 21.582 17.567 -35.588 1.00 47.34 362 LEU A C 1
ATOM 2935 O O . LEU A 1 362 ? 21.335 16.490 -36.128 1.00 47.34 362 LEU A O 1
ATOM 2939 N N . HIS A 1 363 ? 21.157 18.735 -36.070 1.00 51.72 363 HIS A N 1
ATOM 2940 C CA . HIS A 1 363 ? 20.336 18.898 -37.269 1.00 51.72 363 HIS A CA 1
ATOM 2941 C C . HIS A 1 363 ? 21.117 19.437 -38.479 1.00 51.72 363 HIS A C 1
ATOM 2943 O O . HIS A 1 363 ? 20.504 19.746 -39.493 1.00 51.72 363 HIS A O 1
ATOM 2949 N N . GLU A 1 364 ? 22.448 19.547 -38.383 1.00 51.94 364 GLU A N 1
ATOM 2950 C CA . GLU A 1 364 ? 23.346 20.093 -39.421 1.00 51.94 364 GLU A CA 1
ATOM 2951 C C . GLU A 1 364 ? 23.004 21.527 -39.891 1.00 51.94 364 GLU A C 1
ATOM 2953 O O . GLU A 1 364 ? 23.401 21.972 -40.966 1.00 51.94 364 GLU A O 1
ATOM 2958 N N . ILE A 1 365 ? 22.301 22.297 -39.061 1.00 56.00 365 ILE A N 1
ATOM 2959 C CA . ILE A 1 365 ? 21.916 23.682 -39.336 1.00 56.00 365 ILE A CA 1
ATOM 2960 C C . ILE A 1 365 ? 23.081 24.596 -38.959 1.00 56.00 365 ILE A C 1
ATOM 2962 O O . ILE A 1 365 ? 23.428 24.718 -37.789 1.00 56.00 365 ILE A O 1
ATOM 2966 N N . THR A 1 366 ? 23.679 25.281 -39.927 1.00 52.50 366 THR A N 1
ATOM 2967 C CA . THR A 1 366 ? 24.825 26.180 -39.685 1.00 52.50 366 THR A CA 1
ATOM 2968 C C . THR A 1 366 ? 24.396 27.541 -39.130 1.00 52.50 366 THR A C 1
ATOM 2970 O O . THR A 1 366 ? 25.094 28.107 -38.292 1.00 52.50 366 THR A O 1
ATOM 2973 N N . GLU A 1 367 ? 23.215 28.027 -39.524 1.00 52.84 367 GLU A N 1
ATOM 2974 C CA . GLU A 1 367 ? 22.606 29.269 -39.036 1.00 52.84 367 GLU A CA 1
ATOM 2975 C C . GLU A 1 367 ? 21.086 29.098 -38.928 1.00 52.84 367 GLU A C 1
ATOM 2977 O O . GLU A 1 367 ? 20.405 28.976 -39.948 1.00 52.84 367 GLU A O 1
ATOM 2982 N N . PRO A 1 368 ? 20.506 29.074 -37.718 1.00 51.12 368 PRO A N 1
ATOM 2983 C CA . PRO A 1 368 ? 19.089 28.810 -37.594 1.00 51.12 368 PRO A CA 1
ATOM 2984 C C . PRO A 1 368 ? 18.305 30.118 -37.727 1.00 51.12 368 PRO A C 1
ATOM 2986 O O . PRO A 1 368 ? 18.604 31.120 -37.062 1.00 51.12 368 PRO A O 1
ATOM 2989 N N . LYS A 1 369 ? 17.289 30.077 -38.583 1.00 54.06 369 LYS A N 1
ATOM 2990 C CA . LYS A 1 369 ? 16.349 31.166 -38.863 1.00 54.06 369 LYS A CA 1
ATOM 2991 C C . LYS A 1 369 ? 14.998 30.907 -38.197 1.00 54.06 369 LYS A C 1
ATOM 2993 O O . LYS A 1 369 ? 14.484 29.787 -38.250 1.00 54.06 369 LYS A O 1
ATOM 2998 N N . VAL A 1 370 ? 14.439 31.956 -37.601 1.00 42.22 370 VAL A N 1
ATOM 2999 C CA . VAL A 1 370 ? 13.064 31.975 -37.082 1.00 42.22 370 VAL A CA 1
ATOM 3000 C C . VAL A 1 370 ? 12.103 31.756 -38.258 1.00 42.22 370 VAL A C 1
ATOM 3002 O O . VAL A 1 370 ? 12.368 32.257 -39.347 1.00 42.22 370 VAL A O 1
ATOM 3005 N N . ASP A 1 371 ? 11.068 30.942 -38.053 1.00 47.41 371 ASP A N 1
ATOM 3006 C CA . ASP A 1 371 ? 10.049 30.517 -39.029 1.00 47.41 371 ASP A CA 1
ATOM 3007 C C . ASP A 1 371 ? 10.496 29.518 -40.116 1.00 47.41 371 ASP A C 1
ATOM 3009 O O . ASP A 1 371 ? 9.647 28.927 -40.777 1.00 47.41 371 ASP A O 1
ATOM 3013 N N . GLU A 1 372 ? 11.798 29.238 -40.253 1.00 50.25 372 GLU A N 1
ATOM 3014 C CA . GLU A 1 372 ? 12.308 28.114 -41.069 1.00 50.25 372 GLU A CA 1
ATOM 3015 C C . GLU A 1 372 ? 12.750 26.917 -40.202 1.00 50.25 372 GLU A C 1
ATOM 3017 O O . GLU A 1 372 ? 12.534 25.768 -40.571 1.00 50.25 372 GLU A O 1
ATOM 3022 N N . HIS A 1 373 ? 13.358 27.170 -39.035 1.00 49.53 373 HIS A N 1
ATOM 3023 C CA . HIS A 1 373 ? 13.906 26.125 -38.148 1.00 49.53 373 HIS A CA 1
ATOM 3024 C C . HIS A 1 373 ? 13.247 26.096 -36.761 1.00 49.53 373 HIS A C 1
ATOM 3026 O O . HIS A 1 373 ? 13.427 25.145 -36.002 1.00 49.53 373 HIS A O 1
ATOM 3032 N N . TYR A 1 374 ? 12.483 27.139 -36.428 1.00 43.50 374 TYR A N 1
ATOM 3033 C CA . TYR A 1 374 ? 11.713 27.260 -35.195 1.00 43.50 374 TYR A CA 1
ATOM 3034 C C . TYR A 1 374 ? 10.356 27.872 -35.525 1.00 43.50 374 TYR A C 1
ATOM 3036 O O . TYR A 1 374 ? 10.303 28.874 -36.229 1.00 43.50 374 TYR A O 1
ATOM 3044 N N . THR A 1 375 ? 9.277 27.316 -34.982 1.00 38.91 375 THR A N 1
ATOM 3045 C CA . THR A 1 375 ? 7.931 27.903 -35.053 1.00 38.91 375 THR A CA 1
ATOM 3046 C C . THR A 1 375 ? 7.515 28.352 -33.654 1.00 38.91 375 THR A C 1
ATOM 3048 O O . THR A 1 375 ? 7.707 27.629 -32.671 1.00 38.91 375 THR A O 1
ATOM 3051 N N . VAL A 1 376 ? 6.955 29.560 -33.551 1.00 35.38 376 VAL A N 1
ATOM 3052 C CA . VAL A 1 376 ? 6.303 30.026 -32.323 1.00 35.38 376 VAL A CA 1
ATOM 3053 C C . VAL A 1 376 ? 4.981 29.280 -32.185 1.00 35.38 376 VAL A C 1
ATOM 3055 O O . VAL A 1 376 ? 4.071 29.435 -33.001 1.00 35.38 376 VAL A O 1
ATOM 3058 N N . ARG A 1 377 ? 4.852 28.469 -31.133 1.00 32.94 377 ARG A N 1
ATOM 3059 C CA . ARG A 1 377 ? 3.598 27.784 -30.816 1.00 32.94 377 ARG A CA 1
ATOM 3060 C C . ARG A 1 377 ? 2.613 28.799 -30.225 1.00 32.94 377 ARG A C 1
ATOM 3062 O O . ARG A 1 377 ? 2.590 29.025 -29.020 1.00 32.94 377 ARG A O 1
ATOM 3069 N N . SER A 1 378 ? 1.817 29.422 -31.090 1.00 29.20 378 SER A N 1
ATOM 3070 C CA . SER A 1 378 ? 0.619 30.169 -30.706 1.00 29.20 378 SER A CA 1
ATOM 3071 C C . SER A 1 378 ? -0.398 29.185 -30.125 1.00 29.20 378 SER A C 1
ATOM 3073 O O . SER A 1 378 ? -0.981 28.379 -30.850 1.00 29.20 378 SER A O 1
ATOM 3075 N N . TRP A 1 379 ? -0.585 29.209 -28.808 1.00 28.31 379 TRP A N 1
ATOM 3076 C CA . TRP A 1 379 ? -1.792 28.649 -28.217 1.00 28.31 379 TRP A CA 1
ATOM 3077 C C . TRP A 1 379 ? -2.893 29.686 -28.404 1.00 28.31 379 TRP A C 1
ATOM 3079 O O . TRP A 1 379 ? -2.823 30.782 -27.848 1.00 28.31 379 TRP A O 1
ATOM 3089 N N . GLY A 1 380 ? -3.885 29.347 -29.230 1.00 29.38 380 GLY A N 1
ATOM 3090 C CA . GLY A 1 380 ? -5.113 30.122 -29.338 1.00 29.38 380 GLY A CA 1
ATOM 3091 C C . GLY A 1 380 ? -5.710 30.308 -27.948 1.00 29.38 380 GLY A C 1
ATOM 3092 O O . GLY A 1 380 ? -5.826 29.346 -27.189 1.00 29.38 380 GLY A O 1
ATOM 3093 N N . ALA A 1 381 ? -6.023 31.559 -27.621 1.00 31.36 381 ALA A N 1
ATOM 3094 C CA . ALA A 1 381 ? -6.604 31.964 -26.357 1.00 31.36 381 ALA A CA 1
ATOM 3095 C C . ALA A 1 381 ? -7.780 31.052 -25.981 1.00 31.36 381 ALA A C 1
ATOM 3097 O O . ALA A 1 381 ? -8.843 31.101 -26.600 1.00 31.36 381 ALA A O 1
ATOM 3098 N N . ILE A 1 382 ? -7.598 30.241 -24.940 1.00 27.03 382 ILE A N 1
ATOM 3099 C CA . ILE A 1 382 ? -8.731 29.812 -24.133 1.00 27.03 382 ILE A CA 1
ATOM 3100 C C . ILE A 1 382 ? -9.109 31.061 -23.342 1.00 27.03 382 ILE A C 1
ATOM 3102 O O . ILE A 1 382 ? -8.401 31.463 -22.422 1.00 27.03 382 ILE A O 1
ATOM 3106 N N . SER A 1 383 ? -10.169 31.725 -23.796 1.00 29.12 383 SER A N 1
ATOM 3107 C CA . SER A 1 383 ? -10.865 32.756 -23.037 1.00 29.12 383 SER A CA 1
ATOM 3108 C C . SER A 1 383 ? -11.260 32.155 -21.690 1.00 29.12 383 SER A C 1
ATOM 3110 O O . SER A 1 383 ? -12.054 31.219 -21.621 1.00 29.12 383 SER A O 1
ATOM 3112 N N . LEU A 1 384 ? -10.642 32.665 -20.634 1.00 26.27 384 LEU A N 1
ATOM 3113 C CA . LEU A 1 384 ? -11.153 32.583 -19.279 1.00 26.27 384 LEU A CA 1
ATOM 3114 C C . LEU A 1 384 ? -11.402 34.028 -18.878 1.00 26.27 384 LEU A C 1
ATOM 3116 O O . LEU A 1 384 ? -10.459 34.783 -18.639 1.00 26.27 384 LEU A O 1
ATOM 3120 N N . ASP A 1 385 ? -12.678 34.404 -18.935 1.00 27.34 385 ASP A N 1
ATOM 3121 C CA . ASP A 1 385 ? -13.185 35.613 -18.306 1.00 27.34 385 ASP A CA 1
ATOM 3122 C C . ASP A 1 385 ? -12.707 35.642 -16.852 1.00 27.34 385 ASP A C 1
ATOM 3124 O O . ASP A 1 385 ? -12.852 34.681 -16.093 1.00 27.34 385 ASP A O 1
ATOM 3128 N N . THR A 1 386 ? -12.075 36.753 -16.498 1.00 29.23 386 THR A N 1
ATOM 3129 C CA . THR A 1 386 ? -11.802 37.144 -15.124 1.00 29.23 386 THR A CA 1
ATOM 3130 C C . THR A 1 386 ? -13.109 37.622 -14.512 1.00 29.23 386 THR A C 1
ATOM 3132 O O . THR A 1 386 ? -13.491 38.769 -14.734 1.00 29.23 386 THR A O 1
ATOM 3135 N N . ASP A 1 387 ? -13.771 36.752 -13.755 1.00 28.23 387 ASP A N 1
ATOM 3136 C CA . ASP A 1 387 ? -14.766 37.174 -12.775 1.00 28.23 387 ASP A CA 1
ATOM 3137 C C . ASP A 1 387 ? -14.122 37.144 -11.384 1.00 28.23 387 ASP A C 1
ATOM 3139 O O . ASP A 1 387 ? -13.622 36.117 -10.917 1.00 28.23 387 ASP A O 1
ATOM 3143 N N . ASP A 1 388 ? -14.110 38.324 -10.769 1.00 34.06 388 ASP A N 1
ATOM 3144 C CA . ASP A 1 388 ? -13.641 38.622 -9.422 1.00 34.06 388 ASP A CA 1
ATOM 3145 C C . ASP A 1 388 ? -14.301 37.714 -8.371 1.00 34.06 388 ASP A C 1
ATOM 3147 O O . ASP A 1 388 ? -15.528 37.649 -8.281 1.00 34.06 388 ASP A O 1
ATOM 3151 N N . TYR A 1 389 ? -13.495 37.072 -7.518 1.00 28.00 389 TYR A N 1
ATOM 3152 C CA . TYR A 1 389 ? -13.966 36.528 -6.243 1.00 28.00 389 TYR A CA 1
ATOM 3153 C C . TYR A 1 389 ? -12.947 36.773 -5.125 1.00 28.00 389 TYR A C 1
ATOM 3155 O O . TYR A 1 389 ? -11.828 36.259 -5.137 1.00 28.00 389 TYR A O 1
ATOM 3163 N N . ASP A 1 390 ? -13.394 37.590 -4.173 1.00 28.28 390 ASP A N 1
ATOM 3164 C CA . ASP A 1 390 ? -12.751 37.970 -2.919 1.00 28.28 390 ASP A CA 1
ATOM 3165 C C . ASP A 1 390 ? -12.725 36.831 -1.877 1.00 28.28 390 ASP A C 1
ATOM 3167 O O . ASP A 1 390 ? -13.684 36.074 -1.739 1.00 28.28 390 ASP A O 1
ATOM 3171 N N . SER A 1 391 ? -11.641 36.849 -1.092 1.00 33.47 391 SER A N 1
ATOM 3172 C CA . SER A 1 391 ? -11.470 36.501 0.335 1.00 33.47 391 SER A CA 1
ATOM 3173 C C . SER A 1 391 ? -11.817 35.106 0.895 1.00 33.47 391 SER A C 1
ATOM 3175 O O . SER A 1 391 ? -12.959 34.662 0.902 1.00 33.47 391 SER A O 1
ATOM 3177 N N . ASP A 1 392 ? -10.776 34.556 1.538 1.00 33.84 392 ASP A N 1
ATOM 3178 C CA . ASP A 1 392 ? -10.726 33.673 2.716 1.00 33.84 392 ASP A CA 1
ATOM 3179 C C . ASP A 1 392 ? -11.323 32.258 2.640 1.00 33.84 392 ASP A C 1
ATOM 3181 O O . ASP A 1 392 ? -12.514 32.042 2.819 1.00 33.84 392 ASP A O 1
ATOM 3185 N N . ASP A 1 393 ? -10.442 31.259 2.485 1.00 30.30 393 ASP A N 1
ATOM 3186 C CA . ASP A 1 393 ? -10.187 30.280 3.554 1.00 30.30 393 ASP A CA 1
ATOM 3187 C C . ASP A 1 393 ? -9.020 29.330 3.211 1.00 30.30 393 ASP A C 1
ATOM 3189 O O . ASP A 1 393 ? -8.827 28.848 2.095 1.00 30.30 393 ASP A O 1
ATOM 3193 N N . SER A 1 394 ? -8.204 29.082 4.229 1.00 37.47 394 SER A N 1
ATOM 3194 C CA . SER A 1 394 ? -6.947 28.335 4.244 1.00 37.47 394 SER A CA 1
ATOM 3195 C C . SER A 1 394 ? -7.092 26.817 4.057 1.00 37.47 394 SER A C 1
ATOM 3197 O O . SER A 1 394 ? -7.751 26.179 4.871 1.00 37.47 394 SER A O 1
ATOM 3199 N N . TYR A 1 395 ? -6.346 26.222 3.114 1.00 27.95 395 TYR A N 1
ATOM 3200 C CA . TYR A 1 395 ? -5.767 24.868 3.222 1.00 27.95 395 TYR A CA 1
ATOM 3201 C C . TYR A 1 395 ? -4.521 24.751 2.324 1.00 27.95 395 TYR A C 1
ATOM 3203 O O . TYR A 1 395 ? -4.579 24.893 1.105 1.00 27.95 395 TYR A O 1
ATOM 3211 N N . TYR A 1 396 ? -3.371 24.499 2.950 1.00 29.08 396 TYR A N 1
ATOM 3212 C CA . TYR A 1 396 ? -2.052 24.446 2.319 1.00 29.08 396 TYR A CA 1
ATOM 3213 C C . TYR A 1 396 ? -1.845 23.088 1.619 1.00 29.08 396 TYR A C 1
ATOM 3215 O O . TYR A 1 396 ? -1.317 22.146 2.207 1.00 29.08 396 TYR A O 1
ATOM 3223 N N . MET A 1 397 ? -2.265 22.976 0.358 1.00 26.19 397 MET A N 1
ATOM 3224 C CA . MET A 1 397 ? -1.761 21.962 -0.576 1.00 26.19 397 MET A CA 1
ATOM 3225 C C . MET A 1 397 ? -0.750 22.642 -1.496 1.00 26.19 397 MET A C 1
ATOM 3227 O O . MET A 1 397 ? -1.113 23.396 -2.396 1.00 26.19 397 MET A O 1
ATOM 3231 N N . GLY A 1 398 ? 0.536 22.397 -1.240 1.00 27.09 398 GLY A N 1
ATOM 3232 C CA . GLY A 1 398 ? 1.637 22.859 -2.080 1.00 27.09 398 GLY A CA 1
ATOM 3233 C C . GLY A 1 398 ? 1.620 22.157 -3.435 1.00 27.09 398 GLY A C 1
ATOM 3234 O O . GLY A 1 398 ? 2.352 21.193 -3.652 1.00 27.09 398 GLY A O 1
ATOM 3235 N N . HIS A 1 399 ? 0.787 22.639 -4.353 1.00 27.94 399 HIS A N 1
ATOM 3236 C CA . HIS A 1 399 ? 0.908 22.329 -5.767 1.00 27.94 399 HIS A CA 1
ATOM 3237 C C . HIS A 1 399 ? 2.067 23.149 -6.329 1.00 27.94 399 HIS A C 1
ATOM 3239 O O . HIS A 1 399 ? 1.993 24.371 -6.442 1.00 27.94 399 HIS A O 1
ATOM 3245 N N . GLY A 1 400 ? 3.166 22.457 -6.634 1.00 27.00 400 GLY A N 1
ATOM 3246 C CA . GLY A 1 400 ? 4.311 23.024 -7.332 1.00 27.00 400 GLY A CA 1
ATOM 3247 C C . GLY A 1 400 ? 3.853 23.650 -8.643 1.00 27.00 400 GLY A C 1
ATOM 3248 O O . GLY A 1 400 ? 3.424 22.946 -9.557 1.00 27.00 400 GLY A O 1
ATOM 3249 N N . GLY A 1 401 ? 3.927 24.978 -8.706 1.00 25.27 401 GLY A N 1
ATOM 3250 C CA . GLY A 1 401 ? 3.695 25.732 -9.924 1.00 25.27 401 GLY A CA 1
ATOM 3251 C C . GLY A 1 401 ? 4.593 25.213 -11.043 1.00 25.27 401 GLY A C 1
ATOM 3252 O O . GLY A 1 401 ? 5.787 24.975 -10.848 1.00 25.27 401 GLY A O 1
ATOM 3253 N N . CYS A 1 402 ? 4.002 25.025 -12.220 1.00 26.77 402 CYS A N 1
ATOM 3254 C CA . CYS A 1 402 ? 4.733 24.787 -13.453 1.00 26.77 402 CYS A CA 1
ATOM 3255 C C . CYS A 1 402 ? 5.696 25.952 -13.696 1.00 26.77 402 CYS A C 1
ATOM 3257 O O . CYS A 1 402 ? 5.291 27.024 -14.139 1.00 26.77 402 CYS A O 1
ATOM 3259 N N . ASN A 1 403 ? 6.980 25.738 -13.421 1.00 26.12 403 ASN A N 1
ATOM 3260 C CA . ASN A 1 403 ? 8.026 26.683 -13.774 1.00 26.12 403 ASN A CA 1
ATOM 3261 C C . ASN A 1 403 ? 8.458 26.390 -15.219 1.00 26.12 403 ASN A C 1
ATOM 3263 O O . ASN A 1 403 ? 9.355 25.586 -15.474 1.00 26.12 403 ASN A O 1
ATOM 3267 N N . CYS A 1 404 ? 7.744 26.966 -16.188 1.00 28.47 404 CYS A N 1
ATOM 3268 C CA . CYS A 1 404 ? 8.113 26.869 -17.598 1.00 28.47 404 CYS A CA 1
ATOM 3269 C C . CYS A 1 404 ? 9.347 27.759 -17.874 1.00 28.47 404 CYS A C 1
ATOM 3271 O O . CYS A 1 404 ? 9.277 28.963 -17.623 1.00 28.47 404 CYS A O 1
ATOM 3273 N N . PRO A 1 405 ? 10.453 27.245 -18.453 1.00 30.77 405 PRO A N 1
ATOM 3274 C CA . PRO A 1 405 ? 11.710 28.001 -18.560 1.00 30.77 405 PRO A CA 1
ATOM 3275 C C . PRO A 1 405 ? 11.728 29.105 -19.629 1.00 30.77 405 PRO A C 1
ATOM 3277 O O . PRO A 1 405 ? 12.728 29.800 -19.777 1.00 30.77 405 PRO A O 1
ATOM 3280 N N . PHE A 1 406 ? 10.662 29.291 -20.410 1.00 26.75 406 PHE A N 1
ATOM 3281 C CA . PHE A 1 406 ? 10.705 30.207 -21.557 1.00 26.75 406 PHE A CA 1
ATOM 3282 C C . PHE A 1 406 ? 10.537 31.693 -21.204 1.00 26.75 406 PHE A C 1
ATOM 3284 O O . PHE A 1 406 ? 10.757 32.538 -22.068 1.00 26.75 406 PHE A O 1
ATOM 3291 N N . HIS A 1 407 ? 10.223 32.037 -19.950 1.00 27.42 407 HIS A N 1
ATOM 3292 C CA . HIS A 1 407 ? 10.050 33.439 -19.544 1.00 27.42 407 HIS A CA 1
ATOM 3293 C C . HIS A 1 407 ? 11.363 34.179 -19.221 1.00 27.42 407 HIS A C 1
ATOM 3295 O O . HIS A 1 407 ? 11.340 35.393 -19.055 1.00 27.42 407 HIS A O 1
ATOM 3301 N N . GLN A 1 408 ? 12.515 33.497 -19.169 1.00 33.38 408 GLN A N 1
ATOM 3302 C CA . GLN A 1 408 ? 13.810 34.132 -18.857 1.00 33.38 408 GLN A CA 1
ATOM 3303 C C . GLN A 1 408 ? 14.730 34.354 -20.071 1.00 33.38 408 GLN A C 1
ATOM 3305 O O . GLN A 1 408 ? 15.882 34.740 -19.895 1.00 33.38 408 GLN A O 1
ATOM 3310 N N . MET A 1 409 ? 14.252 34.158 -21.307 1.00 28.09 409 MET A N 1
ATOM 3311 C CA . MET A 1 409 ? 15.104 34.255 -22.507 1.00 28.09 409 MET A CA 1
ATOM 3312 C C . MET A 1 409 ? 14.912 35.498 -23.387 1.00 28.09 409 MET A C 1
ATOM 3314 O O . MET A 1 409 ? 15.607 35.626 -24.393 1.00 28.09 409 MET A O 1
ATOM 3318 N N . PHE A 1 410 ? 14.056 36.451 -23.008 1.00 27.16 410 PHE A N 1
ATOM 3319 C CA . PHE A 1 410 ? 13.951 37.729 -23.717 1.00 27.16 410 PHE A CA 1
ATOM 3320 C C . PHE A 1 410 ? 14.127 38.896 -22.749 1.00 27.16 410 PHE A C 1
ATOM 3322 O O . PHE A 1 410 ? 13.278 39.150 -21.899 1.00 27.1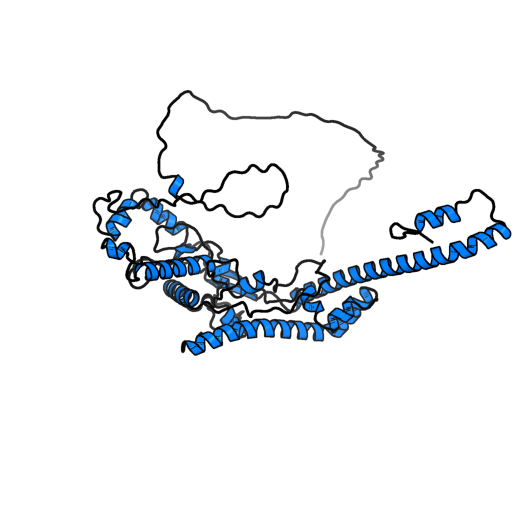6 410 PHE A O 1
ATOM 3329 N N . GLY A 1 411 ? 15.252 39.604 -22.887 1.00 28.16 411 GLY A N 1
ATOM 3330 C CA . GLY A 1 411 ? 15.449 40.900 -22.254 1.00 28.16 411 GLY A CA 1
ATOM 3331 C C . GLY A 1 411 ? 14.313 41.840 -22.650 1.00 28.16 411 GLY A C 1
ATOM 3332 O O . GLY A 1 411 ? 14.069 42.058 -23.838 1.00 28.16 411 GLY A O 1
ATOM 3333 N N . GLY A 1 412 ? 13.601 42.363 -21.654 1.00 28.08 412 GLY A N 1
ATOM 3334 C CA . GLY A 1 412 ? 12.621 43.420 -21.866 1.00 28.08 412 GLY A CA 1
ATOM 3335 C C . GLY A 1 412 ? 13.300 44.671 -22.441 1.00 28.08 412 GLY A C 1
ATOM 3336 O O . GLY A 1 412 ? 14.459 44.944 -22.110 1.00 28.08 412 GLY A O 1
ATOM 3337 N N . PRO A 1 413 ? 12.620 45.433 -23.315 1.00 30.31 413 PRO A N 1
ATOM 3338 C CA . PRO A 1 413 ? 13.172 46.667 -23.848 1.00 30.31 413 PRO A CA 1
ATOM 3339 C C . PRO A 1 413 ? 13.346 47.673 -22.707 1.00 30.31 413 PRO A C 1
ATOM 3341 O O . PRO A 1 413 ? 12.424 47.924 -21.931 1.00 30.31 413 PRO A O 1
ATOM 3344 N N . GLY A 1 414 ? 14.558 48.214 -22.598 1.00 27.45 414 GLY A N 1
ATOM 3345 C CA . GLY A 1 414 ? 14.929 49.158 -21.558 1.00 27.45 414 GLY A CA 1
ATOM 3346 C C . GLY A 1 414 ? 14.084 50.428 -21.584 1.00 27.45 414 GLY A C 1
ATOM 3347 O O . GLY A 1 414 ? 13.944 51.075 -22.619 1.00 27.45 414 GLY A O 1
ATOM 3348 N N . TYR A 1 415 ? 13.617 50.816 -20.404 1.00 30.39 415 TYR A N 1
ATOM 3349 C CA . TYR A 1 415 ? 13.384 52.208 -20.059 1.00 30.39 415 TYR A CA 1
ATOM 3350 C C . TYR A 1 415 ? 14.280 52.515 -18.864 1.00 30.39 415 TYR A C 1
ATOM 3352 O O . TYR A 1 415 ? 14.160 51.901 -17.806 1.00 30.39 415 TYR A O 1
ATOM 3360 N N . GLY A 1 416 ? 15.261 53.382 -19.103 1.00 26.95 416 GLY A N 1
ATOM 3361 C CA . GLY A 1 416 ? 16.122 53.927 -18.068 1.00 26.95 416 GLY A CA 1
ATOM 3362 C C . GLY A 1 416 ? 15.436 55.083 -17.356 1.00 26.95 416 GLY A C 1
ATOM 3363 O O . GLY A 1 416 ? 14.739 55.856 -17.997 1.00 26.95 416 GLY A O 1
ATOM 3364 N N . ASP A 1 417 ? 15.654 55.133 -16.049 1.00 28.56 417 ASP A N 1
ATOM 3365 C CA . ASP A 1 417 ? 15.747 56.281 -15.138 1.00 28.56 417 ASP A CA 1
ATOM 3366 C C . ASP A 1 417 ? 16.033 55.600 -13.782 1.00 28.56 417 ASP A C 1
ATOM 3368 O O . ASP A 1 417 ? 15.302 54.703 -13.384 1.00 28.56 417 ASP A O 1
ATOM 3372 N N . GLY A 1 418 ? 17.123 55.786 -13.046 1.00 25.33 418 GLY A N 1
ATOM 3373 C CA . GLY A 1 418 ? 17.989 56.933 -12.846 1.00 25.33 418 GLY A CA 1
ATOM 3374 C C . GLY A 1 418 ? 18.136 57.069 -11.323 1.00 25.33 418 GLY A C 1
ATOM 3375 O O . GLY A 1 418 ? 17.129 57.248 -10.649 1.00 25.33 418 GLY A O 1
ATOM 3376 N N . TYR A 1 419 ? 19.380 57.009 -10.821 1.00 27.81 419 TYR A N 1
ATOM 3377 C CA . TYR A 1 419 ? 19.823 57.273 -9.429 1.00 27.81 419 TYR A CA 1
ATOM 3378 C C . TYR A 1 419 ? 19.452 56.183 -8.392 1.00 27.81 419 TYR A C 1
ATOM 3380 O O . TYR A 1 419 ? 18.305 55.784 -8.296 1.00 27.81 419 TYR A O 1
ATOM 3388 N N . GLY A 1 420 ? 20.328 55.634 -7.546 1.00 24.62 420 GLY A N 1
ATOM 3389 C CA . GLY A 1 420 ? 21.732 55.875 -7.202 1.00 24.62 420 GLY A CA 1
ATOM 3390 C C . GLY A 1 420 ? 21.940 55.443 -5.736 1.00 24.62 420 GLY A C 1
ATOM 3391 O O . GLY A 1 420 ? 21.102 55.817 -4.932 1.00 24.62 420 GLY A O 1
ATOM 3392 N N . TYR A 1 421 ? 23.012 54.675 -5.457 1.00 26.14 421 TYR A N 1
ATOM 3393 C CA . TYR A 1 421 ? 23.822 54.561 -4.211 1.00 26.14 421 TYR A CA 1
ATOM 3394 C C . TYR A 1 421 ? 23.097 54.540 -2.833 1.00 26.14 421 TYR A C 1
ATOM 3396 O O . TYR A 1 421 ? 22.255 55.377 -2.559 1.00 26.14 421 TYR A O 1
ATOM 3404 N N . SER A 1 422 ? 23.391 53.692 -1.845 1.00 26.00 422 SER A N 1
ATOM 3405 C CA . SER A 1 422 ? 24.640 53.053 -1.420 1.00 26.00 422 SER A CA 1
ATOM 3406 C C . SER A 1 422 ? 24.349 52.007 -0.333 1.00 26.00 422 SER A C 1
ATOM 3408 O O . SER A 1 422 ? 23.271 52.002 0.260 1.00 26.00 422 SER A O 1
ATOM 3410 N N . ASP A 1 423 ? 25.364 51.179 -0.101 1.00 29.20 423 ASP A N 1
ATOM 3411 C CA . ASP A 1 423 ? 25.633 50.331 1.063 1.00 29.20 423 ASP A CA 1
ATOM 3412 C C . ASP A 1 423 ? 25.338 50.997 2.421 1.00 29.20 423 ASP A C 1
ATOM 3414 O O . ASP A 1 423 ? 25.502 52.208 2.555 1.00 29.20 423 ASP A O 1
ATOM 3418 N N . GLU A 1 424 ? 24.972 50.204 3.431 1.00 29.06 424 GLU A N 1
ATOM 3419 C CA . GLU A 1 424 ? 25.771 49.976 4.652 1.00 29.06 424 GLU A CA 1
ATOM 3420 C C . GLU A 1 424 ? 24.956 49.234 5.723 1.00 29.06 424 GLU A C 1
ATOM 3422 O O . GLU A 1 424 ? 23.724 49.217 5.726 1.00 29.06 424 GLU A O 1
ATOM 3427 N N . ASP A 1 425 ? 25.719 48.549 6.565 1.00 29.11 425 ASP A N 1
ATOM 3428 C CA . ASP A 1 425 ? 25.336 47.679 7.663 1.00 29.11 425 ASP A CA 1
ATOM 3429 C C . ASP A 1 425 ? 24.565 48.382 8.801 1.00 29.11 425 ASP A C 1
ATOM 3431 O O . ASP A 1 425 ? 24.534 49.605 8.913 1.00 29.11 425 ASP A O 1
ATOM 3435 N N . ASP A 1 426 ? 24.092 47.529 9.714 1.00 29.09 426 ASP A N 1
ATOM 3436 C CA . ASP A 1 426 ? 24.116 47.700 11.174 1.00 29.09 426 ASP A CA 1
ATOM 3437 C C . ASP A 1 426 ? 22.765 47.793 11.932 1.00 29.09 426 ASP A C 1
ATOM 3439 O O . ASP A 1 426 ? 21.735 48.265 11.453 1.00 29.09 426 ASP A O 1
ATOM 3443 N N . ASP A 1 427 ? 22.828 47.149 13.104 1.00 27.92 427 ASP A N 1
ATOM 3444 C CA . ASP A 1 427 ? 22.134 47.353 14.379 1.00 27.92 427 ASP A CA 1
ATOM 3445 C C . ASP A 1 427 ? 20.605 47.601 14.537 1.00 27.92 427 ASP A C 1
ATOM 3447 O O . ASP A 1 427 ? 20.009 48.602 14.169 1.00 27.92 427 ASP A O 1
ATOM 3451 N N . GLY A 1 428 ? 20.004 46.743 15.379 1.00 24.14 428 GLY A N 1
ATOM 3452 C CA . GLY A 1 428 ? 19.616 47.205 16.721 1.00 24.14 428 GLY A CA 1
ATOM 3453 C C . GLY A 1 428 ? 18.186 47.718 16.979 1.00 24.14 428 GLY A C 1
ATOM 3454 O O . GLY A 1 428 ? 17.793 48.799 16.575 1.00 24.14 428 GLY A O 1
ATOM 3455 N N . PHE A 1 429 ? 17.501 46.993 17.873 1.00 24.39 429 PHE A N 1
ATOM 3456 C CA . PHE A 1 429 ? 16.517 47.474 18.865 1.00 24.39 429 PHE A CA 1
ATOM 3457 C C . PHE A 1 429 ? 15.161 48.075 18.418 1.00 24.39 429 PHE A C 1
ATOM 3459 O O . PHE A 1 429 ? 15.027 49.237 18.067 1.00 24.39 429 PHE A O 1
ATOM 3466 N N . GLY A 1 430 ? 14.100 47.301 18.686 1.00 24.06 430 GLY A N 1
ATOM 3467 C CA . GLY A 1 430 ? 13.202 47.553 19.824 1.00 24.06 430 GLY A CA 1
ATOM 3468 C C . GLY A 1 430 ? 12.236 48.744 19.780 1.00 24.06 430 GLY A C 1
ATOM 3469 O O . GLY A 1 430 ? 12.605 49.838 20.174 1.00 24.06 430 GLY A O 1
ATOM 3470 N N . LEU A 1 431 ? 10.953 48.457 19.525 1.00 28.69 431 LEU A N 1
ATOM 3471 C CA . LEU A 1 431 ? 9.755 49.105 20.099 1.00 28.69 431 LEU A CA 1
ATOM 3472 C C . LEU A 1 431 ? 8.648 48.020 20.083 1.00 28.69 431 LEU A C 1
ATOM 3474 O O . LEU A 1 431 ? 8.431 47.405 19.049 1.00 28.69 431 LEU A O 1
ATOM 3478 N N . GLY A 1 432 ? 7.940 47.628 21.143 1.00 23.45 432 GLY A N 1
ATOM 3479 C CA . GLY A 1 432 ? 7.626 48.323 22.381 1.00 23.45 432 GLY A CA 1
ATOM 3480 C C . GLY A 1 432 ? 6.218 48.920 22.326 1.00 23.45 432 GLY A C 1
ATOM 3481 O O . GLY A 1 432 ? 6.106 50.135 22.327 1.00 23.45 432 GLY A O 1
ATOM 3482 N N . LEU A 1 433 ? 5.160 48.096 22.294 1.00 29.25 433 LEU A N 1
ATOM 3483 C CA . LEU A 1 433 ? 3.802 48.497 22.694 1.00 29.25 433 LEU A CA 1
ATOM 3484 C C . LEU A 1 433 ? 3.082 47.315 23.354 1.00 29.25 433 LEU A C 1
ATOM 3486 O O . LEU A 1 433 ? 2.707 46.347 22.699 1.00 29.25 433 LEU A O 1
ATOM 3490 N N . GLY A 1 434 ? 2.923 47.414 24.673 1.00 24.14 434 GLY A N 1
ATOM 3491 C CA . GLY A 1 434 ? 2.119 46.518 25.491 1.00 24.14 434 GLY A CA 1
ATOM 3492 C C . GLY A 1 434 ? 0.773 47.132 25.868 1.00 24.14 434 GLY A C 1
ATOM 3493 O O . GLY A 1 434 ? 0.656 48.347 25.988 1.00 24.14 434 GLY A O 1
ATOM 3494 N N . LEU A 1 435 ? -0.201 46.253 26.099 1.00 28.59 435 LEU A N 1
ATOM 3495 C CA . LEU A 1 435 ? -1.395 46.371 26.949 1.00 28.59 435 LEU A CA 1
ATOM 3496 C C . LEU A 1 435 ? -1.755 44.901 27.276 1.00 28.59 435 LEU A C 1
ATOM 3498 O O . LEU A 1 435 ? -1.910 44.127 26.342 1.00 28.59 435 LEU A O 1
ATOM 3502 N N . GLY A 1 436 ? -1.846 44.365 28.492 1.00 25.81 436 GLY A N 1
ATOM 3503 C CA . GLY A 1 436 ? -1.936 44.916 29.840 1.00 25.81 436 GLY A CA 1
ATOM 3504 C C . GLY A 1 436 ? -3.126 44.257 30.563 1.00 25.81 436 GLY A C 1
ATOM 3505 O O . GLY A 1 436 ? -4.245 44.397 30.082 1.00 25.81 436 GLY A O 1
ATOM 3506 N N . PHE A 1 437 ? -2.852 43.633 31.724 1.00 28.31 437 PHE A N 1
ATOM 3507 C CA . PHE A 1 437 ? -3.752 43.124 32.793 1.00 28.31 437 PHE A CA 1
ATOM 3508 C C . PHE A 1 437 ? -4.314 41.690 32.640 1.00 28.31 437 PHE A C 1
ATOM 3510 O O . PHE A 1 437 ? -4.915 41.374 31.624 1.00 28.31 437 PHE A O 1
ATOM 3517 N N . GLY A 1 438 ? -4.214 40.778 33.620 1.00 26.12 438 GLY A N 1
ATOM 3518 C CA . GLY A 1 438 ? -3.693 40.826 34.998 1.00 26.12 438 GLY A CA 1
ATOM 3519 C C . GLY A 1 438 ? -4.086 39.552 35.786 1.00 26.12 438 GLY A C 1
ATOM 3520 O O . GLY A 1 438 ? -4.836 38.736 35.250 1.00 26.12 438 GLY A O 1
ATOM 3521 N N . TYR A 1 439 ? -3.622 39.474 37.043 1.00 31.58 439 TYR A N 1
ATOM 3522 C CA . TYR A 1 439 ? -3.800 38.454 38.106 1.00 31.58 439 TYR A CA 1
ATOM 3523 C C . TYR A 1 439 ? -2.825 37.265 38.080 1.00 31.58 439 TYR A C 1
ATOM 3525 O O . TYR A 1 439 ? -2.712 36.600 37.057 1.00 31.58 439 TYR A O 1
ATOM 3533 N N . ASP A 1 440 ? -2.165 36.852 39.161 1.00 32.34 440 ASP A N 1
ATOM 3534 C CA . ASP A 1 440 ? -1.810 37.415 40.479 1.00 32.34 440 ASP A CA 1
ATOM 3535 C C . ASP A 1 440 ? -0.758 36.426 41.026 1.00 32.34 440 ASP A C 1
ATOM 3537 O O . ASP A 1 440 ? -0.990 35.214 40.984 1.00 32.34 440 ASP A O 1
ATOM 3541 N N . ASP A 1 441 ? 0.383 36.935 41.489 1.00 32.44 441 ASP A N 1
ATOM 3542 C CA . ASP A 1 441 ? 1.382 36.183 42.253 1.00 32.44 441 ASP A CA 1
ATOM 3543 C C . ASP A 1 441 ? 0.995 36.207 43.741 1.00 32.44 441 ASP A C 1
ATOM 3545 O O . ASP A 1 441 ? 0.656 37.266 44.272 1.00 32.44 441 ASP A O 1
ATOM 3549 N N . GLU A 1 442 ? 1.106 35.068 44.423 1.00 38.09 442 GLU A N 1
ATOM 3550 C CA . GLU A 1 442 ? 1.524 35.047 45.827 1.00 38.09 442 GLU A CA 1
ATOM 3551 C C . GLU A 1 442 ? 2.655 34.024 45.976 1.00 38.09 442 GLU A C 1
ATOM 3553 O O . GLU A 1 442 ? 2.488 32.820 45.753 1.00 38.09 442 GLU A O 1
ATOM 3558 N N . ASP A 1 443 ? 3.811 34.590 46.306 1.00 35.22 443 ASP A N 1
ATOM 3559 C CA . ASP A 1 443 ? 5.046 33.973 46.760 1.00 35.22 443 ASP A CA 1
ATOM 3560 C C . ASP A 1 443 ? 4.844 33.189 48.071 1.00 35.22 443 ASP A C 1
ATOM 3562 O O . ASP A 1 443 ? 3.975 33.519 48.876 1.00 35.22 443 ASP A O 1
ATOM 3566 N N . GLU A 1 444 ? 5.704 32.203 48.336 1.00 36.34 444 GLU A N 1
ATOM 3567 C CA . GLU A 1 444 ? 6.629 32.320 49.473 1.00 36.34 444 GLU A CA 1
ATOM 3568 C C . GLU A 1 444 ? 7.718 31.237 49.426 1.00 36.34 444 GLU A C 1
ATOM 3570 O O . GLU A 1 444 ? 7.473 30.041 49.233 1.00 36.34 444 GLU A O 1
ATOM 3575 N N . ASP A 1 445 ? 8.935 31.745 49.584 1.00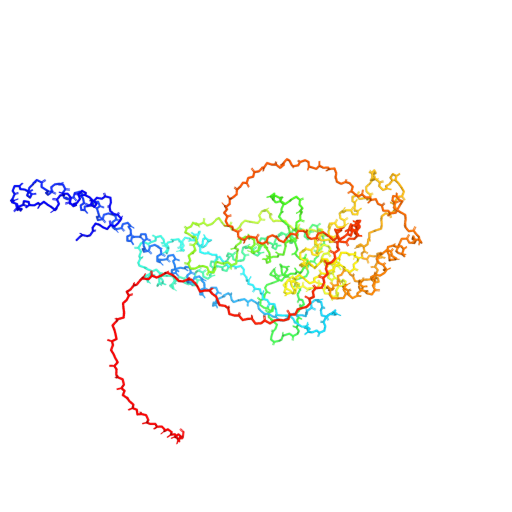 33.94 445 ASP A N 1
ATOM 3576 C CA . ASP A 1 445 ? 10.240 31.105 49.616 1.00 33.94 445 ASP A CA 1
ATOM 3577 C C . ASP A 1 445 ? 10.482 30.258 50.880 1.00 33.94 445 ASP A C 1
ATOM 3579 O O . ASP A 1 445 ? 9.850 30.452 51.914 1.00 33.94 445 ASP A O 1
ATOM 3583 N N . GLU A 1 446 ? 11.447 29.335 50.806 1.00 33.69 446 GLU A N 1
ATOM 3584 C CA . GLU A 1 446 ? 12.688 29.362 51.615 1.00 33.69 446 GLU A CA 1
ATOM 3585 C C . GLU A 1 446 ? 13.417 28.001 51.556 1.00 33.69 446 GLU A C 1
ATOM 3587 O O . GLU A 1 446 ? 13.027 26.996 52.151 1.00 33.69 446 GLU A O 1
ATOM 3592 N N . ASP A 1 447 ? 14.489 27.980 50.766 1.00 33.88 447 ASP A N 1
ATOM 3593 C CA . ASP A 1 447 ? 15.887 27.848 51.194 1.00 33.88 447 ASP A CA 1
ATOM 3594 C C . ASP A 1 447 ? 16.272 26.798 52.253 1.00 33.88 447 ASP A C 1
ATOM 3596 O O . ASP A 1 447 ? 15.880 26.835 53.417 1.00 33.88 447 ASP A O 1
ATOM 3600 N N . GLY A 1 448 ? 17.231 25.937 51.890 1.00 29.48 448 GLY A N 1
ATOM 3601 C CA . GLY A 1 448 ? 17.894 25.047 52.845 1.00 29.48 448 GLY A CA 1
ATOM 3602 C C . GLY A 1 448 ? 19.089 24.285 52.275 1.00 29.48 448 GLY A C 1
ATOM 3603 O O . GLY A 1 448 ? 18.991 23.110 51.946 1.00 29.48 448 GLY A O 1
ATOM 3604 N N . TYR A 1 449 ? 20.217 24.984 52.176 1.00 32.38 449 TYR A N 1
ATOM 3605 C CA . TYR A 1 449 ? 21.556 24.563 51.749 1.00 32.38 449 TYR A CA 1
ATOM 3606 C C . TYR A 1 449 ? 22.144 23.280 52.383 1.00 32.38 449 TYR A C 1
ATOM 3608 O O . TYR A 1 449 ? 21.943 22.998 53.562 1.00 32.38 449 TYR A O 1
ATOM 3616 N N . GLY A 1 450 ? 23.046 22.631 51.627 1.00 29.52 450 GLY A N 1
ATOM 3617 C CA . GLY A 1 450 ? 24.151 21.787 52.126 1.00 29.52 450 GLY A CA 1
ATOM 3618 C C . GLY A 1 450 ? 24.551 20.699 51.117 1.00 29.52 450 GLY A C 1
ATOM 3619 O O . GLY A 1 450 ? 23.883 19.679 51.032 1.00 29.52 450 GLY A O 1
ATOM 3620 N N . LEU A 1 451 ? 25.504 20.932 50.198 1.00 33.69 451 LEU A N 1
ATOM 3621 C CA . LEU A 1 451 ? 26.952 20.657 50.362 1.00 33.69 451 LEU A CA 1
ATOM 3622 C C . LEU A 1 451 ? 27.215 19.291 51.034 1.00 33.69 451 LEU A C 1
ATOM 3624 O O . LEU A 1 451 ? 26.835 19.104 52.180 1.00 33.69 451 LEU A O 1
ATOM 3628 N N . GLY A 1 452 ? 27.904 18.314 50.453 1.00 30.09 452 GLY A N 1
ATOM 3629 C CA . GLY A 1 452 ? 28.683 18.253 49.226 1.00 30.09 452 GLY A CA 1
ATOM 3630 C C . GLY A 1 452 ? 29.484 16.941 49.174 1.00 30.09 452 GLY A C 1
ATOM 3631 O O . GLY A 1 452 ? 29.526 16.202 50.154 1.00 30.09 452 GLY A O 1
ATOM 3632 N N . SER A 1 453 ? 30.118 16.743 48.017 1.00 33.81 453 SER A N 1
ATOM 3633 C CA . SER A 1 453 ? 31.350 15.985 47.742 1.00 33.81 453 SER A CA 1
ATOM 3634 C C . SER A 1 453 ? 31.408 14.473 48.035 1.00 33.81 453 SER A C 1
ATOM 3636 O O . SER A 1 453 ? 31.542 14.044 49.177 1.00 33.81 453 SER A O 1
ATOM 3638 N N . ASP A 1 454 ? 31.428 13.735 46.924 1.00 33.38 454 ASP A N 1
ATOM 3639 C CA . ASP A 1 454 ? 32.601 13.015 46.398 1.00 33.38 454 ASP A CA 1
ATOM 3640 C C . ASP A 1 454 ? 33.026 11.628 46.911 1.00 33.38 454 ASP A C 1
ATOM 3642 O O . ASP A 1 454 ? 33.090 11.326 48.098 1.00 33.38 454 ASP A O 1
ATOM 3646 N N . GLU A 1 455 ? 33.451 10.884 45.882 1.00 36.53 455 GLU A N 1
ATOM 3647 C CA . GLU A 1 455 ? 34.411 9.781 45.818 1.00 36.53 455 GLU A CA 1
ATOM 3648 C C . GLU A 1 455 ? 33.918 8.349 46.087 1.00 36.53 455 GLU A C 1
ATOM 3650 O O . GLU A 1 455 ? 33.700 7.901 47.210 1.00 36.53 455 GLU A O 1
ATOM 3655 N N . ASP A 1 456 ? 33.779 7.630 44.964 1.00 40.34 456 ASP A N 1
ATOM 3656 C CA . ASP A 1 456 ? 34.575 6.449 44.611 1.00 40.34 456 ASP A CA 1
ATOM 3657 C C . ASP A 1 456 ? 34.944 5.494 45.751 1.00 40.34 456 ASP A C 1
ATOM 3659 O O . ASP A 1 456 ? 35.738 5.829 46.617 1.00 40.34 456 ASP A O 1
ATOM 3663 N N . TYR A 1 457 ? 34.478 4.245 45.661 1.00 37.81 457 TYR A N 1
ATOM 3664 C CA . TYR A 1 457 ? 35.336 3.052 45.608 1.00 37.81 457 TYR A CA 1
ATOM 3665 C C . TYR A 1 457 ? 34.482 1.790 45.363 1.00 37.81 457 TYR A C 1
ATOM 3667 O O . TYR A 1 457 ? 33.556 1.511 46.125 1.00 37.81 457 TYR A O 1
ATOM 3675 N N . LEU A 1 458 ? 34.939 1.006 44.373 1.00 41.66 458 LEU A N 1
ATOM 3676 C CA . LEU A 1 458 ? 34.642 -0.400 44.019 1.00 41.66 458 LEU A CA 1
ATOM 3677 C C . LEU A 1 458 ? 33.469 -0.710 43.079 1.00 41.66 458 LEU A C 1
ATOM 3679 O O . LEU A 1 458 ? 32.293 -0.556 43.469 1.00 41.66 458 LEU A O 1
#

Radius of gyration: 34.58 Å; chains: 1; bounding box: 85×73×98 Å

Sequence (458 aa):
MDFGWWSDNQRAWHDLVSQVKPLTDRIWTNIQPKLIPLLETNRQQRLEVEREKRQSERRRALSKLFLEMKEQSFPALRFNAHNPVARLSSSMPTIRVIHQEPFPDFSHALNWPLIKDLYETDVSATEMEAKFSQHRDEVLALVTEWKGQIQSQLVSLLRTALDDKDETLRPTISISNEEPNPLANVSDDTKLLLRADSLFHNPTPPMVVKQPLTYGSILSWKDLMGSRSLYGSSIAQTPPNFDNIQWYAEAHEVAREILADLGKPDASYLEMKSVGSVFVCGRCHEISSRTWEAMVQHYVEHKRIYAELQKDGSPLSEHEITYRNVHDPQLFTDRPMITDFATKTLENESSLGVGRSQLCKLHEITEPKVDEHYTVRSWGAISLDTDDYDSDDSYYMGHGGCNCPFHQMFGGPGYGDGYGYSDEDDDGFGLGLGLGFGYDDEDEDEDGYGLGSDEDYL

Organism: Thanatephorus cucumeris (strain AG1-IB / isolate 7/3/14) (NCBI:txid1108050)